Protein AF-A0A3N6PEM1-F1 (afdb_monomer_lite)

Structure (mmCIF, N/CA/C/O backbone):
data_AF-A0A3N6PEM1-F1
#
_entry.id   AF-A0A3N6PEM1-F1
#
loop_
_atom_site.group_PDB
_atom_site.id
_atom_site.type_symbol
_atom_site.label_atom_id
_atom_site.label_alt_id
_atom_site.label_comp_id
_atom_site.label_asym_id
_atom_site.label_entity_id
_atom_site.label_seq_id
_atom_site.pdbx_PDB_ins_code
_atom_site.Cartn_x
_atom_site.Cartn_y
_atom_site.Cartn_z
_atom_site.occupancy
_atom_site.B_iso_or_equiv
_atom_site.auth_seq_id
_atom_site.auth_comp_id
_atom_site.auth_asym_id
_atom_site.auth_atom_id
_atom_site.pdbx_PDB_model_num
ATOM 1 N N . MET A 1 1 ? 11.502 -29.850 29.063 1.00 37.94 1 MET A N 1
ATOM 2 C CA . MET A 1 1 ? 11.172 -29.077 27.852 1.00 37.94 1 MET A CA 1
ATOM 3 C C . MET A 1 1 ? 9.843 -29.590 27.342 1.00 37.94 1 MET A C 1
ATOM 5 O O . MET A 1 1 ? 9.794 -30.519 26.550 1.00 37.94 1 MET A O 1
ATOM 9 N N . THR A 1 2 ? 8.773 -29.084 27.940 1.00 29.28 2 THR A N 1
ATOM 10 C CA . THR A 1 2 ? 7.396 -29.296 27.503 1.00 29.28 2 THR A CA 1
ATOM 11 C C . THR A 1 2 ? 7.144 -28.291 26.393 1.00 29.28 2 THR A C 1
ATOM 13 O O . THR A 1 2 ? 7.108 -27.095 26.648 1.00 29.28 2 THR A O 1
ATOM 16 N N . THR A 1 3 ? 7.060 -28.768 25.157 1.00 30.38 3 THR A N 1
ATOM 17 C CA . THR A 1 3 ? 6.594 -27.973 24.023 1.00 30.38 3 THR A CA 1
ATOM 18 C C . THR A 1 3 ? 5.112 -27.689 24.241 1.00 30.38 3 THR A C 1
ATOM 20 O O . THR A 1 3 ? 4.281 -28.581 24.056 1.00 30.38 3 THR A O 1
ATOM 23 N N . HIS A 1 4 ? 4.779 -26.482 24.696 1.00 29.36 4 HIS A N 1
ATOM 24 C CA . HIS A 1 4 ? 3.420 -25.976 24.575 1.00 29.36 4 HIS A CA 1
ATOM 25 C C . HIS A 1 4 ? 3.181 -25.705 23.091 1.00 29.36 4 HIS A C 1
ATOM 27 O O . HIS A 1 4 ? 3.675 -24.731 22.539 1.00 29.36 4 HIS A O 1
ATOM 33 N N . SER A 1 5 ? 2.490 -26.635 22.432 1.00 29.00 5 SER A N 1
ATOM 34 C CA . SER A 1 5 ? 1.822 -26.339 21.170 1.00 29.00 5 SER A CA 1
ATOM 35 C C . SER A 1 5 ? 0.762 -25.300 21.501 1.00 29.00 5 SER A C 1
ATOM 37 O O . SER A 1 5 ? -0.180 -25.617 22.232 1.00 29.00 5 SER A O 1
ATOM 39 N N . LEU A 1 6 ? 0.943 -24.068 21.028 1.00 31.23 6 LEU A N 1
ATOM 40 C CA . LEU A 1 6 ? -0.162 -23.123 20.962 1.00 31.23 6 LEU A CA 1
ATOM 41 C C . LEU A 1 6 ? -1.269 -23.788 20.126 1.00 31.23 6 LEU A C 1
ATOM 43 O O . LEU A 1 6 ? -0.955 -24.488 19.156 1.00 31.23 6 LEU A O 1
ATOM 47 N N . PRO A 1 7 ? -2.541 -23.699 20.538 1.00 34.53 7 PRO A N 1
ATOM 48 C CA . PRO A 1 7 ? -3.627 -24.151 19.692 1.00 34.53 7 PRO A CA 1
ATOM 49 C C . PRO A 1 7 ? -3.647 -23.258 18.451 1.00 34.53 7 PRO A C 1
ATOM 51 O O . PRO A 1 7 ? -3.781 -22.044 18.580 1.00 34.53 7 PRO A O 1
ATOM 54 N N . ASP A 1 8 ? -3.522 -23.866 17.271 1.00 35.84 8 ASP A N 1
ATOM 55 C CA . ASP A 1 8 ? -3.880 -23.261 15.987 1.00 35.84 8 ASP A CA 1
ATOM 56 C C . ASP A 1 8 ? -5.377 -22.901 16.035 1.00 35.84 8 ASP A C 1
ATOM 58 O O . ASP A 1 8 ? -6.237 -23.661 15.594 1.00 35.84 8 ASP A O 1
ATOM 62 N N . ARG A 1 9 ? -5.722 -21.779 16.668 1.00 37.97 9 ARG A N 1
ATOM 63 C CA . ARG A 1 9 ? -7.019 -21.124 16.506 1.00 37.97 9 ARG A CA 1
ATOM 64 C C . ARG A 1 9 ? -6.878 -20.179 15.325 1.00 37.97 9 ARG A C 1
ATOM 66 O O . ARG A 1 9 ? -6.697 -18.982 15.502 1.00 37.97 9 ARG A O 1
ATOM 73 N N . PHE A 1 10 ? -6.920 -20.742 14.126 1.00 43.75 10 PHE A N 1
ATOM 74 C CA . PHE A 1 10 ? -7.339 -19.960 12.972 1.00 43.75 10 PHE A CA 1
ATOM 75 C C . PHE A 1 10 ? -8.871 -19.906 13.010 1.00 43.75 10 PHE A C 1
ATOM 77 O O . PHE A 1 10 ? -9.492 -20.950 13.238 1.00 43.75 10 PHE A O 1
ATOM 84 N N . PRO A 1 11 ? -9.484 -18.722 12.901 1.00 44.47 11 PRO A N 1
ATOM 85 C CA . PRO A 1 11 ? -10.932 -18.612 12.875 1.00 44.47 11 PRO A CA 1
ATOM 86 C C . PRO A 1 11 ? -11.454 -19.202 11.559 1.00 44.47 11 PRO A C 1
ATOM 88 O O . PRO A 1 11 ? -11.099 -18.740 10.481 1.00 44.47 11 PRO A O 1
ATOM 91 N N . ASP A 1 12 ? -12.273 -20.252 11.647 1.00 41.44 12 ASP A N 1
ATOM 92 C CA . ASP A 1 12 ? -13.134 -20.660 10.534 1.00 41.44 12 ASP A CA 1
ATOM 93 C C . ASP A 1 12 ? -14.195 -19.556 10.305 1.00 41.44 12 ASP A C 1
ATOM 95 O O . ASP A 1 12 ? -14.687 -18.968 11.278 1.00 41.44 12 ASP A O 1
ATOM 99 N N . ASP A 1 13 ? -14.592 -19.335 9.045 1.00 47.41 13 ASP A N 1
ATOM 100 C CA . ASP A 1 13 ? -15.541 -18.307 8.544 1.00 47.41 13 ASP A CA 1
ATOM 101 C C . ASP A 1 13 ? -16.947 -18.287 9.202 1.00 47.41 13 ASP A C 1
ATOM 103 O O . ASP A 1 13 ? -17.791 -17.469 8.848 1.00 47.41 13 ASP A O 1
ATOM 107 N N . ASP A 1 14 ? -17.237 -19.175 10.158 1.00 45.97 14 ASP A N 1
ATOM 108 C CA . ASP A 1 14 ? -18.564 -19.360 10.774 1.00 45.97 14 ASP A CA 1
ATOM 109 C C . ASP A 1 14 ? -18.496 -19.432 12.316 1.00 45.97 14 ASP A C 1
ATOM 111 O O . ASP A 1 14 ? -19.325 -20.052 12.984 1.00 45.97 14 ASP A O 1
ATOM 115 N N . THR A 1 15 ? -17.452 -18.853 12.920 1.00 47.97 15 THR A N 1
ATOM 116 C CA . THR A 1 15 ? -17.158 -19.029 14.356 1.00 47.97 15 THR A CA 1
ATOM 117 C C . THR A 1 15 ? -17.999 -18.179 15.313 1.00 47.97 15 THR A C 1
ATOM 119 O O . THR A 1 15 ? -17.861 -18.346 16.525 1.00 47.97 15 THR A O 1
ATOM 122 N N . GLY A 1 16 ? -18.912 -17.330 14.826 1.00 58.72 16 GLY A N 1
ATOM 123 C CA . GLY A 1 16 ? -19.731 -16.482 15.701 1.00 58.72 16 GLY A CA 1
ATOM 124 C C . GLY A 1 16 ? -18.884 -15.530 16.547 1.00 58.72 16 GLY A C 1
ATOM 125 O O . GLY A 1 16 ? -19.187 -15.322 17.718 1.00 58.72 16 GLY A O 1
ATOM 126 N N . ILE A 1 17 ? -17.790 -15.018 15.973 1.00 69.06 17 ILE A N 1
ATOM 127 C CA . ILE A 1 17 ? -16.963 -13.997 16.614 1.00 69.06 17 ILE A CA 1
ATOM 128 C C . ILE A 1 17 ? -17.811 -12.730 16.696 1.00 69.06 17 ILE A C 1
ATOM 130 O O . ILE A 1 17 ? -18.104 -12.094 15.683 1.00 69.06 17 ILE A O 1
ATOM 134 N N . GLU A 1 18 ? -18.265 -12.421 17.907 1.00 88.50 18 GLU A N 1
ATOM 135 C CA . GLU A 1 18 ? -18.965 -11.177 18.194 1.00 88.50 18 GLU A CA 1
ATOM 136 C C . GLU A 1 18 ? -17.979 -10.025 18.011 1.00 88.50 18 GLU A C 1
ATOM 138 O O . GLU A 1 18 ? -16.832 -10.072 18.458 1.00 88.50 18 GLU A O 1
ATOM 143 N N . SER A 1 19 ? -18.411 -9.014 17.269 1.00 94.56 19 SER A N 1
ATOM 144 C CA . SER A 1 19 ? -17.589 -7.834 17.041 1.00 94.56 19 SER A CA 1
ATOM 145 C C . SER A 1 19 ? -17.564 -6.996 18.320 1.00 94.56 19 SER A C 1
ATOM 147 O O . SER A 1 19 ? -18.618 -6.817 18.928 1.00 94.56 19 SER A O 1
ATOM 149 N N . PRO A 1 20 ? -16.403 -6.472 18.733 1.00 95.81 20 PRO A N 1
ATOM 150 C CA . PRO A 1 20 ? -16.251 -5.764 20.004 1.00 95.81 20 PRO A CA 1
ATOM 151 C C . PRO A 1 20 ? -16.931 -4.390 20.029 1.00 95.81 20 PRO A C 1
ATOM 153 O O . PRO A 1 20 ? -17.054 -3.806 21.103 1.00 95.81 20 PRO A O 1
ATOM 156 N N . VAL A 1 21 ? -17.333 -3.858 18.870 1.00 98.00 21 VAL A N 1
ATOM 157 C CA . VAL A 1 21 ? -18.051 -2.588 18.745 1.00 98.00 21 VAL A CA 1
ATOM 158 C C . VAL A 1 21 ? -19.396 -2.844 18.075 1.00 98.00 21 VAL A C 1
ATOM 160 O O . VAL A 1 21 ? -19.460 -3.219 16.900 1.00 98.00 21 VAL A O 1
ATOM 163 N N . GLU A 1 22 ? -20.480 -2.628 18.819 1.00 98.00 22 GLU A N 1
ATOM 164 C CA . GLU A 1 22 ? -21.844 -2.766 18.305 1.00 98.00 22 GLU A CA 1
ATOM 165 C C . GLU A 1 22 ? -22.400 -1.426 17.812 1.00 98.00 22 GLU A C 1
ATOM 167 O O . GLU A 1 22 ? -22.307 -0.405 18.492 1.00 98.00 22 GLU A O 1
ATOM 172 N N . VAL A 1 23 ? -23.050 -1.426 16.650 1.00 98.44 23 VAL A N 1
ATOM 173 C CA . VAL A 1 23 ? -23.887 -0.315 16.196 1.00 98.44 23 VAL A CA 1
ATOM 174 C C . VAL A 1 23 ? -25.235 -0.386 16.914 1.00 98.44 23 VAL A C 1
ATOM 176 O O . VAL A 1 23 ? -26.070 -1.246 16.640 1.00 98.44 23 VAL A O 1
ATOM 179 N N . LEU A 1 24 ? -25.456 0.539 17.847 1.00 98.31 24 LEU A N 1
ATOM 180 C CA . LEU A 1 24 ? -26.651 0.584 18.694 1.00 98.31 24 LEU A CA 1
ATOM 181 C C . LEU A 1 24 ? -27.822 1.309 18.022 1.00 98.31 24 LEU A C 1
ATOM 183 O O . LEU A 1 24 ? -28.985 0.936 18.200 1.00 98.31 24 LEU A O 1
ATOM 187 N N . GLU A 1 25 ? -27.527 2.375 17.278 1.00 98.25 25 GLU A N 1
ATOM 188 C CA . GLU A 1 25 ? -28.530 3.211 16.620 1.00 98.25 25 GLU A CA 1
ATOM 189 C C . GLU A 1 25 ? -27.950 3.862 15.364 1.00 98.25 25 GLU A C 1
ATOM 191 O O . GLU A 1 25 ? -26.834 4.374 15.375 1.00 98.25 25 GLU A O 1
ATOM 196 N N . ILE A 1 26 ? -28.741 3.896 14.291 1.00 98.31 26 ILE A N 1
ATOM 197 C CA . ILE A 1 26 ? -28.429 4.620 13.059 1.00 98.31 26 ILE A CA 1
ATOM 198 C C . ILE A 1 26 ? -29.529 5.659 12.845 1.00 98.31 26 ILE A C 1
ATOM 200 O O . ILE A 1 26 ? -30.701 5.309 12.691 1.00 98.31 26 ILE A O 1
ATOM 204 N N . THR A 1 27 ? -29.151 6.934 12.814 1.00 97.88 27 THR A N 1
ATOM 205 C CA . THR A 1 27 ? -30.056 8.055 12.524 1.00 97.88 27 THR A CA 1
ATOM 206 C C . THR A 1 27 ? -29.628 8.779 11.247 1.00 97.88 27 THR A C 1
ATOM 208 O O . THR A 1 27 ? -28.616 8.432 10.631 1.00 97.88 27 THR A O 1
ATOM 211 N N . ASP A 1 28 ? -30.394 9.797 10.851 1.00 96.50 28 ASP A N 1
ATOM 212 C CA . ASP A 1 28 ? -30.033 10.686 9.741 1.00 96.50 28 ASP A CA 1
ATOM 213 C C . ASP A 1 28 ? -28.874 11.641 10.105 1.00 96.50 28 ASP A C 1
ATOM 215 O O . ASP A 1 28 ? -28.263 12.222 9.216 1.00 96.50 28 ASP A O 1
ATOM 219 N N . GLU A 1 29 ? -28.571 11.827 11.397 1.00 96.56 29 GLU A N 1
ATOM 220 C CA . GLU A 1 29 ? -27.555 12.785 11.869 1.00 96.56 29 GLU A CA 1
ATOM 221 C C . GLU A 1 29 ? -26.253 12.102 12.314 1.00 96.56 29 GLU A C 1
ATOM 223 O O . GLU A 1 29 ? -25.168 12.658 12.153 1.00 96.56 29 GLU A O 1
ATOM 228 N N . HIS A 1 30 ? -26.348 10.905 12.894 1.00 97.94 30 HIS A N 1
ATOM 229 C CA . HIS A 1 30 ? -25.214 10.186 13.475 1.00 97.94 30 HIS A CA 1
ATOM 230 C C . HIS A 1 30 ? -25.503 8.690 13.651 1.00 97.94 30 HIS A C 1
ATOM 232 O O . HIS A 1 30 ? -26.658 8.248 13.597 1.00 97.94 30 HIS A O 1
ATOM 238 N N . VAL A 1 31 ? -24.442 7.937 13.930 1.00 98.62 31 VAL A N 1
ATOM 239 C CA . VAL A 1 31 ? -24.471 6.535 14.356 1.00 98.62 31 VAL A CA 1
ATOM 240 C C . VAL A 1 31 ? -23.964 6.432 15.791 1.00 98.62 31 VAL A C 1
ATOM 242 O O . VAL A 1 31 ? -22.973 7.065 16.152 1.00 98.62 31 VAL A O 1
ATOM 245 N N . VAL A 1 32 ? -24.659 5.667 16.629 1.00 98.69 32 VAL A N 1
ATOM 246 C CA . VAL A 1 32 ? -24.262 5.402 18.017 1.00 98.69 32 VAL A CA 1
ATOM 247 C C . VAL A 1 32 ? -23.568 4.047 18.082 1.00 98.69 32 VAL A C 1
ATOM 249 O O . VAL A 1 32 ? -24.149 3.039 17.683 1.00 98.69 32 VAL A O 1
ATOM 252 N N . LEU A 1 33 ? -22.347 4.038 18.607 1.00 98.69 33 LEU A N 1
ATOM 253 C CA . LEU A 1 33 ? -21.505 2.859 18.787 1.00 98.69 33 LEU A CA 1
ATOM 254 C C . LEU A 1 33 ? -21.384 2.512 20.273 1.00 98.69 33 LEU A C 1
ATOM 256 O O . LEU A 1 33 ? -21.243 3.420 21.096 1.00 98.69 33 LEU A O 1
ATOM 260 N N . ASP A 1 34 ? -21.393 1.223 20.604 1.00 98.25 34 ASP A N 1
ATOM 261 C CA . ASP A 1 34 ? -20.949 0.711 21.903 1.00 98.25 34 ASP A CA 1
ATOM 262 C C . ASP A 1 34 ? -19.423 0.598 21.895 1.00 98.25 34 ASP A C 1
ATOM 264 O O . ASP A 1 34 ? -18.850 -0.157 21.112 1.00 98.25 34 ASP A O 1
ATOM 268 N N . LEU A 1 35 ? -18.752 1.408 22.709 1.00 97.56 35 LEU A N 1
ATOM 269 C CA . LEU A 1 35 ? -17.300 1.515 22.743 1.00 97.56 35 LEU A CA 1
ATOM 270 C C . LEU A 1 35 ? -16.743 0.856 24.009 1.00 97.56 35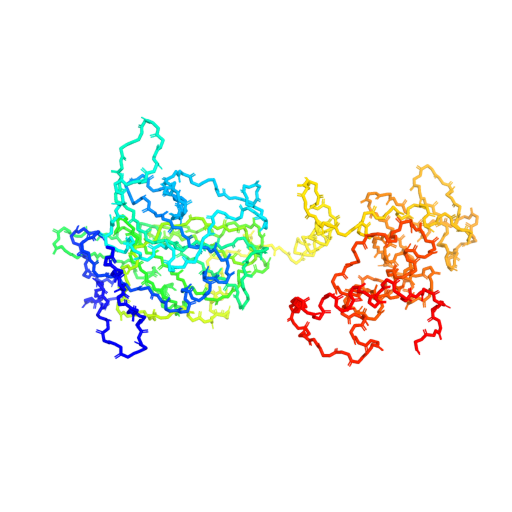 LEU A C 1
ATOM 272 O O . LEU A 1 35 ? -17.234 1.112 25.110 1.00 97.56 35 LEU A O 1
ATOM 276 N N . PRO A 1 36 ? -15.633 0.107 23.911 1.00 95.62 36 PRO A N 1
ATOM 277 C CA . PRO A 1 36 ? -14.991 -0.434 25.098 1.00 95.62 36 PRO A CA 1
ATOM 278 C C . PRO A 1 36 ? -14.403 0.681 25.979 1.00 95.62 36 PRO A C 1
ATOM 280 O O . PRO A 1 36 ? -13.941 1.726 25.495 1.00 95.62 36 PRO A O 1
ATOM 283 N N . ASP A 1 37 ? -14.361 0.438 27.293 1.00 93.31 37 ASP A N 1
ATOM 284 C CA . ASP A 1 37 ? -13.751 1.350 28.271 1.00 93.31 37 ASP A CA 1
ATOM 285 C C . ASP A 1 37 ? -12.266 1.601 27.950 1.00 93.31 37 ASP A C 1
ATOM 287 O O . ASP A 1 37 ? -11.829 2.757 27.886 1.00 93.31 37 ASP A O 1
ATOM 291 N N . ASP A 1 38 ? -11.524 0.532 27.649 1.00 93.25 38 ASP A N 1
ATOM 292 C CA . ASP A 1 38 ? -10.148 0.552 27.145 1.00 93.25 38 ASP A CA 1
ATOM 293 C C . ASP A 1 38 ? -10.048 -0.347 25.901 1.00 93.25 38 ASP A C 1
ATOM 295 O O . ASP A 1 38 ? -10.560 -1.464 25.878 1.00 93.25 38 ASP A O 1
ATOM 299 N N . VAL A 1 39 ? -9.369 0.140 24.861 1.00 92.94 39 VAL A N 1
ATOM 300 C CA . VAL A 1 39 ? -9.117 -0.604 23.616 1.00 92.94 39 VAL A CA 1
ATOM 301 C C . VAL A 1 39 ? -8.247 -1.848 23.842 1.00 92.94 39 VAL A C 1
ATOM 303 O O . VAL A 1 39 ? -8.259 -2.777 23.037 1.00 92.94 39 VAL A O 1
ATOM 306 N N . ARG A 1 40 ? -7.484 -1.891 24.940 1.00 92.19 40 ARG A N 1
ATOM 307 C CA . ARG A 1 40 ? -6.640 -3.031 25.328 1.00 92.19 40 ARG A CA 1
ATOM 308 C C . ARG A 1 40 ? -7.461 -4.220 25.830 1.00 92.19 40 ARG A C 1
ATOM 310 O O . ARG A 1 40 ? -7.117 -5.354 25.520 1.00 92.19 40 ARG A O 1
ATOM 317 N N . ASP A 1 41 ? -8.581 -3.962 26.500 1.00 89.38 41 ASP A N 1
ATOM 318 C CA . ASP A 1 41 ? -9.365 -4.974 27.225 1.00 89.38 41 ASP A CA 1
ATOM 319 C C . ASP A 1 41 ? -10.489 -5.627 26.394 1.00 89.38 41 ASP A C 1
ATOM 321 O O . ASP A 1 41 ? -11.289 -6.398 26.927 1.00 89.38 41 ASP A O 1
ATOM 325 N N . ALA A 1 42 ? -10.583 -5.313 25.102 1.00 91.75 42 ALA A N 1
ATOM 326 C CA . ALA A 1 42 ? -11.638 -5.802 24.216 1.00 91.75 42 ALA A CA 1
ATOM 327 C C . ALA A 1 42 ? -11.198 -6.994 23.347 1.00 91.75 42 ALA A C 1
ATOM 329 O O . ALA A 1 42 ? -10.015 -7.182 23.062 1.00 91.75 42 ALA A O 1
ATOM 330 N N . ASP A 1 43 ? -12.167 -7.790 22.893 1.00 92.38 43 ASP A N 1
ATOM 331 C CA . ASP A 1 43 ? -11.916 -8.844 21.909 1.00 92.38 43 ASP A CA 1
ATOM 332 C C . ASP A 1 43 ? -11.456 -8.244 20.570 1.00 92.38 43 ASP A C 1
ATOM 334 O O . ASP A 1 43 ? -11.721 -7.083 20.257 1.00 92.38 43 ASP A O 1
ATOM 338 N N . ARG A 1 44 ? -10.728 -9.036 19.778 1.00 93.31 44 ARG A N 1
ATOM 339 C CA . ARG A 1 44 ? -10.110 -8.596 18.519 1.00 93.31 44 ARG A CA 1
ATOM 340 C C . ARG A 1 44 ? -10.558 -9.473 17.371 1.00 93.31 44 ARG A C 1
ATOM 342 O O . ARG A 1 44 ? -10.492 -10.699 17.460 1.00 93.31 44 ARG A O 1
ATOM 349 N N . VAL A 1 45 ? -10.951 -8.838 16.274 1.00 95.81 45 VAL A N 1
ATOM 350 C CA . VAL A 1 45 ? -11.372 -9.522 15.051 1.00 95.81 45 VAL A CA 1
ATOM 351 C C . VAL A 1 45 ? -10.364 -9.191 13.965 1.00 95.81 45 VAL A C 1
ATOM 353 O O . VAL A 1 45 ? -10.369 -8.098 13.424 1.00 95.81 45 VAL A O 1
ATOM 356 N N . ILE A 1 46 ? -9.457 -10.118 13.666 1.00 96.06 46 ILE A N 1
ATOM 357 C CA . ILE A 1 46 ? -8.477 -9.925 12.593 1.00 96.06 46 ILE A CA 1
ATOM 358 C C . ILE A 1 46 ? -8.958 -10.688 11.357 1.00 96.06 46 ILE A C 1
ATOM 360 O O . ILE A 1 46 ? -9.084 -11.915 11.441 1.00 96.06 46 ILE A O 1
ATOM 364 N N . PRO A 1 47 ? -9.191 -10.012 10.218 1.00 96.19 47 PRO A N 1
ATOM 365 C CA . PRO A 1 47 ? -9.634 -10.676 8.999 1.00 96.19 47 PRO A CA 1
ATOM 366 C C . PRO A 1 47 ? -8.631 -11.723 8.508 1.00 96.19 47 PRO A C 1
ATOM 368 O O . PRO A 1 47 ? -7.424 -11.470 8.416 1.00 96.19 47 PRO A O 1
ATOM 371 N N . GLN A 1 48 ? -9.130 -12.910 8.163 1.00 95.00 48 GLN A N 1
ATOM 372 C CA . GLN A 1 48 ? -8.300 -14.020 7.688 1.00 95.00 48 GLN A CA 1
ATOM 373 C C . GLN A 1 48 ? -7.604 -13.690 6.356 1.00 95.00 48 GLN A C 1
ATOM 375 O O . GLN A 1 48 ? -6.434 -14.019 6.155 1.00 95.00 48 GLN A O 1
ATOM 380 N N . ASP A 1 49 ? -8.284 -12.982 5.463 1.00 94.25 49 ASP A N 1
ATOM 381 C CA . ASP A 1 49 ? -7.724 -12.514 4.195 1.00 94.25 49 ASP A CA 1
ATOM 382 C C . ASP A 1 49 ? -6.669 -11.411 4.377 1.00 94.25 49 ASP A C 1
ATOM 384 O O . ASP A 1 49 ? -5.687 -11.371 3.632 1.00 94.25 49 ASP A O 1
ATOM 388 N N . LEU A 1 50 ? -6.788 -10.568 5.409 1.00 95.75 50 LEU A N 1
ATOM 389 C CA . LEU A 1 50 ? -5.731 -9.626 5.784 1.00 95.75 50 LEU A CA 1
ATOM 390 C C . LEU A 1 50 ? -4.500 -10.345 6.352 1.00 95.75 50 LEU A C 1
ATOM 392 O O . LEU A 1 50 ? -3.367 -9.957 6.059 1.00 95.75 50 LEU A O 1
ATOM 396 N N . ILE A 1 51 ? -4.699 -11.422 7.122 1.00 96.69 51 ILE A N 1
ATOM 397 C CA . ILE A 1 51 ? -3.613 -12.309 7.572 1.00 96.69 51 ILE A CA 1
ATOM 398 C C . ILE A 1 51 ? -2.870 -12.885 6.369 1.00 96.69 51 ILE A C 1
ATOM 400 O O . ILE A 1 51 ? -1.638 -12.821 6.322 1.00 96.69 51 ILE A O 1
ATOM 404 N N . GLU A 1 52 ? -3.594 -13.415 5.387 1.00 96.00 52 GLU A N 1
ATOM 405 C CA . GLU A 1 52 ? -3.023 -13.973 4.160 1.00 96.00 52 GLU A CA 1
ATOM 406 C C . GLU A 1 52 ? -2.271 -12.918 3.348 1.00 96.00 52 GLU A C 1
ATOM 408 O O . GLU A 1 52 ? -1.091 -13.119 3.037 1.00 96.00 52 GLU A O 1
ATOM 413 N N . PHE A 1 53 ? -2.898 -11.765 3.107 1.00 95.19 53 PHE A N 1
ATOM 414 C CA . PHE A 1 53 ? -2.271 -10.632 2.434 1.00 95.19 53 PHE A CA 1
ATOM 415 C C . PHE A 1 53 ? -0.973 -10.211 3.128 1.00 95.19 53 PHE A C 1
ATOM 417 O O . PHE A 1 53 ? 0.087 -10.140 2.501 1.00 95.19 53 PHE A O 1
ATOM 424 N N . GLY A 1 54 ? -1.025 -9.978 4.441 1.00 94.12 54 GLY A N 1
ATOM 425 C CA . GLY A 1 54 ? 0.135 -9.513 5.187 1.00 94.12 54 GLY A CA 1
ATOM 426 C C . GLY A 1 54 ? 1.230 -10.571 5.324 1.00 94.12 54 GLY A C 1
ATOM 427 O O . GLY A 1 54 ? 2.410 -10.229 5.411 1.00 94.12 54 GLY A O 1
ATOM 428 N N . ASN A 1 55 ? 0.890 -11.863 5.280 1.00 94.06 55 ASN A N 1
ATOM 429 C CA . ASN A 1 55 ? 1.871 -12.951 5.237 1.00 94.06 55 ASN A CA 1
ATOM 430 C C . ASN A 1 55 ? 2.659 -12.975 3.924 1.00 94.06 55 ASN A C 1
ATOM 432 O O . ASN A 1 55 ? 3.863 -13.261 3.935 1.00 94.06 55 ASN A O 1
ATOM 436 N N . GLU A 1 56 ? 1.985 -12.701 2.807 1.00 91.81 56 GLU A N 1
ATOM 437 C CA . GLU A 1 56 ? 2.606 -12.607 1.488 1.00 91.81 56 GLU A CA 1
ATOM 438 C C . GLU A 1 56 ? 3.453 -11.331 1.371 1.00 91.81 56 GLU A C 1
ATOM 440 O O . GLU A 1 56 ? 4.629 -11.394 0.996 1.00 91.81 56 GLU A O 1
ATOM 445 N N . ALA A 1 57 ? 2.904 -10.192 1.805 1.00 90.12 57 ALA A N 1
ATOM 446 C CA . ALA A 1 57 ? 3.595 -8.903 1.812 1.00 90.12 57 ALA A CA 1
ATOM 447 C C . ALA A 1 57 ? 4.757 -8.836 2.822 1.00 90.12 57 ALA A C 1
ATOM 449 O O . ALA A 1 57 ? 5.704 -8.060 2.647 1.00 90.12 57 ALA A O 1
ATOM 450 N N . ARG A 1 58 ? 4.712 -9.670 3.870 1.00 89.75 58 ARG A N 1
ATOM 451 C CA . ARG A 1 58 ? 5.486 -9.518 5.113 1.00 89.75 58 ARG A CA 1
ATOM 452 C C . ARG A 1 58 ? 5.269 -8.148 5.756 1.00 89.75 58 ARG A C 1
ATOM 454 O O . ARG A 1 58 ? 6.229 -7.424 6.013 1.00 89.75 58 ARG A O 1
ATOM 461 N N . SER A 1 59 ? 4.009 -7.784 5.965 1.00 91.31 59 SER A N 1
ATOM 462 C CA . SER A 1 59 ? 3.596 -6.481 6.499 1.00 91.31 59 SER A CA 1
ATOM 463 C C . SER A 1 59 ? 3.080 -6.545 7.939 1.00 91.31 59 SER A C 1
ATOM 465 O O . SER A 1 59 ? 2.437 -5.599 8.387 1.00 91.31 59 SER A O 1
ATOM 467 N N . TRP A 1 60 ? 3.367 -7.628 8.671 1.00 93.12 60 TRP A N 1
ATOM 468 C CA . TRP A 1 60 ? 3.026 -7.745 10.090 1.00 93.12 60 TRP A CA 1
ATOM 469 C C . TRP A 1 60 ? 4.153 -7.249 10.995 1.00 93.12 60 TRP A C 1
ATOM 471 O O . TRP A 1 60 ? 5.319 -7.603 10.803 1.00 93.12 60 TRP A O 1
ATOM 481 N N . PHE A 1 61 ? 3.783 -6.456 11.993 1.00 92.25 61 PHE A N 1
ATOM 482 C CA . PHE A 1 61 ? 4.658 -5.825 12.977 1.00 92.25 61 PHE A CA 1
ATOM 483 C C . PHE A 1 61 ? 4.051 -5.936 14.373 1.00 92.25 61 PHE A C 1
ATOM 485 O O . PHE A 1 61 ? 2.888 -6.309 14.538 1.00 92.25 61 PHE A O 1
ATOM 492 N N . LEU A 1 62 ? 4.860 -5.599 15.371 1.00 91.75 62 LEU A N 1
ATOM 493 C CA . LEU A 1 62 ? 4.383 -5.332 16.717 1.00 91.75 62 LEU A CA 1
ATOM 494 C C . LEU A 1 62 ? 4.054 -3.839 16.836 1.00 91.75 62 LEU A C 1
ATOM 496 O O . LEU A 1 62 ? 4.702 -3.005 16.207 1.00 91.75 62 LEU A O 1
ATOM 500 N N . TRP A 1 63 ? 3.042 -3.496 17.618 1.00 93.06 63 TRP A N 1
ATOM 501 C CA . TRP A 1 63 ? 2.544 -2.136 17.781 1.00 93.06 63 TRP A CA 1
ATOM 502 C C . TRP A 1 63 ? 2.513 -1.753 19.244 1.00 93.06 63 TRP A C 1
ATOM 504 O O . TRP A 1 63 ? 1.810 -2.370 20.043 1.00 93.06 63 TRP A O 1
ATOM 514 N N . ASP A 1 64 ? 3.278 -0.721 19.572 1.00 92.25 64 ASP A N 1
ATOM 515 C CA . ASP A 1 64 ? 3.222 -0.063 20.864 1.00 92.25 64 ASP A CA 1
ATOM 516 C C . ASP A 1 64 ? 2.099 0.979 20.820 1.00 92.25 64 ASP A C 1
ATOM 518 O O . ASP A 1 64 ? 2.261 2.072 20.270 1.00 92.25 64 ASP A O 1
ATOM 522 N N . MET A 1 65 ? 0.938 0.623 21.377 1.00 91.12 65 MET A N 1
ATOM 523 C CA . MET A 1 65 ? -0.230 1.510 21.425 1.00 91.12 65 MET A CA 1
ATOM 524 C C . MET A 1 65 ? -0.002 2.752 22.298 1.00 91.12 65 MET A C 1
ATOM 526 O O . MET A 1 65 ? -0.693 3.751 22.107 1.00 91.12 65 MET A O 1
ATOM 530 N N . GLU A 1 66 ? 0.928 2.710 23.259 1.00 88.81 66 GLU A N 1
ATOM 531 C CA . GLU A 1 66 ? 1.201 3.838 24.154 1.00 88.81 66 GLU A CA 1
ATOM 532 C C . GLU A 1 66 ? 2.011 4.922 23.443 1.00 88.81 66 GLU A C 1
ATOM 534 O O . GLU A 1 66 ? 1.647 6.099 23.477 1.00 88.81 66 GLU A O 1
ATOM 539 N N . THR A 1 67 ? 3.086 4.527 22.759 1.00 88.94 67 THR A N 1
ATOM 540 C CA . THR A 1 67 ? 3.966 5.469 22.047 1.00 88.94 67 THR A CA 1
ATOM 541 C C . THR A 1 67 ? 3.570 5.684 20.588 1.00 88.94 67 THR A C 1
ATOM 543 O O . THR A 1 67 ? 4.129 6.559 19.918 1.00 88.94 67 THR A O 1
ATOM 546 N N . LYS A 1 68 ? 2.589 4.917 20.099 1.00 89.69 68 LYS A N 1
ATOM 547 C CA . LYS A 1 68 ? 2.181 4.856 18.695 1.00 89.69 68 LYS A CA 1
ATOM 548 C C . LYS A 1 68 ? 3.370 4.561 17.773 1.00 89.69 68 LYS A C 1
ATOM 550 O O . LYS A 1 68 ? 3.584 5.265 16.785 1.00 89.69 68 LYS A O 1
ATOM 555 N N . GLN A 1 69 ? 4.169 3.548 18.118 1.00 88.69 69 GLN A N 1
ATOM 556 C CA . GLN A 1 69 ? 5.364 3.171 17.357 1.00 88.69 69 GLN A CA 1
ATOM 557 C C . GLN A 1 69 ? 5.316 1.724 16.847 1.00 88.69 69 GLN A C 1
ATOM 559 O O . GLN A 1 69 ? 5.040 0.802 17.623 1.00 88.69 69 GLN A O 1
ATOM 564 N N . PRO A 1 70 ? 5.643 1.489 15.559 1.00 89.88 70 PRO A N 1
ATOM 565 C CA . PRO A 1 70 ? 5.863 0.146 15.047 1.00 89.88 70 PRO A CA 1
ATOM 566 C C . PRO A 1 70 ? 7.166 -0.432 15.612 1.00 89.88 70 PRO A C 1
ATOM 568 O O . PRO A 1 70 ? 8.218 0.217 15.635 1.00 89.88 70 PRO A O 1
ATOM 571 N N . ARG A 1 71 ? 7.104 -1.692 16.025 1.00 88.38 71 ARG A N 1
ATOM 572 C CA . ARG A 1 71 ? 8.185 -2.437 16.666 1.00 88.38 71 ARG A CA 1
ATOM 573 C C . ARG A 1 71 ? 8.516 -3.693 15.869 1.00 88.38 71 ARG A C 1
ATOM 575 O O . ARG A 1 71 ? 7.657 -4.285 15.204 1.00 88.38 71 ARG A O 1
ATOM 582 N N . ALA A 1 72 ? 9.785 -4.088 15.912 1.00 82.56 72 ALA A N 1
ATOM 583 C CA . ALA A 1 72 ? 10.276 -5.214 15.131 1.00 82.56 72 ALA A CA 1
ATOM 584 C C . ALA A 1 72 ? 9.663 -6.540 15.624 1.00 82.56 72 ALA A C 1
ATOM 586 O O . ALA A 1 72 ? 9.724 -6.836 16.811 1.00 82.56 72 ALA A O 1
ATOM 587 N N . PRO A 1 73 ? 9.142 -7.393 14.731 1.00 74.06 73 PRO A N 1
ATOM 588 C CA . PRO A 1 73 ? 8.551 -8.687 15.082 1.00 74.06 73 PRO A CA 1
ATOM 589 C C . PRO A 1 73 ? 9.602 -9.804 15.281 1.00 74.06 73 PRO A C 1
ATOM 591 O O . PRO A 1 73 ? 9.309 -10.987 15.090 1.00 74.06 73 PRO A O 1
ATOM 594 N N . MET A 1 74 ? 10.870 -9.472 15.568 1.00 70.12 74 MET A N 1
ATOM 595 C CA . MET A 1 74 ? 11.976 -10.438 15.514 1.00 70.12 74 MET A CA 1
ATOM 596 C C . MET A 1 74 ? 12.011 -11.362 16.739 1.00 70.12 74 MET A C 1
ATOM 598 O O . MET A 1 74 ? 12.796 -11.182 17.668 1.00 70.12 74 MET A O 1
ATOM 602 N N . THR A 1 75 ? 11.237 -12.445 16.670 1.00 57.44 75 THR A N 1
ATOM 603 C CA . THR A 1 75 ? 11.200 -13.521 17.678 1.00 57.44 75 THR A CA 1
ATOM 604 C C . THR A 1 75 ? 12.545 -14.236 17.853 1.00 57.44 75 THR A C 1
ATOM 606 O O . THR A 1 75 ? 12.882 -14.721 18.932 1.00 57.44 75 THR A O 1
ATOM 609 N N . LYS A 1 76 ? 13.375 -14.305 16.804 1.00 50.62 76 LYS A N 1
ATOM 610 C CA . LYS A 1 76 ? 14.673 -14.990 16.857 1.00 50.62 76 LYS A CA 1
ATOM 611 C C . LYS A 1 76 ? 15.742 -14.047 17.420 1.00 50.62 76 LYS A C 1
ATOM 613 O O . LYS A 1 76 ? 16.443 -13.392 16.653 1.00 50.62 76 LYS A O 1
ATOM 618 N N . ASN A 1 77 ? 15.867 -14.053 18.752 1.00 56.00 77 ASN A N 1
ATOM 619 C CA . ASN A 1 77 ? 16.716 -13.218 19.628 1.00 56.00 77 ASN A CA 1
ATOM 620 C C . ASN A 1 77 ? 16.012 -12.004 20.276 1.00 56.00 77 ASN A C 1
ATOM 622 O O . ASN A 1 77 ? 16.703 -11.191 20.885 1.00 56.00 77 ASN A O 1
ATOM 626 N N . GLY A 1 78 ? 14.681 -11.903 20.170 1.00 61.03 78 GLY A N 1
ATOM 627 C CA . GLY A 1 78 ? 13.853 -11.042 21.021 1.00 61.03 78 GLY A CA 1
ATOM 628 C C . GLY A 1 78 ? 14.016 -9.535 20.828 1.00 61.03 78 GLY A C 1
ATOM 629 O O . GLY A 1 78 ? 13.882 -8.808 21.792 1.00 61.03 78 GLY A O 1
ATOM 630 N N . TYR A 1 79 ? 14.344 -9.011 19.646 1.00 72.75 79 TYR A N 1
ATOM 631 C CA . TYR A 1 79 ? 14.489 -7.552 19.526 1.00 72.75 79 TYR A CA 1
ATOM 632 C C . TYR A 1 79 ? 13.130 -6.855 19.368 1.00 72.75 79 TYR A C 1
ATOM 634 O O . TYR A 1 79 ? 12.486 -7.039 18.338 1.00 72.75 79 TYR A O 1
ATOM 642 N N . ALA A 1 80 ? 12.751 -6.023 20.344 1.00 75.88 80 ALA A N 1
ATOM 643 C CA . ALA A 1 80 ? 11.529 -5.209 20.365 1.00 75.88 80 ALA A CA 1
ATOM 644 C C . ALA A 1 80 ? 11.805 -3.717 20.080 1.00 75.88 80 ALA A C 1
ATOM 646 O O . ALA A 1 80 ? 11.089 -2.826 20.538 1.00 75.88 80 ALA A O 1
ATOM 647 N N . GLY A 1 81 ? 12.875 -3.419 19.340 1.00 79.38 81 GLY A N 1
ATOM 648 C CA . GLY A 1 81 ? 13.217 -2.045 18.990 1.00 79.38 81 GLY A CA 1
ATOM 649 C C . GLY A 1 81 ? 12.266 -1.419 17.978 1.00 79.38 81 GLY A C 1
ATOM 650 O O . GLY A 1 81 ? 11.512 -2.101 17.271 1.00 79.38 81 GLY A O 1
ATOM 651 N N . THR A 1 82 ? 12.340 -0.095 17.898 1.00 82.94 82 THR A N 1
ATOM 652 C CA . THR A 1 82 ? 11.586 0.694 16.924 1.00 82.94 82 THR A CA 1
ATOM 653 C C . THR A 1 82 ? 11.984 0.327 15.495 1.00 82.94 82 THR A C 1
ATOM 655 O O . THR A 1 82 ? 13.148 0.065 15.180 1.00 82.94 82 THR A O 1
ATOM 658 N N . CYS A 1 83 ? 10.996 0.285 14.605 1.00 77.50 83 CYS A N 1
ATOM 659 C CA . CYS A 1 83 ? 11.230 0.075 13.183 1.00 77.50 83 CYS A CA 1
ATOM 660 C C . CYS A 1 83 ? 11.218 1.405 12.443 1.00 77.50 83 CYS A C 1
ATOM 662 O O . CYS A 1 83 ? 10.223 2.125 12.452 1.00 77.50 83 CYS A O 1
ATOM 664 N N . ALA A 1 84 ? 12.299 1.690 11.718 1.00 72.50 84 ALA A N 1
ATOM 665 C CA . ALA A 1 84 ? 12.225 2.670 10.648 1.00 72.50 84 ALA A CA 1
ATOM 666 C C . ALA A 1 84 ? 11.358 2.098 9.518 1.00 72.50 84 ALA A C 1
ATOM 668 O O . ALA A 1 84 ? 11.577 0.974 9.060 1.00 72.50 84 ALA A O 1
ATOM 669 N N . TRP A 1 85 ? 10.388 2.885 9.064 1.00 70.62 85 TRP A N 1
ATOM 670 C CA . TRP A 1 85 ? 9.551 2.565 7.917 1.00 70.62 85 TRP A CA 1
ATOM 671 C C . TRP A 1 85 ? 9.655 3.669 6.867 1.00 70.62 85 TRP A C 1
ATOM 673 O O . TRP A 1 85 ? 9.885 4.834 7.188 1.00 70.62 85 TRP A O 1
ATOM 683 N N . GLY A 1 86 ? 9.522 3.287 5.602 1.00 68.19 86 GLY A N 1
ATOM 684 C CA . GLY A 1 86 ? 9.717 4.156 4.451 1.00 68.19 86 GLY A CA 1
ATOM 685 C C . GLY A 1 86 ? 10.518 3.451 3.364 1.00 68.19 86 GLY A C 1
ATOM 686 O O . GLY A 1 86 ? 11.261 2.504 3.631 1.00 68.19 86 GLY A O 1
ATOM 687 N N . ARG A 1 87 ? 10.384 3.928 2.123 1.00 67.94 87 ARG A N 1
ATOM 688 C CA . ARG A 1 87 ? 10.965 3.260 0.950 1.00 67.94 87 ARG A CA 1
ATOM 689 C C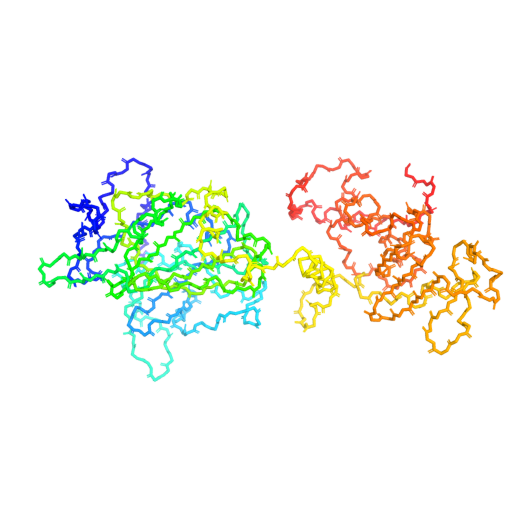 . ARG A 1 87 ? 12.483 3.093 1.063 1.00 67.94 87 ARG A C 1
ATOM 691 O O . ARG A 1 87 ? 13.012 2.057 0.683 1.00 67.94 87 ARG A O 1
ATOM 698 N N . ASP A 1 88 ? 13.154 4.080 1.651 1.00 69.19 88 ASP A N 1
ATOM 699 C CA . ASP A 1 88 ? 14.610 4.085 1.833 1.00 69.19 88 ASP A CA 1
ATOM 700 C C . ASP A 1 88 ? 15.077 3.224 3.022 1.00 69.19 88 ASP A C 1
ATOM 702 O O . ASP A 1 88 ? 16.265 2.931 3.151 1.00 69.19 88 ASP A O 1
ATOM 706 N N . ALA A 1 89 ? 14.152 2.820 3.899 1.00 63.94 89 ALA A N 1
ATOM 707 C CA . ALA A 1 89 ? 14.430 2.050 5.110 1.00 63.94 89 ALA A CA 1
ATOM 708 C C . ALA A 1 89 ? 14.173 0.541 4.944 1.00 63.94 89 ALA A C 1
ATOM 710 O O . ALA A 1 89 ? 14.583 -0.245 5.799 1.00 63.94 89 ALA A O 1
ATOM 711 N N . VAL A 1 90 ? 13.520 0.115 3.853 1.00 63.88 90 VAL A N 1
ATOM 712 C CA . VAL A 1 90 ? 13.111 -1.280 3.628 1.00 63.88 90 VAL A CA 1
ATOM 713 C C . VAL A 1 90 ? 13.696 -1.807 2.316 1.00 63.88 90 VAL A C 1
ATOM 715 O O . VAL A 1 90 ? 13.483 -1.237 1.252 1.00 63.88 90 VAL A O 1
ATOM 718 N N . SER A 1 91 ? 14.401 -2.943 2.370 1.00 62.50 91 SER A N 1
ATOM 719 C CA . SER A 1 91 ? 14.911 -3.644 1.180 1.00 62.50 91 SER A CA 1
ATOM 720 C C . SER A 1 91 ? 14.380 -5.075 1.093 1.00 62.50 91 SER A C 1
ATOM 722 O O . SER A 1 91 ? 13.949 -5.653 2.091 1.00 62.50 91 SER A O 1
ATOM 724 N N . MET A 1 92 ? 14.452 -5.678 -0.098 1.00 57.06 92 MET A N 1
ATOM 725 C CA . MET A 1 92 ? 14.050 -7.076 -0.324 1.00 57.06 92 MET A CA 1
ATOM 726 C C . MET A 1 92 ? 14.789 -8.071 0.581 1.00 57.06 92 MET A C 1
ATOM 728 O O . MET A 1 92 ? 14.188 -9.040 1.041 1.00 57.06 92 MET A O 1
ATOM 732 N N . ASP A 1 93 ? 16.071 -7.818 0.845 1.00 56.34 93 ASP A N 1
ATOM 733 C CA . ASP A 1 93 ? 16.951 -8.723 1.589 1.00 56.34 93 ASP A CA 1
ATOM 734 C C . ASP A 1 93 ? 16.893 -8.497 3.115 1.00 56.34 93 ASP A C 1
ATOM 736 O O . ASP A 1 93 ? 17.338 -9.351 3.884 1.00 56.34 93 ASP A O 1
ATOM 740 N N . ALA A 1 94 ? 16.322 -7.373 3.562 1.00 62.75 94 ALA A N 1
ATOM 741 C CA . ALA A 1 94 ? 16.251 -6.971 4.967 1.00 62.75 94 ALA A CA 1
ATOM 742 C C . ALA A 1 94 ? 14.888 -6.346 5.318 1.00 62.75 94 ALA A C 1
ATOM 744 O O . ALA A 1 94 ? 14.819 -5.259 5.891 1.00 62.75 94 ALA A O 1
ATOM 745 N N . ARG A 1 95 ? 13.788 -7.018 4.953 1.00 68.06 95 ARG A N 1
ATOM 746 C CA . ARG A 1 95 ? 12.441 -6.572 5.341 1.00 68.06 95 ARG A CA 1
ATOM 747 C C . ARG A 1 95 ? 12.283 -6.653 6.862 1.00 68.06 95 ARG A C 1
ATOM 749 O O . ARG A 1 95 ? 12.510 -7.715 7.438 1.00 68.06 95 ARG A O 1
ATOM 756 N N . ALA A 1 96 ? 11.873 -5.545 7.478 1.00 71.88 96 ALA A N 1
ATOM 757 C CA . ALA A 1 96 ? 11.594 -5.484 8.912 1.00 71.88 96 ALA A CA 1
ATOM 758 C C . ALA A 1 96 ? 10.309 -6.241 9.297 1.00 71.88 96 ALA A C 1
ATOM 760 O O . ALA A 1 96 ? 10.235 -6.789 10.391 1.00 71.88 96 ALA A O 1
ATOM 761 N N . GLY A 1 97 ? 9.322 -6.299 8.397 1.00 82.19 97 GLY A N 1
ATOM 762 C CA . GLY A 1 97 ? 8.044 -6.960 8.660 1.00 82.19 97 GLY A CA 1
ATOM 763 C C . GLY A 1 97 ? 8.105 -8.487 8.589 1.00 82.19 97 GLY A C 1
ATOM 764 O O . GLY A 1 97 ? 9.015 -9.083 7.998 1.00 82.19 97 GLY A O 1
ATOM 765 N N . ALA A 1 98 ? 7.112 -9.123 9.201 1.00 87.88 98 ALA A N 1
ATOM 766 C CA . ALA A 1 98 ? 7.022 -10.565 9.390 1.00 87.88 98 ALA A CA 1
ATOM 767 C C . ALA A 1 98 ? 5.669 -11.129 8.938 1.00 87.88 98 ALA A C 1
ATOM 769 O O . ALA A 1 98 ? 4.898 -10.471 8.237 1.00 87.88 98 ALA A O 1
ATOM 770 N N . ARG A 1 99 ? 5.418 -12.393 9.284 1.00 92.50 99 ARG A N 1
ATOM 771 C CA . ARG A 1 99 ? 4.122 -13.053 9.112 1.00 92.50 99 ARG A CA 1
ATOM 772 C C . ARG A 1 99 ? 3.290 -12.879 10.376 1.00 92.50 99 ARG A C 1
ATOM 774 O O . ARG A 1 99 ? 3.836 -12.701 11.460 1.00 92.50 99 ARG A O 1
ATOM 781 N N . TYR A 1 100 ? 1.976 -13.028 10.262 1.00 94.25 100 TYR A N 1
ATOM 782 C CA . TYR A 1 100 ? 1.062 -12.946 11.397 1.00 94.25 100 TYR A CA 1
ATOM 783 C C . TYR A 1 100 ? 1.446 -13.916 12.520 1.00 94.25 100 TYR A C 1
ATOM 785 O O . TYR A 1 100 ? 1.495 -13.532 13.681 1.00 94.25 100 TYR A O 1
ATOM 793 N N . GLY A 1 101 ? 1.819 -15.156 12.183 1.00 91.94 101 GLY A N 1
ATOM 794 C CA . GLY A 1 101 ? 2.252 -16.147 13.176 1.00 91.94 101 GLY A CA 1
ATOM 795 C C . GLY A 1 101 ? 3.479 -15.725 13.998 1.00 91.94 101 GLY A C 1
ATOM 796 O O . GLY A 1 101 ? 3.666 -16.234 15.100 1.00 91.94 101 GLY A O 1
ATOM 797 N N . ASP A 1 102 ? 4.285 -14.782 13.498 1.00 88.12 102 ASP A N 1
ATOM 798 C CA . ASP A 1 102 ? 5.432 -14.233 14.224 1.00 88.12 102 ASP A CA 1
ATOM 799 C C . ASP A 1 102 ? 5.016 -13.171 15.257 1.00 88.12 102 ASP A C 1
ATOM 801 O O . ASP A 1 102 ? 5.769 -12.931 16.191 1.00 88.12 102 ASP A O 1
ATOM 805 N N . VAL A 1 103 ? 3.824 -12.570 15.136 1.00 90.88 103 VAL A N 1
ATOM 806 C CA . VAL A 1 103 ? 3.314 -11.509 16.033 1.00 90.88 103 VAL A CA 1
ATOM 807 C C . VAL A 1 103 ? 2.069 -11.915 16.826 1.00 90.88 103 VAL A C 1
ATOM 809 O O . VAL A 1 103 ? 1.763 -11.300 17.839 1.00 90.88 103 VAL A O 1
ATOM 812 N N . ALA A 1 104 ? 1.369 -12.977 16.420 1.00 92.62 104 ALA A N 1
ATOM 813 C CA . ALA A 1 104 ? 0.078 -13.389 16.981 1.00 92.62 104 ALA A CA 1
ATOM 814 C C . ALA A 1 104 ? 0.112 -13.696 18.488 1.00 92.62 104 ALA A C 1
ATOM 816 O O . ALA A 1 104 ? -0.902 -13.597 19.168 1.00 92.62 104 ALA A O 1
ATOM 817 N N . HIS A 1 105 ? 1.277 -14.052 19.030 1.00 89.06 105 HIS A N 1
ATOM 818 C CA . HIS A 1 105 ? 1.458 -14.292 20.461 1.00 89.06 105 HIS A CA 1
ATOM 819 C C . HIS A 1 105 ? 1.296 -13.023 21.322 1.00 89.06 105 HIS A C 1
ATOM 821 O O . HIS A 1 105 ? 1.114 -13.143 22.529 1.00 89.06 105 HIS A O 1
ATOM 827 N N . CYS A 1 106 ? 1.305 -11.837 20.706 1.00 90.75 106 CYS A N 1
ATOM 828 C CA . CYS A 1 106 ? 1.071 -10.537 21.336 1.00 90.75 106 CYS A CA 1
ATOM 829 C C . CYS A 1 106 ? -0.381 -10.057 21.236 1.00 90.75 106 CYS A C 1
ATOM 831 O O . CYS A 1 106 ? -0.668 -8.919 21.587 1.00 90.75 106 CYS A O 1
ATOM 833 N N . ILE A 1 107 ? -1.309 -10.887 20.747 1.00 90.94 107 ILE A N 1
ATOM 834 C CA . ILE A 1 107 ? -2.711 -10.481 20.551 1.00 90.94 107 ILE A CA 1
ATOM 835 C C . ILE A 1 107 ? -3.400 -9.996 21.835 1.00 90.94 107 ILE A C 1
ATOM 837 O O . ILE A 1 107 ? -4.340 -9.222 21.731 1.00 90.94 107 ILE A O 1
ATOM 841 N N . ASP A 1 108 ? -2.886 -10.391 23.004 1.00 88.62 108 ASP A N 1
ATOM 842 C CA . ASP A 1 108 ? -3.371 -10.007 24.336 1.00 88.62 108 ASP A CA 1
ATOM 843 C C . ASP A 1 108 ? -2.415 -9.020 25.051 1.00 88.62 108 ASP A C 1
ATOM 845 O O . ASP A 1 108 ? -2.299 -9.042 26.276 1.00 88.62 108 ASP A O 1
ATOM 849 N N . GLY A 1 109 ? -1.639 -8.222 24.306 1.00 88.06 109 GLY A N 1
ATOM 850 C CA . GLY A 1 109 ? -0.700 -7.244 24.876 1.00 88.06 109 GLY A CA 1
ATOM 851 C C . GLY A 1 109 ? 0.586 -7.859 25.439 1.00 88.06 109 GLY A C 1
ATOM 852 O O . GLY A 1 109 ? 1.315 -7.220 26.196 1.00 88.06 109 GLY A O 1
ATOM 853 N N . HIS A 1 110 ? 0.869 -9.124 25.119 1.00 85.69 110 HIS A N 1
ATOM 854 C CA . HIS A 1 110 ? 1.990 -9.858 25.702 1.00 85.69 110 HIS A CA 1
ATOM 855 C C . HIS A 1 110 ? 3.360 -9.279 25.308 1.00 85.69 110 HIS A C 1
ATOM 857 O O . HIS A 1 110 ? 3.597 -8.905 24.160 1.00 85.69 110 HIS A O 1
ATOM 863 N N . VAL A 1 111 ? 4.283 -9.311 26.270 1.00 81.31 111 VAL A N 1
ATOM 864 C CA . VAL A 1 111 ? 5.700 -8.967 26.126 1.00 81.31 111 VAL A CA 1
ATOM 865 C C . VAL A 1 111 ? 6.518 -10.090 26.753 1.00 81.31 111 VAL A C 1
ATOM 867 O O . VAL A 1 111 ? 6.233 -10.482 27.888 1.00 81.31 111 VAL A O 1
ATOM 870 N N . ASP A 1 112 ? 7.516 -10.612 26.037 1.00 79.75 112 ASP A N 1
ATOM 871 C CA . ASP A 1 112 ? 8.435 -11.599 26.611 1.00 79.75 112 ASP A CA 1
ATOM 872 C C . ASP A 1 112 ? 9.510 -10.891 27.453 1.00 79.75 112 ASP A C 1
ATOM 874 O O . ASP A 1 112 ? 10.084 -9.879 27.044 1.00 79.75 112 ASP A O 1
ATOM 878 N N . ASP A 1 113 ? 9.806 -11.444 28.631 1.00 78.56 113 ASP A N 1
ATOM 879 C CA . ASP A 1 113 ? 10.841 -10.936 29.539 1.00 78.56 113 ASP A CA 1
ATOM 880 C C . ASP A 1 113 ? 12.246 -11.022 28.913 1.00 78.56 113 ASP A C 1
ATOM 882 O O . ASP A 1 113 ? 13.177 -10.354 29.371 1.00 78.56 113 ASP A O 1
ATOM 886 N N . ASP A 1 114 ? 12.432 -11.893 27.914 1.00 77.69 114 ASP A N 1
ATOM 887 C CA . ASP A 1 114 ? 13.710 -12.085 27.229 1.00 77.69 114 ASP A CA 1
ATOM 888 C C . ASP A 1 114 ? 13.940 -11.133 26.049 1.00 77.69 114 ASP A C 1
ATOM 890 O O . ASP A 1 114 ? 15.016 -11.163 25.435 1.00 77.69 114 ASP A O 1
ATOM 894 N N . TRP A 1 115 ? 12.971 -10.261 25.760 1.00 83.00 115 TRP A N 1
ATOM 895 C CA . TRP A 1 115 ? 13.112 -9.283 24.700 1.00 83.00 115 TRP A CA 1
ATOM 896 C C . TRP A 1 115 ? 14.140 -8.206 25.042 1.00 83.00 115 TRP A C 1
ATOM 898 O O . TRP A 1 115 ? 14.195 -7.657 26.141 1.00 83.00 115 TRP A O 1
ATOM 908 N N . TRP A 1 116 ? 14.974 -7.893 24.058 1.00 80.19 116 TRP A N 1
ATOM 909 C CA . TRP A 1 116 ? 15.892 -6.778 24.071 1.00 80.19 116 TRP A CA 1
ATOM 910 C C . TRP A 1 116 ? 15.160 -5.502 23.641 1.00 80.19 116 TRP A C 1
ATOM 912 O O . TRP A 1 116 ? 14.646 -5.406 22.524 1.00 80.19 116 TRP A O 1
ATOM 922 N N . TRP A 1 117 ? 15.154 -4.534 24.550 1.00 83.81 117 TRP A N 1
ATOM 923 C CA . TRP A 1 117 ? 14.711 -3.157 24.355 1.00 83.81 117 TRP A CA 1
ATOM 924 C C . TRP A 1 117 ? 15.943 -2.249 24.376 1.00 83.81 117 TRP A C 1
ATOM 926 O O . TRP A 1 117 ? 17.000 -2.651 24.876 1.00 83.81 117 TRP A O 1
ATOM 936 N N . ASP A 1 118 ? 15.829 -1.043 23.828 1.00 79.81 1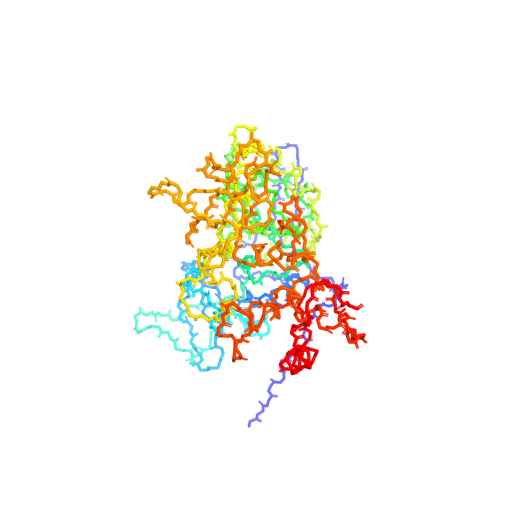18 ASP A N 1
ATOM 937 C CA . ASP A 1 118 ? 16.915 -0.069 23.932 1.00 79.81 118 ASP A CA 1
ATOM 938 C C . ASP A 1 118 ? 17.154 0.292 25.412 1.00 79.81 118 ASP A C 1
ATOM 940 O O . ASP A 1 118 ? 16.219 0.323 26.209 1.00 79.81 118 ASP A O 1
ATOM 944 N N . ASP A 1 119 ? 18.413 0.551 25.791 1.00 76.94 119 ASP A N 1
ATOM 945 C CA . ASP A 1 119 ? 18.848 0.678 27.200 1.00 76.94 119 ASP A CA 1
ATOM 946 C C . ASP A 1 119 ? 18.090 1.758 28.013 1.00 76.94 119 ASP A C 1
ATOM 948 O O . ASP A 1 119 ? 18.148 1.754 29.245 1.00 76.94 119 ASP A O 1
ATOM 952 N N . ASP A 1 120 ? 17.405 2.681 27.331 1.00 83.62 120 ASP A N 1
ATOM 953 C CA . ASP A 1 120 ? 16.657 3.802 27.906 1.00 83.62 120 ASP A CA 1
ATOM 954 C C . ASP A 1 120 ? 15.122 3.602 27.874 1.00 83.62 120 ASP A C 1
ATOM 956 O O . ASP A 1 120 ? 14.385 4.534 28.207 1.00 83.62 120 ASP A O 1
ATOM 960 N N . GLU A 1 121 ? 14.626 2.421 27.483 1.00 83.56 121 GLU A N 1
ATOM 961 C CA . GLU A 1 121 ? 13.192 2.121 27.372 1.00 83.56 121 GLU A CA 1
ATOM 962 C C . GLU A 1 121 ? 12.720 1.056 28.371 1.00 83.56 121 GLU A C 1
ATOM 964 O O . GLU A 1 121 ? 13.372 0.034 28.593 1.00 83.56 121 GLU A O 1
ATOM 969 N N . ASP A 1 122 ? 11.541 1.289 28.951 1.00 87.44 122 ASP A N 1
ATOM 970 C CA . ASP A 1 122 ? 10.821 0.284 29.729 1.00 87.44 122 ASP A CA 1
ATOM 971 C C . ASP A 1 122 ? 9.940 -0.561 28.783 1.00 87.44 122 ASP A C 1
ATOM 973 O O . ASP A 1 122 ? 9.297 0.009 27.897 1.00 87.44 122 ASP A O 1
ATOM 977 N N . PRO A 1 123 ? 9.864 -1.895 28.959 1.00 88.50 123 PRO A N 1
ATOM 978 C CA . PRO A 1 123 ? 8.982 -2.737 28.155 1.00 88.50 123 PRO A CA 1
ATOM 979 C C . PRO A 1 123 ? 7.505 -2.338 28.283 1.00 88.50 123 PRO A C 1
ATOM 981 O O . PRO A 1 123 ? 6.985 -2.213 29.395 1.00 88.50 123 PRO A O 1
ATOM 984 N N . THR A 1 124 ? 6.822 -2.197 27.146 1.00 90.88 124 THR A N 1
ATOM 985 C CA . THR A 1 124 ? 5.391 -1.861 27.041 1.00 90.88 124 THR A CA 1
ATOM 986 C C . THR A 1 124 ? 4.620 -2.945 26.296 1.00 90.88 124 THR A C 1
ATOM 988 O O . THR A 1 124 ? 5.189 -3.667 25.478 1.00 90.88 124 THR A O 1
ATOM 991 N N . GLU A 1 125 ? 3.320 -3.068 26.581 1.00 92.25 125 GLU A N 1
ATOM 992 C CA . GLU A 1 125 ? 2.433 -4.020 25.902 1.00 92.25 125 GLU A CA 1
ATOM 993 C C . GLU A 1 125 ? 2.446 -3.802 24.387 1.00 92.25 125 GLU A C 1
ATOM 995 O O . GLU A 1 125 ? 2.199 -2.692 23.903 1.00 92.25 125 GLU A O 1
ATOM 1000 N N . LEU A 1 126 ? 2.705 -4.876 23.641 1.00 92.25 126 LEU A N 1
ATOM 1001 C CA . LEU A 1 126 ? 2.734 -4.851 22.184 1.00 92.25 126 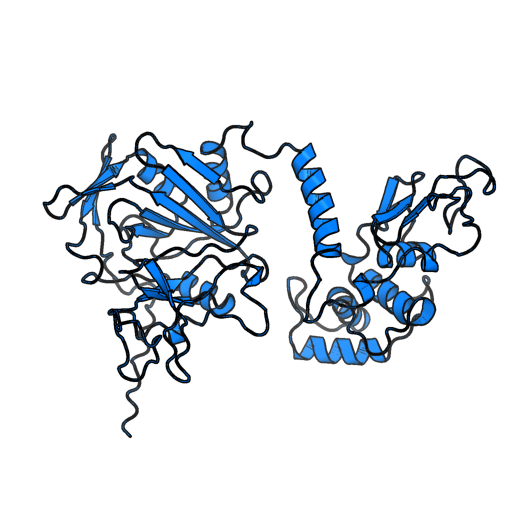LEU A CA 1
ATOM 1002 C C . LEU A 1 126 ? 1.561 -5.630 21.606 1.00 92.25 126 LEU A C 1
ATOM 1004 O O . LEU A 1 126 ? 1.105 -6.607 22.192 1.00 92.25 126 LEU A O 1
ATOM 1008 N N . TRP A 1 127 ? 1.111 -5.211 20.426 1.00 94.00 127 TRP A N 1
ATOM 1009 C CA . TRP A 1 127 ? -0.052 -5.778 19.744 1.00 94.00 127 TRP A CA 1
ATOM 1010 C C . TRP A 1 127 ? 0.273 -6.101 18.281 1.00 94.00 127 TRP A C 1
ATOM 1012 O O . TRP A 1 127 ? 1.129 -5.440 17.694 1.00 94.00 127 TRP A O 1
ATOM 1022 N N . PRO A 1 128 ? -0.378 -7.087 17.642 1.00 94.50 128 PRO A N 1
ATOM 1023 C CA . PRO A 1 128 ? -0.220 -7.317 16.212 1.00 94.50 128 PRO A CA 1
ATOM 1024 C C . PRO A 1 128 ? -0.700 -6.107 15.413 1.00 94.50 128 PRO A C 1
ATOM 1026 O O . PRO A 1 128 ? -1.775 -5.575 15.683 1.00 94.50 128 PRO A O 1
ATOM 1029 N N . MET A 1 129 ? 0.062 -5.718 14.396 1.00 94.44 129 MET A N 1
ATOM 1030 C CA . MET A 1 129 ? -0.309 -4.652 13.473 1.00 94.44 129 MET A CA 1
ATOM 1031 C C . MET A 1 129 ? 0.031 -5.026 12.042 1.00 94.44 129 MET A C 1
ATOM 1033 O O . MET A 1 129 ? 1.121 -5.535 11.774 1.00 94.44 129 MET A O 1
ATOM 1037 N N . CYS A 1 130 ? -0.897 -4.757 11.127 1.00 93.94 130 CYS A N 1
ATOM 1038 C CA . CYS A 1 130 ? -0.662 -4.860 9.694 1.00 93.94 130 CYS A CA 1
ATOM 1039 C C . CYS A 1 130 ? -0.611 -3.459 9.096 1.00 93.94 130 CYS A C 1
ATOM 1041 O O . CYS A 1 130 ? -1.474 -2.633 9.369 1.00 93.94 130 CYS A O 1
ATOM 1043 N N . ILE A 1 131 ? 0.382 -3.215 8.251 1.00 91.81 131 ILE A N 1
ATOM 1044 C CA . ILE A 1 131 ? 0.570 -1.923 7.586 1.00 91.81 131 ILE A CA 1
ATOM 1045 C C . ILE A 1 131 ? 0.286 -2.020 6.086 1.00 91.81 131 ILE A C 1
ATOM 1047 O O . ILE A 1 131 ? 0.305 -3.122 5.527 1.00 91.81 131 ILE A O 1
ATOM 1051 N N . VAL A 1 132 ? 0.076 -0.882 5.414 1.00 91.44 132 VAL A N 1
ATOM 1052 C CA . VAL A 1 132 ? 0.008 -0.854 3.947 1.00 91.44 132 VAL A CA 1
ATOM 1053 C C . VAL A 1 132 ? 1.437 -1.025 3.424 1.00 91.44 132 VAL A C 1
ATOM 1055 O O . VAL A 1 132 ? 2.285 -0.165 3.679 1.00 91.44 132 VAL A O 1
ATOM 1058 N N . PRO A 1 133 ? 1.759 -2.112 2.701 1.00 88.62 133 PRO A N 1
ATOM 1059 C CA . PRO A 1 133 ? 3.097 -2.296 2.157 1.00 88.62 133 PRO A CA 1
ATOM 1060 C C . PRO A 1 133 ? 3.374 -1.290 1.033 1.00 88.62 133 PRO A C 1
ATOM 1062 O O . PRO A 1 133 ? 2.468 -0.859 0.323 1.00 88.62 133 PRO A O 1
ATOM 1065 N N . HIS A 1 134 ? 4.649 -0.957 0.812 1.00 84.50 134 HIS A N 1
ATOM 1066 C CA . HIS A 1 134 ? 5.042 -0.283 -0.430 1.00 84.50 134 HIS A CA 1
ATOM 1067 C C . HIS A 1 134 ? 4.642 -1.138 -1.639 1.00 84.50 134 HIS A C 1
ATOM 1069 O O . HIS A 1 134 ? 4.699 -2.365 -1.560 1.00 84.50 134 HIS A O 1
ATOM 1075 N N . ALA A 1 135 ? 4.308 -0.502 -2.767 1.00 84.00 135 ALA A N 1
ATOM 1076 C CA . ALA A 1 135 ? 3.889 -1.198 -3.988 1.00 84.00 135 ALA A CA 1
ATOM 1077 C C . ALA A 1 135 ? 4.856 -2.314 -4.429 1.00 84.00 135 ALA A C 1
ATOM 1079 O O . ALA A 1 135 ? 4.408 -3.385 -4.821 1.00 84.00 135 ALA A O 1
ATOM 1080 N N . ASP A 1 136 ? 6.170 -2.114 -4.257 1.00 80.69 136 ASP A N 1
ATOM 1081 C CA . ASP A 1 136 ? 7.217 -3.109 -4.559 1.00 80.69 136 ASP A CA 1
ATOM 1082 C C . ASP A 1 136 ? 7.090 -4.414 -3.728 1.00 80.69 136 ASP A C 1
ATOM 1084 O O . ASP A 1 136 ? 7.708 -5.434 -4.045 1.00 80.69 136 ASP A O 1
ATOM 1088 N N . PHE A 1 137 ? 6.300 -4.391 -2.649 1.00 82.00 137 PHE A N 1
ATOM 1089 C CA . PHE A 1 137 ? 6.080 -5.496 -1.715 1.00 82.00 137 PHE A CA 1
ATOM 1090 C C . PHE A 1 137 ? 4.605 -5.901 -1.570 1.00 82.00 137 PHE A C 1
ATOM 1092 O O . PHE A 1 137 ? 4.332 -6.847 -0.833 1.00 82.00 137 PHE A O 1
ATOM 1099 N N . SER A 1 138 ? 3.677 -5.205 -2.232 1.00 87.19 138 SER A N 1
ATOM 1100 C CA . SER A 1 138 ? 2.238 -5.455 -2.126 1.00 87.19 138 SER A CA 1
ATOM 1101 C C . SER A 1 138 ? 1.792 -6.581 -3.067 1.00 87.19 138 SER A C 1
ATOM 1103 O O . SER A 1 138 ? 2.016 -6.471 -4.272 1.00 87.19 138 SER A O 1
ATOM 1105 N N . PRO A 1 139 ? 1.107 -7.624 -2.567 1.00 89.88 139 PRO A N 1
ATOM 1106 C CA . PRO A 1 139 ? 0.295 -8.515 -3.395 1.00 89.88 139 PRO A CA 1
ATOM 1107 C C . PRO A 1 139 ? -0.781 -7.752 -4.178 1.00 89.88 139 PRO A C 1
ATOM 1109 O O . PRO A 1 139 ? -1.201 -6.669 -3.756 1.00 89.88 139 PRO A O 1
ATOM 1112 N N . GLU A 1 140 ? -1.261 -8.351 -5.272 1.00 86.50 140 GLU A N 1
ATOM 1113 C CA . GLU A 1 140 ? -2.407 -7.862 -6.048 1.00 86.50 140 GLU A CA 1
ATOM 1114 C C . GLU A 1 140 ? -3.668 -8.721 -5.792 1.00 86.50 140 GLU A C 1
ATOM 1116 O O . GLU A 1 140 ? -3.539 -9.938 -5.644 1.00 86.50 140 GLU A O 1
ATOM 1121 N N . PRO A 1 141 ? -4.888 -8.138 -5.740 1.00 89.56 141 PRO A N 1
ATOM 1122 C CA . PRO A 1 141 ? -5.187 -6.697 -5.754 1.00 89.56 141 PRO A CA 1
ATOM 1123 C C . PRO A 1 141 ? -4.502 -5.969 -4.588 1.00 89.56 141 PRO A C 1
ATOM 1125 O O . PRO A 1 141 ? -4.067 -6.610 -3.643 1.00 89.56 141 PRO A O 1
ATOM 1128 N N . GLY A 1 142 ? -4.289 -4.660 -4.668 1.00 92.69 142 GLY A N 1
ATOM 1129 C CA . GLY A 1 142 ? -3.578 -3.925 -3.616 1.00 92.69 142 GLY A CA 1
ATOM 1130 C C . GLY A 1 142 ? -4.379 -3.827 -2.314 1.00 92.69 142 GLY A C 1
ATOM 1131 O O . GLY A 1 142 ? -5.517 -4.291 -2.236 1.00 92.69 142 GLY A O 1
ATOM 1132 N N . LEU A 1 143 ? -3.789 -3.251 -1.267 1.00 94.62 143 LEU A N 1
ATOM 1133 C CA . LEU A 1 143 ? -4.517 -2.861 -0.054 1.00 94.62 143 LEU A CA 1
ATOM 1134 C C . LEU A 1 143 ? -4.723 -1.345 -0.061 1.00 94.62 143 LEU A C 1
ATOM 1136 O O . LEU A 1 143 ? -3.784 -0.599 -0.350 1.00 94.62 143 LEU A O 1
ATOM 1140 N N . VAL A 1 144 ? -5.940 -0.923 0.263 1.00 94.62 144 VAL A N 1
ATOM 1141 C CA . VAL A 1 144 ? -6.320 0.463 0.517 1.00 94.62 144 VAL A CA 1
ATOM 1142 C C . VAL A 1 144 ? -6.775 0.560 1.969 1.00 94.62 144 VAL A C 1
ATOM 1144 O O . VAL A 1 144 ? -7.488 -0.305 2.480 1.00 94.62 144 VAL A O 1
ATOM 1147 N N . PHE A 1 145 ? -6.300 1.604 2.627 1.00 95.31 145 PHE A N 1
ATOM 1148 C CA . PHE A 1 145 ? -6.568 1.966 4.002 1.00 95.31 145 PHE A CA 1
ATOM 1149 C C . PHE A 1 145 ? -7.142 3.380 4.017 1.00 95.31 145 PHE A C 1
ATOM 1151 O O . PHE A 1 145 ? -6.552 4.296 3.439 1.00 95.31 145 PHE A O 1
ATOM 1158 N N . VAL A 1 146 ? -8.290 3.539 4.660 1.00 96.44 146 VAL A N 1
ATOM 1159 C CA . VAL A 1 146 ? -8.950 4.830 4.851 1.00 96.44 146 VAL A CA 1
ATOM 1160 C C . VAL A 1 146 ? -8.948 5.143 6.337 1.00 96.44 146 VAL A C 1
ATOM 1162 O O . VAL A 1 146 ? -9.489 4.367 7.123 1.00 96.44 146 VAL A O 1
ATOM 1165 N N . ASP A 1 147 ? -8.329 6.258 6.702 1.00 97.12 147 ASP A N 1
ATOM 1166 C CA . ASP A 1 147 ? -8.309 6.795 8.057 1.00 97.12 147 ASP A CA 1
ATOM 1167 C C . ASP A 1 147 ? -9.380 7.879 8.185 1.00 97.12 147 ASP A C 1
ATOM 1169 O O . ASP A 1 147 ? -9.439 8.793 7.362 1.00 97.12 147 ASP A O 1
ATOM 1173 N N . LEU A 1 148 ? -10.256 7.757 9.176 1.00 97.94 148 LEU A N 1
ATOM 1174 C CA . LEU A 1 148 ? -11.312 8.715 9.486 1.00 97.94 148 LEU A CA 1
ATOM 1175 C C . LEU A 1 148 ? -11.034 9.278 10.873 1.00 97.94 148 LEU A C 1
ATOM 1177 O O . LEU A 1 148 ? -11.429 8.689 11.883 1.00 97.94 148 LEU A O 1
ATOM 1181 N N . ASP A 1 149 ? -10.367 10.422 10.923 1.00 96.88 149 ASP A N 1
ATOM 1182 C CA . ASP A 1 149 ? -9.880 11.009 12.163 1.00 96.88 149 ASP A CA 1
ATOM 1183 C C . ASP A 1 149 ? -10.890 11.994 12.761 1.00 96.88 149 ASP A C 1
ATOM 1185 O O . ASP A 1 149 ? -11.470 12.831 12.067 1.00 96.88 149 ASP A O 1
ATOM 1189 N N . ASP A 1 150 ? -11.080 11.911 14.081 1.00 97.50 150 ASP A N 1
ATOM 1190 C CA . ASP A 1 150 ? -11.982 12.762 14.875 1.00 97.50 150 ASP A CA 1
ATOM 1191 C C . ASP A 1 150 ? -13.456 12.779 14.409 1.00 97.50 150 ASP A C 1
ATOM 1193 O O . ASP A 1 150 ? -14.183 13.754 14.610 1.00 97.50 150 ASP A O 1
ATOM 1197 N N . VAL A 1 151 ? -13.924 11.668 13.832 1.00 98.38 151 VAL A N 1
ATOM 1198 C CA . VAL A 1 151 ? -15.313 11.477 13.376 1.00 98.38 151 VAL A CA 1
ATOM 1199 C C . VAL A 1 151 ? -16.246 10.874 14.435 1.00 98.38 151 VAL A C 1
ATOM 1201 O O . VAL A 1 151 ? -17.453 10.779 14.204 1.00 98.38 151 VAL A O 1
ATOM 1204 N N . ILE A 1 152 ? -15.713 10.449 15.586 1.00 98.62 152 ILE A N 1
ATOM 1205 C CA . ILE A 1 152 ? -16.444 9.849 16.712 1.00 98.62 152 ILE A CA 1
ATOM 1206 C C . ILE A 1 152 ? -16.303 10.737 17.955 1.00 98.62 152 ILE A C 1
ATOM 1208 O O . ILE A 1 152 ? -15.196 11.031 18.400 1.00 98.62 152 ILE A O 1
ATOM 1212 N N . GLU A 1 153 ? -17.427 11.105 18.577 1.00 98.12 153 GLU A N 1
ATOM 1213 C CA . GLU A 1 153 ? -17.475 11.797 19.871 1.00 98.12 153 GLU A CA 1
ATOM 1214 C C . GLU A 1 153 ? -17.840 10.818 21.012 1.00 98.12 153 GLU A C 1
ATOM 1216 O O . GLU A 1 153 ? -19.015 10.447 21.148 1.00 98.12 153 GLU A O 1
ATOM 1221 N N . PRO A 1 154 ? -16.890 10.415 21.881 1.00 97.19 154 PRO A N 1
ATOM 1222 C CA . PRO A 1 154 ? -17.185 9.588 23.053 1.00 97.19 154 PRO A CA 1
ATOM 1223 C C . PRO A 1 154 ? -18.085 10.312 24.069 1.00 97.19 154 PRO A C 1
ATOM 1225 O O . PRO A 1 154 ? -17.796 11.438 24.473 1.00 97.19 154 PRO A O 1
ATOM 1228 N N . GLN A 1 155 ? -19.150 9.659 24.544 1.00 95.75 155 GLN A N 1
ATOM 1229 C CA . GLN A 1 155 ? -20.172 10.271 25.415 1.00 95.75 155 GLN A CA 1
ATOM 1230 C C . GLN A 1 155 ? -19.934 10.040 26.925 1.00 95.75 155 GLN A C 1
ATOM 1232 O O . GLN A 1 155 ? -20.627 10.612 27.769 1.00 95.75 155 GLN A O 1
ATOM 1237 N N . GLY A 1 156 ? -18.929 9.237 27.292 1.00 91.38 156 GLY A N 1
ATOM 1238 C CA . GLY A 1 156 ? -18.543 8.966 28.686 1.00 91.38 156 GLY A CA 1
ATOM 1239 C C . GLY A 1 156 ? -19.426 7.954 29.429 1.00 91.38 156 GLY A C 1
ATOM 1240 O O . GLY A 1 156 ? -19.203 7.715 30.615 1.00 91.38 156 GLY A O 1
ATOM 1241 N N . ASP A 1 157 ? -20.404 7.356 28.751 1.00 95.69 157 ASP A N 1
ATOM 1242 C CA . ASP A 1 157 ? -21.295 6.300 29.251 1.00 95.69 157 ASP A CA 1
ATOM 1243 C C . ASP A 1 157 ? -21.031 4.930 28.601 1.00 95.69 157 ASP A C 1
ATOM 1245 O O . ASP A 1 157 ? -21.875 4.042 28.681 1.00 95.69 157 ASP A O 1
ATOM 1249 N N . GLY A 1 158 ? -19.865 4.773 27.972 1.00 95.69 158 GLY A N 1
ATOM 1250 C CA . GLY A 1 158 ? -19.523 3.605 27.160 1.00 95.69 158 GLY A CA 1
ATOM 1251 C C . GLY A 1 158 ? -19.933 3.746 25.695 1.00 95.69 158 GLY A C 1
ATOM 1252 O O . GLY A 1 158 ? -19.547 2.915 24.896 1.00 95.69 158 GLY A O 1
ATOM 1253 N N . THR A 1 159 ? -20.640 4.809 25.291 1.00 98.19 159 THR A N 1
ATOM 1254 C CA . THR A 1 159 ? -21.021 5.001 23.882 1.00 98.19 159 THR A CA 1
ATOM 1255 C C . THR A 1 159 ? -20.183 6.060 23.164 1.00 98.19 159 THR A C 1
ATOM 1257 O O . THR A 1 159 ? -19.573 6.942 23.784 1.00 98.19 159 THR A O 1
ATOM 1260 N N . GLY A 1 160 ? -20.164 5.992 21.833 1.00 98.19 160 GLY A N 1
ATOM 1261 C CA . GLY A 1 160 ? -19.608 7.012 20.945 1.00 98.19 160 GLY A CA 1
ATOM 1262 C C . GLY A 1 160 ? -20.596 7.416 19.859 1.00 98.19 160 GLY A C 1
ATOM 1263 O O . GLY A 1 160 ? -21.378 6.595 19.388 1.00 98.19 160 GLY A O 1
ATOM 1264 N N . ARG A 1 161 ? -20.566 8.688 19.453 1.00 98.44 161 ARG A N 1
ATOM 1265 C CA . ARG A 1 161 ? -21.366 9.204 18.335 1.00 98.44 161 ARG A CA 1
ATOM 1266 C C . ARG A 1 161 ? -20.490 9.441 17.118 1.00 98.44 161 ARG A C 1
ATOM 1268 O O . ARG A 1 161 ? -19.746 10.414 17.095 1.00 98.44 161 ARG A O 1
ATOM 1275 N N . MET A 1 162 ? -20.601 8.569 16.125 1.00 98.69 162 MET A N 1
ATOM 1276 C CA . MET A 1 162 ? -19.964 8.726 14.823 1.00 98.69 162 MET A CA 1
ATOM 1277 C C . MET A 1 162 ? -20.813 9.619 13.916 1.00 98.69 162 MET A C 1
ATOM 1279 O O . MET A 1 162 ? -22.040 9.497 13.888 1.00 98.69 162 MET A O 1
ATOM 1283 N N . THR A 1 163 ? -20.177 10.506 13.157 1.00 98.31 163 THR A N 1
ATOM 1284 C CA . THR A 1 163 ? -20.874 11.360 12.187 1.00 98.31 163 THR A CA 1
ATOM 1285 C C . THR A 1 163 ? -21.533 10.520 11.093 1.00 98.31 163 THR A C 1
ATOM 1287 O O . THR A 1 163 ? -21.030 9.465 10.699 1.00 98.31 163 THR A O 1
ATOM 1290 N N . ARG A 1 164 ? -22.680 10.983 10.578 1.00 97.50 164 ARG A N 1
ATOM 1291 C CA . ARG A 1 164 ? -23.353 10.284 9.475 1.00 97.50 164 ARG A CA 1
ATOM 1292 C C . ARG A 1 164 ? -22.484 10.217 8.217 1.00 97.50 164 ARG A C 1
ATOM 1294 O O . ARG A 1 164 ? -22.458 9.183 7.565 1.00 97.50 164 ARG A O 1
ATOM 1301 N N . GLU A 1 165 ? -21.756 11.291 7.926 1.00 97.69 165 GLU A N 1
ATOM 1302 C CA . GLU A 1 165 ? -20.847 11.384 6.781 1.00 97.69 165 GLU A CA 1
ATOM 1303 C C . GLU A 1 165 ? -19.751 10.307 6.823 1.00 97.69 165 GLU A C 1
ATOM 1305 O O . GLU A 1 165 ? -19.569 9.583 5.848 1.00 97.69 165 GLU A O 1
ATOM 1310 N N . ALA A 1 166 ? -19.082 10.122 7.968 1.00 98.12 166 ALA A N 1
ATOM 1311 C CA . ALA A 1 166 ? -18.073 9.074 8.119 1.00 98.12 166 ALA A CA 1
ATOM 1312 C C . ALA A 1 166 ? -18.674 7.669 7.981 1.00 98.12 166 ALA A C 1
ATOM 1314 O O . ALA A 1 166 ? -18.092 6.806 7.327 1.00 98.12 166 ALA A O 1
ATOM 1315 N N . TRP A 1 167 ? -19.866 7.447 8.545 1.00 98.38 167 TRP A N 1
ATOM 1316 C CA . TRP A 1 167 ? -20.575 6.178 8.386 1.00 98.38 167 TRP A CA 1
ATOM 1317 C C . TRP A 1 167 ? -20.926 5.880 6.926 1.00 98.38 167 TRP A C 1
ATOM 1319 O O . TRP A 1 167 ? -20.751 4.753 6.470 1.00 98.38 167 TRP A O 1
ATOM 1329 N N . ASP A 1 168 ? -21.391 6.879 6.175 1.00 98.12 168 ASP A N 1
ATOM 1330 C CA . ASP A 1 168 ? -21.724 6.710 4.761 1.00 98.12 168 ASP A CA 1
ATOM 1331 C C . ASP A 1 168 ? -20.471 6.399 3.919 1.00 98.12 168 ASP A C 1
ATOM 1333 O O . ASP A 1 168 ? -20.555 5.571 3.013 1.00 98.12 168 ASP A O 1
ATOM 1337 N N . ILE A 1 169 ? -19.299 6.959 4.257 1.00 98.06 169 ILE A N 1
ATOM 1338 C CA . ILE A 1 169 ? -18.010 6.576 3.644 1.00 98.06 169 ILE A CA 1
ATOM 1339 C C . ILE A 1 169 ? -17.684 5.104 3.941 1.00 98.06 169 ILE A C 1
ATOM 1341 O O . ILE A 1 169 ? -17.402 4.345 3.013 1.00 98.06 169 ILE A O 1
ATOM 1345 N N . ILE A 1 170 ? -17.765 4.685 5.212 1.00 98.31 170 ILE A N 1
ATOM 1346 C CA . ILE A 1 170 ? -17.511 3.294 5.633 1.00 98.31 170 ILE A CA 1
ATOM 1347 C C . ILE A 1 170 ? -18.410 2.323 4.858 1.00 98.31 170 ILE A C 1
ATOM 1349 O O . ILE A 1 170 ? -17.933 1.332 4.306 1.00 98.31 170 ILE A O 1
ATOM 1353 N N . GLN A 1 171 ? -19.708 2.622 4.790 1.00 98.00 171 GLN A N 1
ATOM 1354 C CA . GLN A 1 171 ? -20.693 1.777 4.115 1.00 98.00 171 GLN A CA 1
ATOM 1355 C C . GLN A 1 171 ? -20.522 1.770 2.594 1.00 98.00 171 GLN A C 1
ATOM 1357 O O . GLN A 1 171 ? -20.752 0.739 1.971 1.00 98.00 171 GLN A O 1
ATOM 1362 N N . SER A 1 172 ? -20.106 2.889 1.995 1.00 97.81 172 SER A N 1
ATOM 1363 C CA . SER A 1 172 ? -19.870 2.966 0.548 1.00 97.81 172 SER A CA 1
ATOM 1364 C C . SER A 1 172 ? -18.670 2.123 0.125 1.00 97.81 172 SER A C 1
ATOM 1366 O O . SER A 1 172 ? -18.735 1.448 -0.893 1.00 97.81 172 SER A O 1
ATOM 1368 N N . LEU A 1 173 ? -17.596 2.104 0.923 1.00 97.62 173 LEU A N 1
ATOM 1369 C CA . LEU A 1 173 ? -16.429 1.251 0.665 1.00 97.62 173 LEU A CA 1
ATOM 1370 C C . LEU A 1 173 ? -16.746 -0.246 0.798 1.00 97.62 173 LEU A C 1
ATOM 1372 O O . LEU A 1 173 ? -16.044 -1.068 0.199 1.00 97.62 173 LEU A O 1
ATOM 1376 N N . ASP A 1 174 ? -17.761 -0.585 1.603 1.00 97.31 174 ASP A N 1
ATOM 1377 C CA . ASP A 1 174 ? -18.108 -1.957 1.988 1.00 97.31 174 ASP A CA 1
ATOM 1378 C C . ASP A 1 174 ? -16.853 -2.721 2.442 1.00 97.31 174 ASP A C 1
ATOM 1380 O O . ASP A 1 174 ? -16.551 -3.803 1.958 1.00 97.31 174 ASP A O 1
ATOM 1384 N N . GLY A 1 175 ? -16.042 -2.093 3.300 1.00 97.19 175 GLY A N 1
ATOM 1385 C CA . GLY A 1 175 ? -14.760 -2.619 3.777 1.00 97.19 175 GLY A CA 1
ATOM 1386 C C . GLY A 1 175 ? -14.791 -2.975 5.260 1.00 97.19 175 GLY A C 1
ATOM 1387 O O . GLY A 1 175 ? -15.648 -2.496 6.001 1.00 97.19 175 GLY A O 1
ATOM 1388 N N . TYR A 1 176 ? -13.826 -3.780 5.709 1.00 98.25 176 TYR A N 1
ATOM 1389 C CA . TYR A 1 176 ? -13.650 -4.072 7.134 1.00 98.25 176 TYR A CA 1
ATOM 1390 C C . TYR A 1 176 ? -13.359 -2.777 7.887 1.00 98.25 176 TYR A C 1
ATOM 1392 O O . TYR A 1 176 ? -12.381 -2.100 7.556 1.00 98.25 176 TYR A O 1
ATOM 1400 N N . ALA A 1 177 ? -14.166 -2.448 8.898 1.00 98.56 177 ALA A N 1
ATOM 1401 C CA . ALA A 1 177 ? -13.978 -1.235 9.681 1.00 98.56 177 ALA A CA 1
ATOM 1402 C C . ALA A 1 177 ? -13.686 -1.517 11.154 1.00 98.56 177 ALA A C 1
ATOM 1404 O O . ALA A 1 177 ? -14.275 -2.405 11.772 1.00 98.56 177 ALA A O 1
ATOM 1405 N N . GLU A 1 178 ? -12.807 -0.706 11.733 1.00 98.38 178 GLU A N 1
ATOM 1406 C CA . GLU A 1 178 ? -12.472 -0.743 13.155 1.00 98.38 178 GLU A CA 1
ATOM 1407 C C . GLU A 1 178 ? -12.469 0.652 13.783 1.00 98.38 178 GLU A C 1
ATOM 1409 O O . GLU A 1 178 ? -12.284 1.657 13.102 1.00 98.38 178 GLU A O 1
ATOM 1414 N N . VAL A 1 179 ? -12.633 0.717 15.104 1.00 98.38 179 VAL A N 1
ATOM 1415 C CA . VAL A 1 179 ? -12.449 1.959 15.873 1.00 98.38 179 VAL A CA 1
ATOM 1416 C C . VAL A 1 179 ? -10.964 2.192 16.156 1.00 98.38 179 VAL A C 1
ATOM 1418 O O . VAL A 1 179 ? -10.268 1.285 16.609 1.00 98.38 179 VAL A O 1
ATOM 1421 N N . SER A 1 180 ? -10.468 3.412 15.948 1.00 96.38 180 SER A N 1
ATOM 1422 C CA . SER A 1 180 ? -9.055 3.747 16.153 1.00 96.38 180 SER A CA 1
ATOM 1423 C C . SER A 1 180 ? -8.647 3.726 17.637 1.00 96.38 180 SER A C 1
ATOM 1425 O O . SER A 1 180 ? -9.473 3.724 18.553 1.00 96.38 180 SER A O 1
ATOM 1427 N N . SER A 1 181 ? -7.338 3.745 17.911 1.00 94.50 181 SER A N 1
ATOM 1428 C CA . SER A 1 181 ? -6.809 3.657 19.288 1.00 94.50 181 SER A CA 1
ATOM 1429 C C . SER A 1 181 ? -7.223 4.821 20.202 1.00 94.50 181 SER A C 1
ATOM 1431 O O . SER A 1 181 ? -7.255 4.654 21.421 1.00 94.50 181 SER A O 1
ATOM 1433 N N . SER A 1 182 ? -7.564 5.990 19.645 1.00 93.94 182 SER A N 1
ATOM 1434 C CA . SER A 1 182 ? -8.082 7.133 20.415 1.00 93.94 182 SER A CA 1
ATOM 1435 C C . SER A 1 182 ? -9.566 7.006 20.759 1.00 93.94 182 SER A C 1
ATOM 1437 O O . SER A 1 182 ? -10.051 7.764 21.600 1.00 93.94 182 SER A O 1
ATOM 1439 N N . LYS A 1 183 ? -10.291 6.088 20.105 1.00 96.50 183 LYS A N 1
ATOM 1440 C CA . LYS A 1 183 ? -11.761 6.007 20.084 1.00 96.50 183 LYS A CA 1
ATOM 1441 C C . LYS A 1 183 ? -12.465 7.239 19.501 1.00 96.50 183 LYS A C 1
ATOM 1443 O O . LYS A 1 183 ? -13.682 7.348 19.623 1.00 96.50 183 LYS A O 1
ATOM 1448 N N . THR A 1 184 ? -11.717 8.160 18.889 1.00 97.62 184 THR A N 1
ATOM 1449 C CA . THR A 1 184 ? -12.263 9.338 18.194 1.00 97.62 184 THR A CA 1
ATOM 1450 C C . THR A 1 184 ? -12.295 9.163 16.682 1.00 97.62 184 THR A C 1
ATOM 1452 O O . THR A 1 184 ? -12.986 9.919 16.012 1.00 97.62 184 THR A O 1
ATOM 1455 N N . GLY A 1 185 ? -11.591 8.167 16.145 1.00 97.94 185 GLY A N 1
ATOM 1456 C CA . GLY A 1 185 ? -11.559 7.873 14.717 1.00 97.94 185 GLY A CA 1
ATOM 1457 C C . GLY A 1 185 ? -11.971 6.442 14.390 1.00 97.94 185 GLY A C 1
ATOM 1458 O O . GLY A 1 185 ? -12.215 5.622 15.283 1.00 97.94 185 GLY A O 1
ATOM 1459 N N . ALA A 1 186 ? -12.023 6.144 13.100 1.00 98.44 186 ALA A N 1
ATOM 1460 C CA . ALA A 1 186 ? -12.257 4.812 12.563 1.00 98.44 186 ALA A CA 1
ATOM 1461 C C . ALA A 1 186 ? -11.314 4.541 11.391 1.00 98.44 186 ALA A C 1
ATOM 1463 O O . ALA A 1 186 ? -10.906 5.457 10.688 1.00 98.44 186 ALA A O 1
ATOM 1464 N N . HIS A 1 187 ? -11.003 3.274 11.160 1.00 98.38 187 HIS A N 1
ATOM 1465 C CA . HIS A 1 187 ? -10.230 2.843 10.006 1.00 98.38 187 HIS A CA 1
ATOM 1466 C C . HIS A 1 187 ? -11.071 1.933 9.123 1.00 98.38 187 HIS A C 1
ATOM 1468 O O . HIS A 1 187 ? -11.875 1.162 9.644 1.00 98.38 187 HIS A O 1
ATOM 1474 N N . VAL A 1 188 ? -10.830 1.959 7.813 1.00 98.31 188 VAL A N 1
ATOM 1475 C CA . VAL A 1 188 ? -11.428 1.020 6.857 1.00 98.31 188 VAL A CA 1
ATOM 1476 C C . VAL A 1 188 ? -10.346 0.363 6.015 1.00 98.31 188 VAL A C 1
ATOM 1478 O O . VAL A 1 188 ? -9.484 1.035 5.447 1.00 98.31 188 VAL A O 1
ATOM 1481 N N . PHE A 1 189 ? -10.416 -0.958 5.900 1.00 97.81 189 PHE A N 1
ATOM 1482 C CA . PHE A 1 189 ? -9.559 -1.771 5.051 1.00 97.81 189 PHE A CA 1
ATOM 1483 C C . PHE A 1 189 ? -10.373 -2.336 3.891 1.00 97.81 189 PHE A C 1
ATOM 1485 O O . PHE A 1 189 ? -11.418 -2.959 4.086 1.00 97.81 189 PHE A O 1
ATOM 1492 N N . VAL A 1 190 ? -9.853 -2.181 2.676 1.00 97.50 190 VAL A N 1
ATOM 1493 C CA . VAL A 1 190 ? -10.455 -2.733 1.458 1.00 97.50 190 VAL A CA 1
ATOM 1494 C C . VAL A 1 190 ? -9.358 -3.113 0.465 1.00 97.50 190 VAL A C 1
ATOM 1496 O O . VAL A 1 190 ? -8.314 -2.463 0.373 1.00 97.50 190 VAL A O 1
ATOM 1499 N N . ARG A 1 191 ? -9.541 -4.203 -0.282 1.00 96.69 191 ARG A N 1
ATOM 1500 C CA . ARG A 1 191 ? -8.622 -4.578 -1.363 1.00 96.69 191 ARG A CA 1
ATOM 1501 C C . ARG A 1 191 ? -8.980 -3.762 -2.601 1.00 96.69 191 ARG A C 1
ATOM 1503 O O . ARG A 1 191 ? -10.146 -3.662 -2.978 1.00 96.69 191 ARG A O 1
ATOM 1510 N N . GLY A 1 192 ? -7.972 -3.224 -3.271 1.00 94.44 192 GLY A N 1
ATOM 1511 C CA . GLY A 1 192 ? -8.142 -2.372 -4.441 1.00 94.44 192 GLY A CA 1
ATOM 1512 C C . GLY A 1 192 ? -6.894 -1.548 -4.720 1.00 94.44 192 GLY A C 1
ATOM 1513 O O . GLY A 1 192 ? -5.804 -1.838 -4.222 1.00 94.44 192 GLY A O 1
ATOM 1514 N N . GLN A 1 193 ? -7.057 -0.525 -5.543 1.00 91.81 193 GLN A N 1
ATOM 1515 C CA . GLN A 1 193 ? -6.011 0.402 -5.934 1.00 91.81 193 GLN A CA 1
ATOM 1516 C C . GLN A 1 193 ? -6.547 1.827 -5.844 1.00 91.81 193 GLN A C 1
ATOM 1518 O O . GLN A 1 193 ? -7.643 2.128 -6.322 1.00 91.81 193 GLN A O 1
ATOM 1523 N N . VAL A 1 194 ? 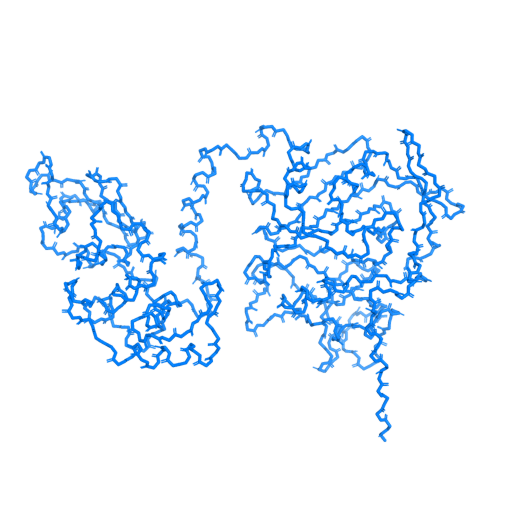-5.740 2.705 -5.266 1.00 90.44 194 VAL A N 1
ATOM 1524 C CA . VAL A 1 194 ? -5.908 4.147 -5.345 1.00 90.44 194 VAL A CA 1
ATOM 1525 C C . VAL A 1 194 ? -5.825 4.556 -6.829 1.00 90.44 194 VAL A C 1
ATOM 1527 O O . VAL A 1 194 ? -4.849 4.202 -7.502 1.00 90.44 194 VAL A O 1
ATOM 1530 N N . PRO A 1 195 ? -6.827 5.272 -7.373 1.00 87.31 195 PRO A N 1
ATOM 1531 C CA . PRO A 1 195 ? -6.866 5.671 -8.775 1.00 87.31 195 PRO A CA 1
ATOM 1532 C C . PRO A 1 195 ? -5.621 6.447 -9.219 1.00 87.31 195 PRO A C 1
ATOM 1534 O O . PRO A 1 195 ? -5.114 7.313 -8.510 1.00 87.31 195 PRO A O 1
ATOM 1537 N N . SER A 1 196 ? -5.163 6.215 -10.453 1.00 80.69 196 SER A N 1
ATOM 1538 C CA . SER A 1 196 ? -3.971 6.881 -11.009 1.00 80.69 196 SER A CA 1
ATOM 1539 C C . SER A 1 196 ? -4.072 8.406 -11.044 1.00 80.69 196 SER A C 1
ATOM 1541 O O . SER A 1 196 ? -3.052 9.088 -11.009 1.00 80.69 196 SER A O 1
ATOM 1543 N N . LYS A 1 197 ? -5.292 8.948 -11.083 1.00 78.69 197 LYS A N 1
ATOM 1544 C CA . LYS A 1 197 ? -5.564 10.389 -11.051 1.00 78.69 197 LYS A CA 1
ATOM 1545 C C . LYS A 1 197 ? -5.224 11.067 -9.721 1.00 78.69 197 LYS A C 1
ATOM 1547 O O . LYS A 1 197 ? -5.244 12.290 -9.655 1.00 78.69 197 LYS A O 1
ATOM 1552 N N . VAL A 1 198 ? -4.878 10.307 -8.686 1.00 76.81 198 VAL A N 1
ATOM 1553 C CA . VAL A 1 198 ? -4.368 10.833 -7.410 1.00 76.81 198 VAL A CA 1
ATOM 1554 C C . VAL A 1 198 ? -2.994 10.253 -7.063 1.00 76.81 198 VAL A C 1
ATOM 1556 O O . VAL A 1 198 ? -2.548 10.329 -5.922 1.00 76.81 198 VAL A O 1
ATOM 1559 N N . ASP A 1 199 ? -2.295 9.663 -8.037 1.00 70.44 199 ASP A N 1
ATOM 1560 C CA . ASP A 1 199 ? -1.008 9.018 -7.788 1.00 70.44 199 ASP A CA 1
ATOM 1561 C C . ASP A 1 199 ? 0.032 9.978 -7.191 1.00 70.44 199 ASP A C 1
ATOM 1563 O O . ASP A 1 199 ? 0.217 11.112 -7.640 1.00 70.44 199 ASP A O 1
ATOM 1567 N N . GLY A 1 200 ? 0.714 9.502 -6.146 1.00 61.25 200 GLY A N 1
ATOM 1568 C CA . GLY A 1 200 ? 1.726 10.270 -5.423 1.00 61.25 200 GLY A CA 1
ATOM 1569 C C . GLY A 1 200 ? 1.175 11.420 -4.571 1.00 61.25 200 GLY A C 1
ATOM 1570 O O . GLY A 1 200 ? 1.969 12.102 -3.921 1.00 61.25 200 GLY A O 1
ATOM 1571 N N . LYS A 1 201 ? -0.148 11.628 -4.540 1.00 66.44 201 LYS A N 1
ATOM 1572 C CA . LYS A 1 201 ? -0.822 12.583 -3.656 1.00 66.44 201 LYS A CA 1
ATOM 1573 C C . LYS A 1 201 ? -1.439 11.837 -2.471 1.00 66.44 201 LYS A C 1
ATOM 1575 O O . LYS A 1 201 ? -2.027 10.773 -2.637 1.00 66.44 201 LYS A O 1
ATOM 1580 N N . THR A 1 202 ? -1.317 12.411 -1.277 1.00 69.19 202 THR A N 1
ATOM 1581 C CA . THR A 1 202 ? -2.166 12.019 -0.146 1.00 69.19 202 THR A CA 1
ATOM 1582 C C . THR A 1 202 ? -3.570 12.541 -0.430 1.00 69.19 202 THR A C 1
ATOM 1584 O O . THR A 1 202 ? -3.733 13.739 -0.662 1.00 69.19 202 THR A O 1
ATOM 1587 N N . VAL A 1 203 ? -4.567 11.658 -0.440 1.00 82.31 203 VAL A N 1
ATOM 1588 C CA . VAL A 1 203 ? -5.975 12.068 -0.469 1.00 82.31 203 VAL A CA 1
ATOM 1589 C C . VAL A 1 203 ? -6.321 12.479 0.954 1.00 82.31 203 VAL A C 1
ATOM 1591 O O . VAL A 1 203 ? -6.397 11.612 1.814 1.00 82.31 203 VAL A O 1
ATOM 1594 N N . LEU A 1 204 ? -6.458 13.780 1.203 1.00 87.50 204 LEU A N 1
ATOM 1595 C CA . LEU A 1 204 ? -6.822 14.351 2.499 1.00 87.50 204 LEU A CA 1
ATOM 1596 C C . LEU A 1 204 ? -7.976 15.329 2.279 1.00 87.50 204 LEU A C 1
ATOM 1598 O O . LEU A 1 204 ? -7.826 16.272 1.501 1.00 87.50 204 LEU A O 1
ATOM 1602 N N . LYS A 1 205 ? -9.096 15.128 2.975 1.00 91.12 205 LYS A N 1
ATOM 1603 C CA . LYS A 1 205 ? -10.264 16.017 2.918 1.00 91.12 205 LYS A CA 1
ATOM 1604 C C . LYS A 1 205 ? -10.784 16.316 4.321 1.00 91.12 205 LYS A C 1
ATOM 1606 O O . LYS A 1 205 ? -10.967 15.406 5.123 1.00 91.12 205 LYS A O 1
ATOM 1611 N N . GLU A 1 206 ? -11.071 17.587 4.587 1.00 92.75 206 GLU A N 1
ATOM 1612 C CA . GLU A 1 206 ? -11.814 18.016 5.777 1.00 92.75 206 GLU A CA 1
ATOM 1613 C C . GLU A 1 206 ? -13.293 17.636 5.628 1.00 92.75 206 GLU A C 1
ATOM 1615 O O . GLU A 1 206 ? -13.923 17.958 4.616 1.00 92.75 206 GLU A O 1
ATOM 1620 N N . LEU A 1 207 ? -13.840 16.970 6.639 1.00 91.44 207 LEU A N 1
ATOM 1621 C CA . LEU A 1 207 ? -15.258 16.631 6.726 1.00 91.44 207 LEU A CA 1
ATOM 1622 C C . LEU A 1 207 ? -16.007 17.717 7.514 1.00 91.44 207 LEU A C 1
ATOM 1624 O O . LEU A 1 207 ? -15.397 18.617 8.099 1.00 91.44 207 LEU A O 1
ATOM 1628 N N . ASP A 1 208 ? -17.338 17.622 7.600 1.00 88.44 208 ASP A N 1
ATOM 1629 C CA . ASP A 1 208 ? -18.109 18.514 8.485 1.00 88.44 208 ASP A CA 1
ATOM 1630 C C . ASP A 1 208 ? -17.658 18.374 9.954 1.00 88.44 208 ASP A C 1
ATOM 1632 O O . ASP A 1 208 ? -17.788 19.294 10.770 1.00 88.44 208 ASP A O 1
ATOM 1636 N N . THR A 1 209 ? -17.129 17.205 10.315 1.00 91.50 209 THR A N 1
ATOM 1637 C CA . THR A 1 209 ? -16.476 16.924 11.593 1.00 91.50 209 THR A CA 1
ATOM 1638 C C . THR A 1 209 ? -15.387 15.883 11.372 1.00 91.50 209 THR A C 1
ATOM 1640 O O . THR A 1 209 ? -15.687 14.769 10.947 1.00 91.50 209 THR A O 1
ATOM 1643 N N . GLY A 1 210 ? -14.145 16.256 11.679 1.00 94.88 210 GLY A N 1
ATOM 1644 C CA . GLY A 1 210 ? -12.978 15.411 11.447 1.00 94.88 210 GLY A CA 1
ATOM 1645 C C . GLY A 1 210 ? -12.424 15.546 10.030 1.00 94.88 210 GLY A C 1
ATOM 1646 O O . GLY A 1 210 ? -12.729 16.501 9.315 1.00 94.88 210 GLY A O 1
ATOM 1647 N N . HIS A 1 211 ? -11.599 14.589 9.627 1.00 94.25 211 HIS A N 1
ATOM 1648 C CA . HIS A 1 211 ? -11.033 14.525 8.282 1.00 94.25 211 HIS A CA 1
ATOM 1649 C C . HIS A 1 211 ? -10.866 13.074 7.832 1.00 94.25 211 HIS A C 1
ATOM 1651 O O . HIS A 1 211 ? -10.933 12.146 8.637 1.00 94.25 211 HIS A O 1
ATOM 1657 N N . VAL A 1 212 ? -10.679 12.888 6.528 1.00 95.69 212 VAL A N 1
ATOM 1658 C CA . VAL A 1 212 ? -10.438 11.582 5.916 1.00 95.69 212 VAL A CA 1
ATOM 1659 C C . VAL A 1 212 ? -9.113 11.577 5.174 1.00 95.69 212 VAL A C 1
ATOM 1661 O O . VAL A 1 212 ? -8.832 12.496 4.401 1.00 95.69 212 VAL A O 1
ATOM 1664 N N . GLU A 1 213 ? -8.328 10.522 5.382 1.00 93.81 213 GLU A N 1
ATOM 1665 C CA . GLU A 1 213 ? -7.094 10.246 4.656 1.00 93.81 213 GLU A CA 1
ATOM 1666 C C . GLU A 1 213 ? -7.172 8.894 3.942 1.00 93.81 213 GLU A C 1
ATOM 1668 O O . GLU A 1 213 ? -7.549 7.888 4.539 1.00 93.81 213 GLU A O 1
ATOM 1673 N N . VAL A 1 214 ? -6.792 8.837 2.661 1.00 92.75 214 VAL A N 1
ATOM 1674 C CA . VAL A 1 214 ? -6.729 7.569 1.912 1.00 92.75 214 VAL A CA 1
ATOM 1675 C C . VAL A 1 214 ? -5.293 7.235 1.538 1.00 92.75 214 VAL A C 1
ATOM 1677 O O . VAL A 1 214 ? -4.599 7.999 0.863 1.00 92.75 214 VAL A O 1
ATOM 1680 N N . TYR A 1 215 ? -4.879 6.033 1.929 1.00 90.38 215 TYR A N 1
ATOM 1681 C CA . TYR A 1 215 ? -3.580 5.440 1.650 1.00 90.38 215 TYR A CA 1
ATOM 1682 C C . TYR A 1 215 ? -3.768 4.108 0.939 1.00 90.38 215 TYR A C 1
ATOM 1684 O O . TYR A 1 215 ? -4.645 3.328 1.287 1.00 90.38 215 TYR A O 1
ATOM 1692 N N . GLY A 1 216 ? -2.929 3.773 -0.032 1.00 86.56 216 GLY A N 1
ATOM 1693 C CA . GLY A 1 216 ? -3.054 2.461 -0.653 1.00 86.56 216 GLY A CA 1
ATOM 1694 C C . GLY A 1 216 ? -2.203 2.265 -1.883 1.00 86.56 216 GLY A C 1
ATOM 1695 O O . GLY A 1 216 ? -1.565 3.185 -2.385 1.00 86.56 216 GLY A O 1
ATOM 1696 N N . TYR A 1 217 ? -2.205 1.038 -2.383 1.00 80.31 217 TYR A N 1
ATOM 1697 C CA . TYR A 1 217 ? -1.527 0.677 -3.624 1.00 80.31 217 TYR A CA 1
ATOM 1698 C C . TYR A 1 217 ? -1.995 1.547 -4.807 1.00 80.31 217 TYR A C 1
ATOM 1700 O O . TYR A 1 217 ? -3.196 1.762 -4.921 1.00 80.31 217 TYR A O 1
ATOM 1708 N N . PRO A 1 218 ? -1.118 1.995 -5.728 1.00 71.19 218 PRO A N 1
ATOM 1709 C CA . PRO A 1 218 ? 0.326 1.757 -5.793 1.00 71.19 218 PRO A CA 1
ATOM 1710 C C . PRO A 1 218 ? 1.172 2.829 -5.076 1.00 71.19 218 PRO A C 1
ATOM 1712 O O . PRO A 1 218 ? 2.367 2.948 -5.359 1.00 71.19 218 PRO A O 1
ATOM 1715 N N . ALA A 1 219 ? 0.591 3.629 -4.175 1.00 71.06 219 ALA A N 1
ATOM 1716 C CA . ALA A 1 219 ? 1.320 4.665 -3.449 1.00 71.06 219 ALA A CA 1
ATOM 1717 C C . ALA A 1 219 ? 2.370 4.077 -2.480 1.00 71.06 219 ALA A C 1
ATOM 1719 O O . ALA A 1 219 ? 2.550 2.861 -2.336 1.00 71.06 219 ALA A O 1
ATOM 1720 N N . ASN A 1 220 ? 3.118 4.964 -1.816 1.00 72.81 220 ASN A N 1
ATOM 1721 C CA . ASN A 1 220 ? 4.059 4.552 -0.779 1.00 72.81 220 ASN A CA 1
ATOM 1722 C C . ASN A 1 220 ? 3.311 3.872 0.378 1.00 72.81 220 ASN A C 1
ATOM 1724 O O . ASN A 1 220 ? 2.222 4.297 0.751 1.00 72.81 220 ASN A O 1
ATOM 1728 N N . GLY A 1 221 ? 3.919 2.828 0.948 1.00 78.50 221 GLY A N 1
ATOM 1729 C CA . GLY A 1 221 ? 3.368 2.141 2.106 1.00 78.50 221 GLY A CA 1
ATOM 1730 C C . GLY A 1 221 ? 3.188 3.094 3.284 1.00 78.50 221 GLY A C 1
ATOM 1731 O O . GLY A 1 221 ? 3.989 4.010 3.472 1.00 78.50 221 GLY A O 1
ATOM 1732 N N . CYS A 1 222 ? 2.160 2.846 4.083 1.00 86.75 222 CYS A N 1
ATOM 1733 C CA . CYS A 1 222 ? 1.771 3.661 5.227 1.00 86.75 222 CYS A CA 1
ATOM 1734 C C . CYS A 1 222 ? 1.835 2.809 6.495 1.00 86.75 222 CYS A C 1
ATOM 1736 O O . CYS A 1 222 ? 1.432 1.647 6.461 1.00 86.75 222 CYS A O 1
ATOM 1738 N N . VAL A 1 223 ? 2.357 3.373 7.588 1.00 87.44 223 VAL A N 1
ATOM 1739 C CA . VAL A 1 223 ? 2.246 2.779 8.926 1.00 87.44 223 VAL A CA 1
ATOM 1740 C C . VAL A 1 223 ? 1.026 3.379 9.590 1.00 87.44 223 VAL A C 1
ATOM 1742 O O . VAL A 1 223 ? 0.967 4.590 9.781 1.00 87.44 223 VAL A O 1
ATOM 1745 N N . MET A 1 224 ? 0.113 2.513 9.998 1.00 86.12 224 MET A N 1
ATOM 1746 C CA . MET A 1 224 ? -1.081 2.870 10.742 1.00 86.12 224 MET A CA 1
ATOM 1747 C C . MET A 1 224 ? -1.225 1.931 11.933 1.00 86.12 224 MET A C 1
ATOM 1749 O O . MET A 1 224 ? -0.975 0.731 11.820 1.00 86.12 224 MET A O 1
ATOM 1753 N N . GLY A 1 225 ? -1.601 2.485 13.083 1.00 88.25 225 GLY A N 1
ATOM 1754 C CA . GLY A 1 225 ? -1.864 1.688 14.274 1.00 88.25 225 GLY A CA 1
ATOM 1755 C C . GLY A 1 225 ? -3.206 0.984 14.151 1.00 88.25 225 GLY A C 1
ATOM 1756 O O . GLY A 1 225 ? -4.210 1.649 13.937 1.00 88.25 225 GLY A O 1
ATOM 1757 N N . THR A 1 226 ? -3.242 -0.331 14.335 1.00 93.56 226 THR A N 1
ATOM 1758 C CA . THR A 1 226 ? -4.478 -1.123 14.249 1.00 93.56 226 THR A CA 1
ATOM 1759 C C . THR A 1 226 ? -4.966 -1.540 15.627 1.00 93.56 226 THR A C 1
ATOM 1761 O O . THR A 1 226 ? -4.157 -1.860 16.505 1.00 93.56 226 THR A O 1
ATOM 1764 N N . THR A 1 227 ? -6.280 -1.566 15.826 1.00 95.81 227 THR A N 1
ATOM 1765 C CA . THR A 1 227 ? -6.889 -1.995 17.097 1.00 95.81 227 THR A CA 1
ATOM 1766 C C . THR A 1 227 ? -7.574 -3.349 17.001 1.00 95.81 227 THR A C 1
ATOM 1768 O O . THR A 1 227 ? -7.645 -4.056 18.007 1.00 95.81 227 THR A O 1
ATOM 1771 N N . TRP A 1 228 ? -8.050 -3.712 15.807 1.00 96.75 228 TRP A N 1
ATOM 1772 C CA . TRP A 1 228 ? -8.904 -4.869 15.546 1.00 96.75 228 TRP A CA 1
ATOM 1773 C C . TRP A 1 228 ? -10.257 -4.808 16.266 1.00 96.75 228 TRP A C 1
ATOM 1775 O O . TRP A 1 228 ? -10.915 -5.834 16.460 1.00 96.75 228 TRP A O 1
ATOM 1785 N N . LEU A 1 229 ? -10.676 -3.596 16.655 1.00 97.19 229 LEU A N 1
ATOM 1786 C CA . LEU A 1 229 ? -11.979 -3.317 17.251 1.00 97.19 229 LEU A CA 1
ATOM 1787 C C . LEU A 1 229 ? -13.054 -3.211 16.172 1.00 97.19 229 LEU A C 1
ATOM 1789 O O . LEU A 1 229 ? -13.540 -2.119 15.876 1.00 97.19 229 LEU A O 1
ATOM 1793 N N . HIS A 1 230 ? -13.375 -4.350 15.562 1.00 98.31 230 HIS A N 1
ATOM 1794 C CA . HIS A 1 230 ? -14.321 -4.432 14.454 1.00 98.31 230 HIS A CA 1
ATOM 1795 C C . HIS A 1 230 ? -15.710 -3.885 14.807 1.00 98.31 230 HIS A C 1
ATOM 1797 O O . HIS A 1 230 ? -16.239 -4.164 15.888 1.00 98.31 230 HIS A O 1
ATOM 1803 N N . ILE A 1 231 ? -16.306 -3.158 13.860 1.00 98.50 231 ILE A N 1
ATOM 1804 C CA . ILE A 1 231 ? -17.663 -2.610 13.946 1.00 98.50 231 ILE A CA 1
ATOM 1805 C C . ILE A 1 231 ? -18.655 -3.611 13.326 1.00 98.50 231 ILE A C 1
ATOM 1807 O O . ILE A 1 231 ? -18.553 -3.942 12.148 1.00 98.50 231 ILE A O 1
ATOM 1811 N N . ASN A 1 232 ? -19.638 -4.084 14.101 1.00 95.69 232 ASN A N 1
ATOM 1812 C CA . ASN A 1 232 ? -20.481 -5.254 13.780 1.00 95.69 232 ASN A CA 1
ATOM 1813 C C . ASN A 1 232 ? -21.381 -5.164 12.524 1.00 95.69 232 ASN A C 1
ATOM 1815 O O . ASN A 1 232 ? -21.878 -6.192 12.070 1.00 95.69 232 ASN A O 1
ATOM 1819 N N . GLU A 1 233 ? -21.583 -3.976 11.956 1.00 97.00 233 GLU A N 1
ATOM 1820 C CA . GLU A 1 233 ? -22.344 -3.738 10.713 1.00 97.00 233 GLU A CA 1
ATOM 1821 C C . GLU A 1 233 ? -21.413 -3.479 9.509 1.00 97.00 233 GLU A C 1
ATOM 1823 O O . GLU A 1 233 ? -21.790 -2.833 8.528 1.00 97.00 233 GLU A O 1
ATOM 1828 N N . THR A 1 234 ? -20.170 -3.959 9.592 1.00 97.94 234 THR A N 1
ATOM 1829 C CA . THR A 1 234 ? -19.195 -3.953 8.493 1.00 97.94 234 THR A CA 1
ATOM 1830 C C . THR A 1 234 ? -18.681 -5.370 8.208 1.00 97.94 234 THR A C 1
ATOM 1832 O O . THR A 1 234 ? -18.865 -6.269 9.036 1.00 97.94 234 THR A O 1
ATOM 1835 N N . PRO A 1 235 ? -18.120 -5.636 7.014 1.00 97.25 235 PRO A N 1
ATOM 1836 C CA . PRO A 1 235 ? -17.549 -6.940 6.698 1.00 97.25 235 PRO A CA 1
ATOM 1837 C C . PRO A 1 235 ? -16.455 -7.379 7.680 1.00 97.25 235 PRO A C 1
ATOM 1839 O O . PRO A 1 235 ? -15.496 -6.660 7.920 1.00 97.25 235 PRO A O 1
ATOM 1842 N N . VAL A 1 236 ? -16.528 -8.627 8.153 1.00 95.50 236 VAL A N 1
ATOM 1843 C CA . VAL A 1 236 ? -15.459 -9.263 8.959 1.00 95.50 236 VAL A CA 1
ATOM 1844 C C . VAL A 1 236 ? -14.234 -9.686 8.129 1.00 95.50 236 VAL A C 1
ATOM 1846 O O . VAL A 1 236 ? -13.213 -10.094 8.678 1.00 95.50 236 VAL A O 1
ATOM 1849 N N . ALA A 1 237 ? -14.355 -9.612 6.803 1.00 96.00 237 ALA A N 1
ATOM 1850 C CA . ALA A 1 237 ? -13.308 -9.848 5.813 1.00 96.00 237 ALA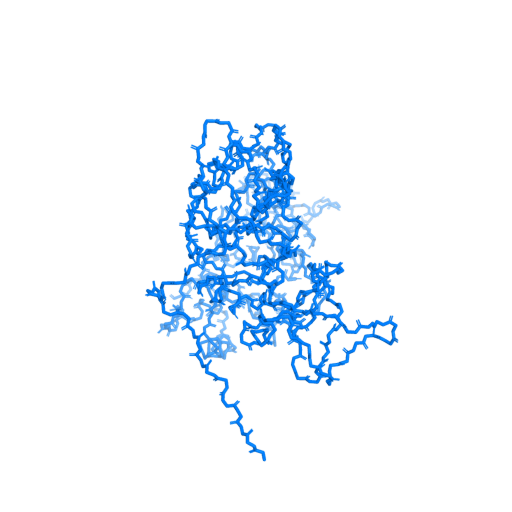 A CA 1
ATOM 1851 C C . ALA A 1 237 ? -12.897 -8.515 5.166 1.00 96.00 237 ALA A C 1
ATOM 1853 O O . ALA A 1 237 ? -13.637 -7.541 5.257 1.00 96.00 237 ALA A O 1
ATOM 1854 N N . VAL A 1 238 ? -11.763 -8.472 4.470 1.00 97.06 238 VAL A N 1
ATOM 1855 C CA . VAL A 1 238 ? -11.315 -7.331 3.660 1.00 97.06 238 VAL A CA 1
ATOM 1856 C C . VAL A 1 238 ? -11.657 -7.586 2.180 1.00 97.06 238 VAL A C 1
ATOM 1858 O O . VAL A 1 238 ? -10.833 -8.123 1.430 1.00 97.06 238 VAL A O 1
ATOM 1861 N N . PRO A 1 239 ? -12.857 -7.206 1.704 1.00 96.19 239 PRO A N 1
ATOM 1862 C CA . PRO A 1 239 ? -13.291 -7.509 0.344 1.00 96.19 239 PRO A CA 1
ATOM 1863 C C . PRO A 1 239 ? -12.536 -6.701 -0.715 1.00 96.19 239 PRO A C 1
ATOM 1865 O O . PRO A 1 239 ? -11.883 -5.697 -0.433 1.00 96.19 239 PRO A O 1
ATOM 1868 N N . HIS A 1 240 ? -12.639 -7.146 -1.969 1.00 96.88 240 HIS A N 1
ATOM 1869 C CA . HIS A 1 240 ? -12.100 -6.443 -3.131 1.00 96.88 240 HIS A CA 1
ATOM 1870 C C . HIS A 1 240 ? -13.176 -5.618 -3.836 1.00 96.88 240 HIS A C 1
ATOM 1872 O O . HIS A 1 240 ? -13.979 -6.181 -4.580 1.00 96.88 240 HIS A O 1
ATOM 1878 N N . ASN A 1 241 ? -13.118 -4.294 -3.659 1.00 96.50 241 ASN A N 1
ATOM 1879 C CA . ASN A 1 241 ? -14.133 -3.346 -4.129 1.00 96.50 241 ASN A CA 1
ATOM 1880 C C . ASN A 1 241 ? -13.498 -2.169 -4.895 1.00 96.50 241 ASN A C 1
ATOM 1882 O O . ASN A 1 241 ? -13.530 -1.022 -4.458 1.00 96.50 241 ASN A O 1
ATOM 1886 N N . GLN A 1 242 ? -12.893 -2.443 -6.056 1.00 95.75 242 GLN A N 1
ATOM 1887 C CA . GLN A 1 242 ? -12.195 -1.412 -6.840 1.00 95.75 242 GLN A CA 1
ATOM 1888 C C . GLN A 1 242 ? -13.104 -0.262 -7.306 1.00 95.75 242 GLN A C 1
ATOM 1890 O O . GLN A 1 242 ? -12.667 0.891 -7.314 1.00 95.75 242 GLN A O 1
ATOM 1895 N N . ASP A 1 243 ? -14.333 -0.573 -7.720 1.00 95.56 243 ASP A N 1
ATOM 1896 C CA . ASP A 1 243 ? -15.272 0.433 -8.225 1.00 95.56 243 ASP A CA 1
ATOM 1897 C C . ASP A 1 243 ? -15.681 1.403 -7.107 1.00 95.56 243 ASP A C 1
ATOM 1899 O O . ASP A 1 243 ? -15.676 2.614 -7.321 1.00 95.56 243 ASP A O 1
ATOM 1903 N N . GLU A 1 244 ? -15.921 0.888 -5.898 1.00 96.50 244 GLU A N 1
ATOM 1904 C CA . GLU A 1 244 ? -16.303 1.703 -4.740 1.00 96.50 244 GLU A CA 1
ATOM 1905 C C . GLU A 1 244 ? -15.140 2.534 -4.194 1.00 96.50 244 GLU A C 1
ATOM 1907 O O . GLU A 1 244 ? -15.321 3.698 -3.847 1.00 96.50 244 GLU A O 1
ATOM 1912 N N . VAL A 1 245 ? -13.913 1.994 -4.203 1.00 94.88 245 VAL A N 1
ATOM 1913 C CA . VAL A 1 245 ? -12.704 2.787 -3.912 1.00 94.88 245 VAL A CA 1
ATOM 1914 C C . VAL A 1 245 ? -12.598 3.976 -4.870 1.00 94.88 245 VAL A C 1
ATOM 1916 O O . VAL A 1 245 ? -12.296 5.090 -4.443 1.00 94.88 245 VAL A O 1
ATOM 1919 N N . GLY A 1 246 ? -12.853 3.749 -6.162 1.00 93.69 246 GLY A N 1
ATOM 1920 C CA . GLY A 1 246 ? -12.880 4.811 -7.163 1.00 93.69 246 GLY A CA 1
ATOM 1921 C C . GLY A 1 246 ? -13.972 5.839 -6.877 1.00 93.69 246 GLY A C 1
ATOM 1922 O O . GLY A 1 246 ? -13.677 7.025 -6.812 1.00 93.69 246 GLY A O 1
ATOM 1923 N N . ALA A 1 247 ? -15.207 5.387 -6.652 1.00 94.56 247 ALA A N 1
ATOM 1924 C CA . ALA A 1 247 ? -16.348 6.262 -6.394 1.00 94.56 247 ALA A CA 1
ATOM 1925 C C . ALA A 1 247 ? -16.152 7.140 -5.147 1.00 94.56 247 ALA A C 1
ATOM 1927 O O . ALA A 1 247 ? -16.381 8.344 -5.207 1.00 94.56 247 ALA A O 1
ATOM 1928 N N . VAL A 1 248 ? -15.657 6.569 -4.046 1.00 94.62 248 VAL A N 1
ATOM 1929 C CA . VAL A 1 248 ? -15.395 7.328 -2.815 1.00 94.62 248 VAL A CA 1
ATOM 1930 C C . VAL A 1 248 ? -14.309 8.376 -3.036 1.00 94.62 248 VAL A C 1
ATOM 1932 O O . VAL A 1 248 ? -14.485 9.523 -2.643 1.00 94.62 248 VAL A O 1
ATOM 1935 N N . ILE A 1 249 ? -13.200 8.034 -3.696 1.00 92.06 249 ILE A N 1
ATOM 1936 C CA . ILE A 1 249 ? -12.132 9.011 -3.972 1.00 92.06 249 ILE A CA 1
ATOM 1937 C C . ILE A 1 249 ? -12.629 10.138 -4.890 1.00 92.06 249 ILE A C 1
ATOM 1939 O O . ILE A 1 249 ? -12.231 11.290 -4.712 1.00 92.06 249 ILE A O 1
ATOM 1943 N N . ASP A 1 250 ? -13.521 9.823 -5.827 1.00 91.25 250 ASP A N 1
ATOM 1944 C CA . ASP A 1 250 ? -14.131 10.793 -6.739 1.00 91.25 250 ASP A CA 1
ATOM 1945 C C . ASP A 1 250 ? -15.061 11.767 -6.016 1.00 91.25 250 ASP A C 1
ATOM 1947 O O . ASP A 1 250 ? -15.070 12.949 -6.343 1.00 91.25 250 ASP A O 1
ATOM 1951 N N . ASP A 1 251 ? -15.802 11.289 -5.017 1.00 91.38 251 ASP A N 1
ATOM 1952 C CA . ASP A 1 251 ? -16.660 12.125 -4.175 1.00 91.38 251 ASP A CA 1
ATOM 1953 C C . ASP A 1 251 ? -15.851 12.936 -3.143 1.00 91.38 251 ASP A C 1
ATOM 1955 O O . ASP A 1 251 ? -16.274 14.007 -2.683 1.00 91.38 251 ASP A O 1
ATOM 1959 N N . LEU A 1 252 ? -14.669 12.445 -2.754 1.00 88.38 252 LEU A N 1
ATOM 1960 C CA . LEU A 1 252 ? -13.795 13.139 -1.816 1.00 88.38 252 LEU A CA 1
ATOM 1961 C C . LEU A 1 252 ? -13.063 14.320 -2.462 1.00 88.38 252 LEU A C 1
ATOM 1963 O O . LEU A 1 252 ? -12.961 15.364 -1.821 1.00 88.38 252 LEU A O 1
ATOM 1967 N N . LEU A 1 253 ? -12.604 14.209 -3.704 1.00 85.56 253 LEU A N 1
ATOM 1968 C CA . LEU A 1 253 ? -11.743 15.226 -4.311 1.00 85.56 253 LEU A CA 1
ATOM 1969 C C . LEU A 1 253 ? -12.450 16.059 -5.377 1.00 85.56 253 LEU A C 1
ATOM 1971 O O . LEU A 1 253 ? -13.173 15.535 -6.221 1.00 85.56 253 LEU A O 1
ATOM 1975 N N . ASP A 1 254 ? -12.152 17.356 -5.403 1.00 81.69 254 ASP A N 1
ATOM 1976 C CA . ASP A 1 254 ? -12.566 18.217 -6.512 1.00 81.69 254 ASP A CA 1
ATOM 1977 C C . ASP A 1 254 ? -11.706 17.950 -7.768 1.00 81.69 254 ASP A C 1
ATOM 1979 O O . ASP A 1 254 ? -10.549 17.530 -7.682 1.00 81.69 254 ASP A O 1
ATOM 1983 N N . GLU A 1 255 ? -12.232 18.249 -8.967 1.00 73.69 255 GLU A N 1
ATOM 1984 C CA . GLU A 1 255 ? -11.497 18.073 -10.240 1.00 73.69 255 GLU A CA 1
ATOM 1985 C C . GLU A 1 255 ? -10.133 18.797 -10.249 1.00 73.69 255 GLU A C 1
ATOM 1987 O O . GLU A 1 255 ? -9.198 18.340 -10.904 1.00 73.69 255 GLU A O 1
ATOM 1992 N N . GLU A 1 256 ? -10.002 19.907 -9.510 1.00 72.25 256 GLU A N 1
ATOM 1993 C CA . GLU A 1 256 ? -8.759 20.685 -9.383 1.00 72.25 256 GLU A CA 1
ATOM 1994 C C . GLU A 1 256 ? -7.697 20.002 -8.497 1.00 72.25 256 GLU A C 1
ATOM 1996 O O . GLU A 1 256 ? -6.508 20.312 -8.598 1.00 72.25 256 GLU A O 1
ATOM 2001 N N . GLU A 1 257 ? -8.106 19.076 -7.627 1.00 73.88 257 GLU A N 1
ATOM 2002 C CA . GLU A 1 257 ? -7.221 18.336 -6.719 1.00 73.88 257 GLU A CA 1
ATOM 2003 C C . GLU A 1 257 ? -6.692 17.047 -7.366 1.00 73.88 257 GLU A C 1
ATOM 2005 O O . GLU A 1 257 ? -5.618 16.547 -7.001 1.00 73.88 257 GLU A O 1
ATOM 2010 N N . MET A 1 258 ? -7.391 16.551 -8.389 1.00 78.31 258 MET A N 1
ATOM 2011 C CA . MET A 1 258 ? -6.974 15.423 -9.219 1.00 78.31 258 MET A CA 1
ATOM 2012 C C . MET A 1 258 ? -5.884 15.833 -10.220 1.00 78.31 258 MET A C 1
ATOM 2014 O O . MET A 1 258 ? -5.693 16.999 -10.551 1.00 78.31 258 MET A O 1
ATOM 2018 N N . LEU A 1 259 ? -5.102 14.863 -10.684 1.00 70.75 259 LEU A N 1
ATOM 2019 C CA . LEU A 1 259 ? -4.162 15.055 -11.784 1.00 70.75 259 LEU A CA 1
ATOM 2020 C C . LEU A 1 259 ? -4.934 15.173 -13.097 1.00 70.75 259 LEU A C 1
ATOM 2022 O O . LEU A 1 259 ? -5.760 14.315 -13.420 1.00 70.75 259 LEU A O 1
ATOM 2026 N N . THR A 1 260 ? -4.613 16.194 -13.883 1.00 72.19 260 THR A N 1
ATOM 2027 C CA . THR A 1 260 ? -5.124 16.335 -15.251 1.00 72.19 260 THR A CA 1
ATOM 2028 C C . THR A 1 260 ? -4.611 15.207 -16.152 1.00 72.19 260 THR A C 1
ATOM 2030 O O . THR A 1 260 ? -3.584 14.593 -15.864 1.00 72.19 260 THR A O 1
ATOM 2033 N N . ASP A 1 261 ? -5.278 14.943 -17.279 1.00 70.19 261 ASP A N 1
ATOM 2034 C CA . ASP A 1 261 ? -4.821 13.934 -18.253 1.00 70.19 261 ASP A CA 1
ATOM 2035 C C . ASP A 1 261 ? -3.377 14.188 -18.732 1.00 70.19 261 ASP A C 1
ATOM 2037 O O . ASP A 1 261 ? -2.620 13.247 -18.976 1.00 70.19 261 ASP A O 1
ATOM 2041 N N . GLU A 1 262 ? -2.981 15.462 -18.847 1.00 63.66 262 GLU A N 1
ATOM 2042 C CA . GLU A 1 262 ? -1.627 15.878 -19.231 1.00 63.66 262 GLU A CA 1
ATOM 2043 C C . GLU A 1 262 ? -0.604 15.546 -18.134 1.00 63.66 262 GLU A C 1
ATOM 2045 O O . GLU A 1 262 ? 0.420 14.931 -18.425 1.00 63.66 262 GLU A O 1
ATOM 2050 N N . GLU A 1 263 ? -0.913 15.847 -16.868 1.00 67.25 263 GLU A N 1
ATOM 2051 C CA . GLU A 1 263 ? -0.064 15.491 -15.722 1.00 67.25 263 GLU A CA 1
ATOM 2052 C C . GLU A 1 263 ? 0.002 13.976 -15.500 1.00 67.25 263 GLU A C 1
ATOM 2054 O O . GLU A 1 263 ? 1.059 13.452 -15.160 1.00 67.25 263 GLU A O 1
ATOM 2059 N N . GLN A 1 264 ? -1.096 13.247 -15.715 1.00 59.03 264 GLN A N 1
ATOM 2060 C CA . GLN A 1 264 ? -1.102 11.784 -15.649 1.00 59.03 264 GLN A CA 1
ATOM 2061 C C . GLN A 1 264 ? -0.225 11.179 -16.748 1.00 59.03 264 GLN A C 1
ATOM 2063 O O . GLN A 1 264 ? 0.534 10.245 -16.485 1.00 59.03 264 GLN A O 1
ATOM 2068 N N . ALA A 1 265 ? -0.291 11.715 -17.971 1.00 53.09 265 ALA A N 1
ATOM 2069 C CA . ALA A 1 265 ? 0.585 11.296 -19.055 1.00 53.09 265 ALA A CA 1
ATOM 2070 C C . ALA A 1 265 ? 2.052 11.598 -18.719 1.00 53.09 265 ALA A C 1
ATOM 2072 O O . ALA A 1 265 ? 2.895 10.710 -18.852 1.00 53.09 265 ALA A O 1
ATOM 2073 N N . GLU A 1 266 ? 2.358 12.801 -18.225 1.00 58.78 266 GLU A N 1
ATOM 2074 C CA . GLU A 1 266 ? 3.707 13.192 -17.803 1.00 58.78 266 GLU A CA 1
ATOM 2075 C C . GLU A 1 266 ? 4.223 12.306 -16.660 1.00 58.78 266 GLU A C 1
ATOM 2077 O O . GLU A 1 266 ? 5.331 11.790 -16.756 1.00 58.78 266 GLU A O 1
ATOM 2082 N N . GLN A 1 267 ? 3.404 12.002 -15.648 1.00 60.00 267 GLN A N 1
ATOM 2083 C CA . GLN A 1 267 ? 3.759 11.069 -14.575 1.00 60.00 267 GLN A CA 1
ATOM 2084 C C . GLN A 1 267 ? 3.918 9.626 -15.056 1.00 60.00 267 GLN A C 1
ATOM 2086 O O . GLN A 1 267 ? 4.762 8.906 -14.532 1.00 60.00 267 GLN A O 1
ATOM 2091 N N . LEU A 1 268 ? 3.149 9.169 -16.045 1.00 54.25 268 LEU A N 1
ATOM 2092 C CA . LEU A 1 268 ? 3.357 7.860 -16.670 1.00 54.25 268 LEU A CA 1
ATOM 2093 C C . LEU A 1 268 ? 4.680 7.831 -17.444 1.00 54.25 268 LEU A C 1
ATOM 2095 O O . LEU A 1 268 ? 5.419 6.845 -17.358 1.00 54.25 268 LEU A O 1
ATOM 2099 N N . PHE A 1 269 ? 5.015 8.911 -18.155 1.00 46.28 269 PHE A N 1
ATOM 2100 C CA . PHE A 1 269 ? 6.317 9.083 -18.801 1.00 46.28 269 PHE A CA 1
ATOM 2101 C C . PHE A 1 269 ? 7.452 9.142 -17.772 1.00 46.28 269 PHE A C 1
ATOM 2103 O O . PHE A 1 269 ? 8.459 8.459 -17.957 1.00 46.28 269 PHE A O 1
ATOM 2110 N N . ASP A 1 270 ? 7.277 9.850 -16.659 1.00 48.56 270 ASP A N 1
ATOM 2111 C CA . ASP A 1 270 ? 8.249 9.959 -15.572 1.00 48.56 270 ASP A CA 1
ATOM 2112 C C . ASP A 1 270 ? 8.344 8.690 -14.727 1.00 48.56 270 ASP A C 1
ATOM 2114 O O . ASP A 1 270 ? 9.438 8.365 -14.286 1.00 48.56 270 ASP A O 1
ATOM 2118 N N . ARG A 1 271 ? 7.276 7.901 -14.558 1.00 49.75 271 ARG A N 1
ATOM 2119 C CA . ARG A 1 271 ? 7.325 6.541 -13.985 1.00 49.75 271 ARG A CA 1
ATOM 2120 C C . ARG A 1 271 ? 8.039 5.571 -14.903 1.00 49.75 271 ARG A C 1
ATOM 2122 O O . ARG A 1 271 ? 8.787 4.723 -14.425 1.00 49.75 271 ARG A O 1
ATOM 2129 N N . ARG A 1 272 ? 7.855 5.690 -16.220 1.00 45.19 272 ARG A N 1
ATOM 2130 C CA . ARG A 1 272 ? 8.677 4.959 -17.193 1.00 45.19 272 ARG A CA 1
ATOM 2131 C C . ARG A 1 272 ? 10.139 5.398 -17.067 1.00 45.19 272 ARG A C 1
ATOM 2133 O O . ARG A 1 272 ? 11.014 4.543 -16.982 1.00 45.19 272 ARG A O 1
ATOM 2140 N N . LYS A 1 273 ? 10.406 6.701 -16.920 1.00 40.75 273 LYS A N 1
ATOM 2141 C CA . LYS A 1 273 ? 11.748 7.266 -16.690 1.00 40.75 273 LYS A CA 1
ATOM 2142 C C . LYS A 1 273 ? 12.339 6.906 -15.319 1.00 40.75 273 LYS A C 1
ATOM 2144 O O . LYS A 1 273 ? 13.548 6.738 -15.219 1.00 40.75 273 LYS A O 1
ATOM 2149 N N . SER A 1 274 ? 11.527 6.746 -14.273 1.00 34.56 274 SER A N 1
ATOM 2150 C CA . SER A 1 274 ? 11.950 6.446 -12.900 1.00 34.56 274 SER A CA 1
ATOM 2151 C C . SER A 1 274 ? 12.060 4.946 -12.649 1.00 34.56 274 SER A C 1
ATOM 2153 O O . SER A 1 274 ? 13.032 4.548 -12.030 1.00 34.56 274 SER A O 1
ATOM 2155 N N . ARG A 1 275 ? 11.250 4.077 -13.272 1.00 37.59 275 ARG A N 1
ATOM 2156 C CA . ARG A 1 275 ? 11.606 2.646 -13.431 1.00 37.59 275 ARG A CA 1
ATOM 2157 C C . ARG A 1 275 ? 12.939 2.490 -14.172 1.00 37.59 275 ARG A C 1
ATOM 2159 O O . ARG A 1 275 ? 13.693 1.559 -13.897 1.00 37.59 275 ARG A O 1
ATOM 2166 N N . VAL A 1 276 ? 13.268 3.435 -15.055 1.00 37.47 276 VAL A N 1
ATOM 2167 C CA . VAL A 1 276 ? 14.569 3.515 -15.735 1.00 37.47 276 VAL A CA 1
ATOM 2168 C C . VAL A 1 276 ? 15.671 4.158 -14.861 1.00 37.47 276 VAL A C 1
ATOM 2170 O O . VAL A 1 276 ? 16.827 3.783 -15.049 1.00 37.47 276 VAL A O 1
ATOM 2173 N N . ARG A 1 277 ? 15.364 5.007 -13.858 1.00 33.91 277 ARG A N 1
ATOM 2174 C CA . ARG A 1 277 ? 16.347 5.777 -13.046 1.00 33.91 277 ARG A CA 1
ATOM 2175 C C . ARG A 1 277 ? 16.454 5.438 -11.537 1.00 33.91 277 ARG A C 1
ATOM 2177 O O . ARG A 1 277 ? 17.493 5.724 -10.956 1.00 33.91 277 ARG A O 1
ATOM 2184 N N . SER A 1 278 ? 15.472 4.826 -10.868 1.00 31.89 278 SER A N 1
ATOM 2185 C CA . SER A 1 278 ? 15.470 4.586 -9.406 1.00 31.89 278 SER A CA 1
ATOM 2186 C C . SER A 1 278 ? 16.150 3.264 -9.019 1.00 31.89 278 SER A C 1
ATOM 2188 O O . SER A 1 278 ? 15.531 2.355 -8.466 1.00 31.89 278 SER A O 1
ATOM 2190 N N . GLY A 1 279 ? 17.435 3.149 -9.349 1.00 35.88 279 GLY A N 1
ATOM 2191 C CA . GLY A 1 279 ? 18.268 1.980 -9.066 1.00 35.88 279 GLY A CA 1
ATOM 2192 C C . GLY A 1 279 ? 19.658 2.336 -8.538 1.00 35.88 279 GLY A C 1
ATOM 2193 O O . GLY A 1 279 ? 20.612 1.649 -8.875 1.00 35.88 279 GLY A O 1
ATOM 2194 N N . GLU A 1 280 ? 19.799 3.388 -7.729 1.00 39.88 280 GLU A N 1
ATOM 2195 C CA . GLU A 1 280 ? 21.070 3.758 -7.086 1.00 39.88 280 GLU A CA 1
ATOM 2196 C C . GLU A 1 280 ? 21.061 3.432 -5.585 1.00 39.88 280 GLU A C 1
ATOM 2198 O O . GLU A 1 280 ? 20.942 4.307 -4.735 1.00 39.88 280 GLU A O 1
ATOM 2203 N N . ASN A 1 281 ? 21.164 2.139 -5.261 1.00 33.66 281 ASN A N 1
ATOM 2204 C CA . ASN A 1 281 ? 22.222 1.562 -4.414 1.00 33.66 281 ASN A CA 1
ATOM 2205 C C . ASN A 1 281 ? 21.816 0.180 -3.875 1.00 33.66 281 ASN A C 1
ATOM 2207 O O . ASN A 1 281 ? 21.190 0.045 -2.830 1.00 33.66 281 ASN A O 1
ATOM 2211 N N . GLY A 1 282 ? 22.295 -0.856 -4.571 1.00 38.66 282 GLY A N 1
ATOM 2212 C CA . GLY A 1 282 ? 22.771 -2.071 -3.915 1.00 38.66 282 GLY A CA 1
ATOM 2213 C C . GLY A 1 282 ? 21.782 -3.212 -3.671 1.00 38.66 282 GLY A C 1
ATOM 2214 O O . GLY A 1 282 ? 21.752 -3.693 -2.550 1.00 38.66 282 GLY A O 1
ATOM 2215 N N . SER A 1 283 ? 21.056 -3.705 -4.688 1.00 40.72 283 SER A N 1
ATOM 2216 C CA . SER A 1 283 ? 20.754 -5.152 -4.864 1.00 40.72 283 SER A CA 1
ATOM 2217 C C . SER A 1 283 ? 19.942 -5.422 -6.155 1.00 40.72 283 SER A C 1
ATOM 2219 O O . SER A 1 283 ? 18.763 -5.102 -6.255 1.00 40.72 283 SER A O 1
ATOM 2221 N N . SER A 1 284 ? 20.570 -6.073 -7.144 1.00 49.91 284 SER A N 1
ATOM 2222 C CA . SER A 1 284 ? 19.953 -6.856 -8.243 1.00 49.91 284 SER A CA 1
ATOM 2223 C C . SER A 1 284 ? 19.238 -6.189 -9.441 1.00 49.91 284 SER A C 1
ATOM 2225 O O . SER A 1 284 ? 18.558 -6.896 -10.189 1.00 49.91 284 SER A O 1
ATOM 2227 N N . ARG A 1 285 ? 19.415 -4.893 -9.730 1.00 63.56 285 ARG A N 1
ATOM 2228 C CA . ARG A 1 285 ? 18.996 -4.363 -11.047 1.00 63.56 285 ARG A CA 1
ATOM 2229 C C . ARG A 1 285 ? 19.838 -5.012 -12.155 1.00 63.56 285 ARG A C 1
ATOM 2231 O O . ARG A 1 285 ? 21.053 -5.126 -12.030 1.00 63.56 285 ARG A O 1
ATOM 2238 N N . SER A 1 286 ? 19.174 -5.493 -13.206 1.00 79.75 286 SER A N 1
ATOM 2239 C CA . SER A 1 286 ? 19.836 -6.094 -14.366 1.00 79.75 286 SER A CA 1
ATOM 2240 C C . SER A 1 286 ? 20.676 -5.039 -15.086 1.00 79.75 286 SER A C 1
ATOM 2242 O O . SER A 1 286 ? 20.122 -4.024 -15.506 1.00 79.75 286 SER A O 1
ATOM 2244 N N . ALA A 1 287 ? 21.969 -5.309 -15.295 1.00 88.06 287 ALA A N 1
ATOM 2245 C CA . ALA A 1 287 ? 22.888 -4.420 -16.017 1.00 88.06 287 ALA A CA 1
ATOM 2246 C C . ALA A 1 287 ? 22.418 -4.065 -17.445 1.00 88.06 287 ALA A C 1
ATOM 2248 O O . ALA A 1 287 ? 22.873 -3.091 -18.036 1.00 88.06 287 ALA A O 1
ATOM 2249 N N . TYR A 1 288 ? 21.456 -4.818 -17.987 1.00 92.25 288 TYR A N 1
ATOM 2250 C CA . TYR A 1 288 ? 20.812 -4.556 -19.273 1.00 92.25 288 TYR A CA 1
ATOM 2251 C C . TYR A 1 288 ? 20.049 -3.222 -19.292 1.00 92.25 288 TYR A C 1
ATOM 2253 O O . TYR A 1 288 ? 19.953 -2.590 -20.341 1.00 92.25 288 TYR A O 1
ATOM 2261 N N . TYR A 1 289 ? 19.530 -2.769 -18.146 1.00 89.31 289 TYR A N 1
ATOM 2262 C CA . TYR A 1 289 ? 18.842 -1.478 -18.034 1.00 89.31 289 TYR A CA 1
ATOM 2263 C C . TYR A 1 289 ? 19.796 -0.287 -17.885 1.00 89.31 289 TYR A C 1
ATOM 2265 O O . TYR A 1 289 ? 19.362 0.854 -18.024 1.00 89.31 289 TYR A O 1
ATOM 2273 N N . ASP A 1 290 ? 21.078 -0.545 -17.615 1.00 87.81 290 ASP A N 1
ATOM 2274 C CA . ASP A 1 290 ? 22.124 0.469 -17.426 1.00 87.81 290 ASP A CA 1
ATOM 2275 C C . ASP A 1 290 ? 22.967 0.697 -18.690 1.00 87.81 290 ASP A C 1
ATOM 2277 O O . ASP A 1 290 ? 23.965 1.421 -18.663 1.00 87.81 290 ASP A O 1
ATOM 2281 N N . LEU A 1 291 ? 22.583 0.070 -19.804 1.00 88.81 291 LEU A N 1
ATOM 2282 C CA . LEU A 1 291 ? 23.275 0.222 -21.075 1.00 88.81 291 LEU A CA 1
ATOM 2283 C C . LEU A 1 291 ? 23.192 1.662 -21.583 1.00 88.81 291 LEU A C 1
ATOM 2285 O O . LEU A 1 291 ? 22.125 2.275 -21.612 1.00 88.81 291 LEU A O 1
ATOM 2289 N N . ASP A 1 292 ? 24.338 2.169 -22.027 1.00 88.44 292 ASP A N 1
ATOM 2290 C CA . ASP A 1 292 ? 24.461 3.490 -22.630 1.00 88.44 292 ASP A CA 1
ATOM 2291 C C . ASP A 1 292 ? 23.992 3.428 -24.098 1.00 88.44 292 ASP A C 1
ATOM 2293 O O . ASP A 1 292 ? 24.580 2.683 -24.892 1.00 88.44 292 ASP A O 1
ATOM 2297 N N . PRO A 1 293 ? 22.933 4.162 -24.488 1.00 91.06 293 PRO A N 1
ATOM 2298 C CA . PRO A 1 293 ? 22.457 4.181 -25.865 1.00 91.06 293 PRO A CA 1
ATOM 2299 C C . PRO A 1 293 ? 23.408 4.921 -26.816 1.00 91.06 293 PRO A C 1
ATOM 2301 O O . PRO A 1 293 ? 23.352 4.667 -28.020 1.00 91.06 293 PRO A O 1
ATOM 2304 N N . GLU A 1 294 ? 24.297 5.799 -26.331 1.00 88.69 294 GLU A N 1
ATOM 2305 C CA . GLU A 1 294 ? 25.181 6.584 -27.203 1.00 88.69 294 GLU A CA 1
ATOM 2306 C C . GLU A 1 294 ? 26.133 5.690 -28.021 1.00 88.69 294 GLU A C 1
ATOM 2308 O O . GLU A 1 294 ? 26.092 5.760 -29.255 1.00 88.69 294 GLU A O 1
ATOM 2313 N N . PRO A 1 295 ? 26.942 4.785 -27.422 1.00 86.31 295 PRO A N 1
ATOM 2314 C CA . PRO A 1 295 ? 27.796 3.875 -28.191 1.00 86.31 295 PRO A CA 1
ATOM 2315 C C . PRO A 1 295 ? 27.028 2.983 -29.173 1.00 86.31 295 PRO A C 1
ATOM 2317 O O . PRO A 1 295 ? 27.570 2.606 -30.211 1.00 86.31 295 PRO A O 1
ATOM 2320 N N . ILE A 1 296 ? 25.774 2.651 -28.854 1.00 89.88 296 ILE A N 1
ATOM 2321 C CA . ILE A 1 296 ? 24.898 1.815 -29.684 1.00 89.88 296 ILE A CA 1
ATOM 2322 C C . ILE A 1 296 ? 24.446 2.597 -30.922 1.00 89.88 296 ILE A C 1
ATOM 2324 O O . ILE A 1 296 ? 24.481 2.065 -32.033 1.00 89.88 296 ILE A O 1
ATOM 2328 N N . ALA A 1 297 ? 24.076 3.868 -30.738 1.00 89.25 297 ALA A N 1
ATOM 2329 C CA . ALA A 1 297 ? 23.656 4.772 -31.802 1.00 89.25 297 ALA A CA 1
ATOM 2330 C C . ALA A 1 297 ? 24.799 5.192 -32.735 1.00 89.25 297 ALA A C 1
ATOM 2332 O O . ALA A 1 297 ? 24.536 5.547 -33.881 1.00 89.25 297 ALA A O 1
ATOM 2333 N N . HIS A 1 298 ? 26.059 5.152 -32.283 1.00 85.00 298 HIS A N 1
ATOM 2334 C CA . HIS A 1 298 ? 27.253 5.525 -33.056 1.00 85.00 298 HIS A CA 1
ATOM 2335 C C . HIS A 1 298 ? 27.619 4.532 -34.180 1.00 85.00 298 HIS A C 1
ATOM 2337 O O . HIS A 1 298 ? 28.773 4.124 -34.334 1.00 85.00 298 HIS A O 1
ATOM 2343 N N . GLN A 1 299 ? 26.641 4.179 -35.014 1.00 79.69 299 GLN A N 1
ATOM 2344 C CA . GLN A 1 299 ? 26.806 3.404 -36.238 1.00 79.69 299 GLN A CA 1
ATOM 2345 C C . GLN A 1 299 ? 26.347 4.218 -37.457 1.00 79.69 299 GLN A C 1
ATOM 2347 O O . GLN A 1 299 ? 25.352 4.938 -37.374 1.00 79.69 299 GLN A O 1
ATOM 2352 N N . PRO A 1 300 ? 27.043 4.125 -38.608 1.00 71.19 300 PRO A N 1
ATOM 2353 C CA . PRO A 1 300 ? 26.598 4.788 -39.831 1.00 71.19 300 PRO A CA 1
ATOM 2354 C C . PRO A 1 300 ? 25.147 4.406 -40.190 1.00 71.19 300 PRO A C 1
ATOM 2356 O O . PRO A 1 300 ? 24.815 3.228 -40.081 1.00 71.19 300 PRO A O 1
ATOM 2359 N N . PRO A 1 301 ? 24.309 5.350 -40.664 1.00 72.00 301 PRO A N 1
ATOM 2360 C CA . PRO A 1 301 ? 24.665 6.700 -41.102 1.00 72.00 301 PRO A CA 1
ATOM 2361 C C . PRO A 1 301 ? 24.704 7.758 -39.990 1.00 72.00 301 PRO A C 1
ATOM 2363 O O . PRO A 1 301 ? 24.949 8.919 -40.306 1.00 72.00 301 PRO A O 1
ATOM 2366 N N . PHE A 1 302 ? 24.495 7.408 -38.715 1.00 80.62 302 PHE A N 1
ATOM 2367 C CA . PHE A 1 302 ? 24.491 8.403 -37.642 1.00 80.62 302 PHE A CA 1
ATOM 2368 C C . PHE A 1 302 ? 25.845 9.108 -37.526 1.00 80.62 302 PHE A C 1
ATOM 2370 O O . PHE A 1 302 ? 26.879 8.516 -37.202 1.00 80.62 302 PHE A O 1
ATOM 2377 N N . SER A 1 303 ? 25.817 10.413 -37.774 1.00 70.75 303 SER A N 1
ATOM 2378 C CA . SER A 1 303 ? 26.884 11.349 -37.457 1.00 70.75 303 SER A CA 1
ATOM 2379 C C . SER A 1 303 ? 26.289 12.516 -36.688 1.00 70.75 303 SER A C 1
ATOM 2381 O O . SER A 1 303 ? 25.293 13.098 -37.104 1.00 70.75 303 SER A O 1
ATOM 2383 N N . THR A 1 304 ? 26.885 12.864 -35.551 1.00 66.19 304 THR A N 1
ATOM 2384 C CA . THR A 1 304 ? 26.446 14.018 -34.765 1.00 66.19 304 THR A CA 1
ATOM 2385 C C . THR A 1 304 ? 26.769 15.296 -35.536 1.00 66.19 304 THR A C 1
ATOM 2387 O O . THR A 1 304 ? 27.945 15.619 -35.721 1.00 66.19 304 THR A O 1
ATOM 2390 N N . HIS A 1 305 ? 25.746 16.020 -35.986 1.00 55.75 305 HIS A N 1
ATOM 2391 C CA . HIS A 1 305 ? 25.918 17.242 -36.779 1.00 55.75 305 HIS A CA 1
ATOM 2392 C C . HIS A 1 305 ? 26.085 18.509 -35.911 1.00 55.75 305 HIS A C 1
ATOM 2394 O O . HIS A 1 305 ? 26.482 19.554 -36.422 1.00 55.75 305 HIS A O 1
ATOM 2400 N N . GLU A 1 306 ? 25.886 18.416 -34.587 1.00 51.81 306 GLU A N 1
ATOM 2401 C CA . GLU A 1 306 ? 26.030 19.510 -33.607 1.00 51.81 306 GLU A CA 1
ATOM 2402 C C . GLU A 1 306 ? 26.529 18.998 -32.235 1.00 51.81 306 GLU A C 1
ATOM 2404 O O . GLU A 1 306 ? 26.586 17.793 -31.997 1.00 51.81 306 GLU A O 1
ATOM 2409 N N . SER A 1 307 ? 26.832 19.903 -31.291 1.00 50.97 307 SER A N 1
ATOM 2410 C CA . SER A 1 307 ? 27.252 19.590 -29.906 1.00 50.97 307 SER A CA 1
ATOM 2411 C C . SER A 1 307 ? 26.186 18.905 -29.032 1.00 50.97 307 SER A C 1
ATOM 2413 O O . SER A 1 307 ? 26.415 18.735 -27.840 1.00 50.97 307 SER A O 1
ATOM 2415 N N . ASN A 1 308 ? 25.027 18.548 -29.595 1.00 57.38 308 ASN A N 1
ATOM 2416 C CA . ASN A 1 308 ? 23.822 18.160 -28.855 1.00 57.38 308 ASN A CA 1
ATOM 2417 C C . ASN A 1 308 ? 23.346 16.724 -29.171 1.00 57.38 308 ASN A C 1
ATOM 2419 O O . ASN A 1 308 ? 22.165 16.439 -29.009 1.00 57.38 308 ASN A O 1
ATOM 2423 N N . GLY A 1 309 ? 24.209 15.845 -29.702 1.00 68.50 309 GLY A N 1
ATOM 2424 C CA . GLY A 1 309 ? 23.862 14.426 -29.919 1.00 68.50 309 GLY A CA 1
ATOM 2425 C C . GLY A 1 309 ? 22.821 14.157 -31.019 1.00 68.50 309 GLY A C 1
ATOM 2426 O O . GLY A 1 309 ? 22.209 13.092 -31.040 1.00 68.50 309 GLY A O 1
ATOM 2427 N N . ARG A 1 310 ? 22.601 15.113 -31.938 1.00 84.62 310 ARG A N 1
ATOM 2428 C CA . ARG A 1 310 ? 21.592 15.029 -33.013 1.00 84.62 310 ARG A CA 1
ATOM 2429 C C . ARG A 1 310 ? 22.184 14.647 -34.366 1.00 84.62 310 ARG A C 1
ATOM 2431 O O . ARG A 1 310 ? 23.252 15.142 -34.729 1.00 84.62 310 ARG A O 1
ATOM 2438 N N . GLY A 1 311 ? 21.452 13.837 -35.127 1.00 88.00 311 GLY A N 1
ATOM 2439 C CA . GLY A 1 311 ? 21.840 13.413 -36.471 1.00 88.00 311 GLY A CA 1
ATOM 2440 C C . GLY A 1 311 ? 20.759 12.627 -37.227 1.00 88.00 311 GLY A C 1
ATOM 2441 O O . GLY A 1 311 ? 19.607 12.603 -36.784 1.00 88.00 311 GLY A O 1
ATOM 2442 N N . PRO A 1 312 ? 21.108 11.997 -38.366 1.00 91.50 312 PRO A N 1
ATOM 2443 C CA . PRO A 1 312 ? 20.245 11.046 -39.066 1.00 91.50 312 PRO A CA 1
ATOM 2444 C C . PRO A 1 312 ? 20.062 9.762 -38.252 1.00 91.50 312 PRO A C 1
ATOM 2446 O O . PRO A 1 312 ? 21.012 9.279 -37.641 1.00 91.50 312 PRO A O 1
ATOM 2449 N N . HIS A 1 313 ? 18.873 9.157 -38.277 1.00 92.31 313 HIS A N 1
ATOM 2450 C CA . HIS A 1 313 ? 18.647 7.897 -37.562 1.00 92.31 313 HIS A CA 1
ATOM 2451 C C . HIS A 1 313 ? 19.619 6.790 -38.024 1.00 92.31 313 HIS A C 1
ATOM 2453 O O . HIS A 1 313 ? 19.722 6.557 -39.231 1.00 92.31 313 HIS A O 1
ATOM 2459 N N . PRO A 1 314 ? 20.238 6.016 -37.111 1.00 89.62 314 PRO A N 1
ATOM 2460 C CA . PRO A 1 314 ? 21.184 4.939 -37.442 1.00 89.62 314 PRO A CA 1
ATOM 2461 C C . PRO A 1 314 ? 20.678 3.804 -38.359 1.00 89.62 314 PRO A C 1
ATOM 2463 O O . PRO A 1 314 ? 21.464 2.961 -38.771 1.00 89.62 314 PRO A O 1
ATOM 2466 N N . VAL A 1 315 ? 19.380 3.754 -38.679 1.00 91.88 315 VAL A N 1
ATOM 2467 C CA . VAL A 1 315 ? 18.758 2.644 -39.432 1.00 91.88 315 VAL A CA 1
ATOM 2468 C C . VAL A 1 315 ? 18.217 3.132 -40.766 1.00 91.88 315 VAL A C 1
ATOM 2470 O O . VAL A 1 315 ? 18.558 2.590 -41.813 1.00 91.88 315 VAL A O 1
ATOM 2473 N N . HIS A 1 316 ? 17.400 4.186 -40.745 1.00 91.06 316 HIS A N 1
ATOM 2474 C CA . HIS A 1 316 ? 16.746 4.705 -41.948 1.00 91.06 316 HIS A CA 1
ATOM 2475 C C . HIS A 1 316 ? 17.303 6.054 -42.424 1.00 91.06 316 HIS A C 1
ATOM 2477 O O . HIS A 1 316 ? 16.768 6.629 -43.370 1.00 91.06 316 HIS A O 1
ATOM 2483 N N . GLY A 1 317 ? 18.337 6.584 -41.766 1.00 91.81 317 GLY A N 1
ATOM 2484 C CA . GLY A 1 317 ? 18.931 7.871 -42.107 1.00 91.81 317 GLY A CA 1
ATOM 2485 C C . GLY A 1 317 ? 17.959 9.047 -41.972 1.00 91.81 317 GLY A C 1
ATOM 2486 O O . GLY A 1 317 ? 16.987 9.020 -41.201 1.00 91.81 317 GLY A O 1
ATOM 2487 N N . GLY A 1 318 ? 18.216 10.099 -42.739 1.00 88.75 318 GLY A N 1
ATOM 2488 C CA . GLY A 1 318 ? 17.330 11.241 -42.877 1.00 88.75 318 GLY A CA 1
ATOM 2489 C C . GLY A 1 318 ? 16.092 10.918 -43.713 1.00 88.75 318 GLY A C 1
ATOM 2490 O O . GLY A 1 318 ? 16.176 10.415 -44.830 1.00 88.75 318 GLY A O 1
ATOM 2491 N N . THR A 1 319 ? 14.909 11.228 -43.179 1.00 88.75 319 THR A N 1
ATOM 2492 C CA . THR A 1 319 ? 13.628 10.957 -43.862 1.00 88.75 319 THR A CA 1
ATOM 2493 C C . THR A 1 319 ? 13.139 12.131 -44.708 1.00 88.75 319 THR A C 1
ATOM 2495 O O . THR A 1 319 ? 12.509 11.932 -45.743 1.00 88.75 319 THR A O 1
ATOM 2498 N N . SER A 1 320 ? 13.422 13.362 -44.269 1.00 87.06 320 SER A N 1
ATOM 2499 C CA . SER A 1 320 ? 12.984 14.604 -44.933 1.00 87.06 320 SER A CA 1
ATOM 2500 C C . SER A 1 320 ? 14.133 15.427 -45.523 1.00 87.06 320 SER A C 1
ATOM 2502 O O . SER A 1 320 ? 13.905 16.284 -46.376 1.00 87.06 320 SER A O 1
ATOM 2504 N N . THR A 1 321 ? 15.363 15.174 -45.082 1.00 87.12 321 THR A N 1
ATOM 2505 C CA . THR A 1 321 ? 16.597 15.822 -45.544 1.00 87.12 321 THR A CA 1
ATOM 2506 C C . THR A 1 321 ? 17.677 14.761 -45.759 1.00 87.12 321 THR A C 1
ATOM 2508 O O . THR A 1 321 ? 17.580 13.695 -45.146 1.00 87.12 321 THR A O 1
ATOM 2511 N N . PRO A 1 322 ? 18.682 15.006 -46.624 1.00 87.12 322 PRO A N 1
ATOM 2512 C CA . PRO A 1 322 ? 19.846 14.128 -46.739 1.00 87.12 322 PRO A CA 1
ATOM 2513 C C . PRO A 1 322 ? 20.523 13.904 -45.382 1.00 87.12 322 PRO A C 1
ATOM 2515 O O . PRO A 1 322 ? 20.465 14.782 -44.523 1.00 87.12 322 PRO A O 1
ATOM 2518 N N . ASP A 1 323 ? 21.195 12.761 -45.212 1.00 85.88 323 ASP A N 1
ATOM 2519 C CA . ASP A 1 323 ? 21.841 12.378 -43.946 1.00 85.88 323 ASP A CA 1
ATOM 2520 C C . ASP A 1 323 ? 22.745 13.482 -43.385 1.00 85.88 323 ASP A C 1
ATOM 2522 O O . ASP A 1 323 ? 22.676 13.768 -42.196 1.00 85.88 323 ASP A O 1
ATOM 2526 N N . GLU A 1 324 ? 23.507 14.161 -44.252 1.00 84.38 324 GLU A N 1
ATOM 2527 C CA . GLU A 1 324 ? 24.437 15.242 -43.887 1.00 84.38 324 GLU A CA 1
ATOM 2528 C C . GLU A 1 324 ? 23.782 16.467 -43.226 1.00 84.38 324 GLU A C 1
ATOM 2530 O O . GLU A 1 324 ? 24.466 17.218 -42.530 1.00 84.38 324 GLU A O 1
ATOM 2535 N N . ASP A 1 325 ? 22.472 16.637 -43.416 1.00 84.81 325 ASP A N 1
ATOM 2536 C CA . ASP A 1 325 ? 21.666 17.746 -42.900 1.00 84.81 325 ASP A CA 1
ATOM 2537 C C . ASP A 1 325 ? 20.545 17.259 -41.959 1.00 84.81 325 ASP A C 1
ATOM 2539 O O . ASP A 1 325 ? 19.641 18.023 -41.599 1.00 84.81 325 ASP A O 1
ATOM 2543 N N . SER A 1 326 ? 20.515 15.970 -41.606 1.00 86.75 326 SER A N 1
ATOM 2544 C CA . SER A 1 326 ? 19.402 15.408 -40.844 1.00 86.75 326 SER A CA 1
ATOM 2545 C C . SER A 1 326 ? 19.577 15.557 -39.338 1.00 86.75 326 SER A C 1
ATOM 2547 O O . SER A 1 326 ? 20.653 15.357 -38.782 1.00 86.75 326 SER A O 1
ATOM 2549 N N . THR A 1 327 ? 18.477 15.886 -38.664 1.00 88.38 327 THR A N 1
ATOM 2550 C CA . THR A 1 327 ? 18.388 16.030 -37.200 1.00 88.38 327 THR A CA 1
ATOM 2551 C C . THR A 1 327 ? 17.207 15.240 -36.631 1.00 88.38 327 THR A C 1
ATOM 2553 O O . THR A 1 327 ? 16.711 15.531 -35.542 1.00 88.38 327 THR A O 1
ATOM 2556 N N . ASN A 1 328 ? 16.722 14.246 -37.382 1.00 89.25 328 ASN A N 1
ATOM 2557 C CA . ASN A 1 328 ? 15.538 13.464 -37.033 1.00 89.25 328 ASN A CA 1
ATOM 2558 C C . ASN A 1 328 ? 15.777 12.451 -35.906 1.00 89.25 328 ASN A C 1
ATOM 2560 O O . ASN A 1 328 ? 14.824 11.799 -35.489 1.00 89.25 328 ASN A O 1
ATOM 2564 N N . PHE A 1 329 ? 17.003 12.321 -35.407 1.00 92.19 329 PHE A N 1
ATOM 2565 C CA . PHE A 1 329 ? 17.354 11.447 -34.303 1.00 92.19 329 PHE A CA 1
ATOM 2566 C C . PHE A 1 329 ? 18.232 12.183 -33.291 1.00 92.19 329 PHE A C 1
ATOM 2568 O O . PHE A 1 329 ? 19.118 12.956 -33.661 1.00 92.19 329 PHE A O 1
ATOM 2575 N N . THR A 1 330 ? 17.984 11.942 -32.009 1.00 91.12 330 THR A N 1
ATOM 2576 C CA . THR A 1 330 ? 18.842 12.381 -30.907 1.00 91.12 330 THR A CA 1
ATOM 2577 C C . THR A 1 330 ? 19.105 11.197 -29.994 1.00 91.12 330 THR A C 1
ATOM 2579 O O . THR A 1 330 ? 18.223 10.357 -29.809 1.00 91.12 330 THR A O 1
ATOM 2582 N N . VAL A 1 331 ? 20.293 11.156 -29.409 1.00 88.88 331 VAL A N 1
ATOM 2583 C CA . VAL A 1 331 ? 20.661 10.189 -28.376 1.00 88.88 331 VAL A CA 1
ATOM 2584 C C . VAL A 1 331 ? 21.441 10.902 -27.282 1.00 88.88 331 VAL A C 1
ATOM 2586 O O . VAL A 1 331 ? 22.237 11.794 -27.572 1.00 88.88 331 VAL A O 1
ATOM 2589 N N . ASP A 1 332 ? 21.165 10.527 -26.043 1.00 86.56 332 ASP A N 1
ATOM 2590 C CA . ASP A 1 332 ? 21.822 11.016 -24.841 1.00 86.56 332 ASP A CA 1
ATOM 2591 C C . ASP A 1 332 ? 21.912 9.871 -23.829 1.00 86.56 332 ASP A C 1
ATOM 2593 O O . ASP A 1 332 ? 20.959 9.107 -23.635 1.00 86.56 332 ASP A O 1
ATOM 2597 N N . ARG A 1 333 ? 23.059 9.757 -23.162 1.00 79.88 333 ARG A N 1
ATOM 2598 C CA . ARG A 1 333 ? 23.315 8.719 -22.161 1.00 79.88 333 ARG A CA 1
ATOM 2599 C C . ARG A 1 333 ? 22.255 8.653 -21.057 1.00 79.88 333 ARG A C 1
ATOM 2601 O O . ARG A 1 333 ? 21.966 7.573 -20.547 1.00 79.88 333 ARG A O 1
ATOM 2608 N N . HIS A 1 334 ? 21.717 9.794 -20.635 1.00 76.69 334 HIS A N 1
ATOM 2609 C CA . HIS A 1 334 ? 20.789 9.900 -19.513 1.00 76.69 334 HIS A CA 1
ATOM 2610 C C . HIS A 1 334 ? 19.327 9.948 -19.951 1.00 76.69 334 HIS A C 1
ATOM 2612 O O . HIS A 1 334 ? 18.462 9.469 -19.211 1.00 76.69 334 HIS A O 1
ATOM 2618 N N . ASP A 1 335 ? 19.037 10.564 -21.096 1.00 76.38 335 ASP A N 1
ATOM 2619 C CA . ASP A 1 335 ? 17.673 10.766 -21.593 1.00 76.38 335 ASP A CA 1
ATOM 2620 C C . ASP A 1 335 ? 17.229 9.745 -22.653 1.00 76.38 335 ASP A C 1
ATOM 2622 O O . ASP A 1 335 ? 16.062 9.759 -23.047 1.00 76.38 335 ASP A O 1
ATOM 2626 N N . GLY A 1 336 ? 18.099 8.815 -23.056 1.00 89.38 336 GLY A N 1
ATOM 2627 C CA . GLY A 1 336 ? 17.759 7.776 -24.024 1.00 89.38 336 GLY A CA 1
ATOM 2628 C C . GLY A 1 336 ? 17.904 8.264 -25.462 1.00 89.38 336 GLY A C 1
ATOM 2629 O O . GLY A 1 336 ? 18.733 9.115 -25.774 1.00 89.38 336 GLY A O 1
ATOM 2630 N N . TRP A 1 337 ? 17.093 7.727 -26.366 1.00 91.88 337 TRP A N 1
ATOM 2631 C CA . TRP A 1 337 ? 17.033 8.183 -27.753 1.00 91.88 337 TRP A CA 1
ATOM 2632 C C . TRP A 1 337 ? 15.614 8.586 -28.145 1.00 91.88 337 TRP A C 1
ATOM 2634 O O . TRP A 1 337 ? 14.632 8.108 -27.576 1.00 91.88 337 TRP A O 1
ATOM 2644 N N . LYS A 1 338 ? 15.508 9.458 -29.151 1.00 92.44 338 LYS A N 1
ATOM 2645 C CA . LYS A 1 338 ? 14.237 9.849 -29.772 1.00 92.44 338 LYS A CA 1
ATOM 2646 C C . LYS A 1 338 ? 14.410 9.977 -31.280 1.00 92.44 338 LYS A C 1
ATOM 2648 O O . LYS A 1 338 ? 15.318 10.669 -31.747 1.00 92.44 338 LYS A O 1
ATOM 2653 N N . CYS A 1 339 ? 13.494 9.371 -32.030 1.00 91.19 339 CYS A N 1
ATOM 2654 C CA . CYS A 1 339 ? 13.278 9.633 -33.443 1.00 91.19 339 CYS A CA 1
ATOM 2655 C C . CYS A 1 339 ? 12.080 10.570 -33.640 1.00 91.19 339 CYS A C 1
ATOM 2657 O O . CYS A 1 339 ? 10.941 10.250 -33.316 1.00 91.19 339 CYS A O 1
ATOM 2659 N N . TRP A 1 340 ? 12.324 11.719 -34.257 1.00 89.81 340 TRP A N 1
ATOM 2660 C CA . TRP A 1 340 ? 11.293 12.698 -34.604 1.00 89.81 340 TRP A CA 1
ATOM 2661 C C . TRP A 1 340 ? 10.520 12.339 -35.875 1.00 89.81 340 TRP A C 1
ATOM 2663 O O . TRP A 1 340 ? 9.473 12.921 -36.134 1.00 89.81 340 TRP A O 1
ATOM 2673 N N . ALA A 1 341 ? 11.029 11.408 -36.689 1.00 89.94 341 ALA A N 1
ATOM 2674 C CA . ALA A 1 341 ? 10.350 10.986 -37.914 1.00 89.94 341 ALA A CA 1
ATOM 2675 C C . ALA A 1 341 ? 9.171 10.039 -37.644 1.00 89.94 341 ALA A C 1
ATOM 2677 O O . ALA A 1 341 ? 8.190 10.084 -38.383 1.00 89.94 341 ALA A O 1
ATOM 2678 N N . HIS A 1 342 ? 9.270 9.214 -36.599 1.00 88.56 342 HIS A N 1
ATOM 2679 C CA . HIS A 1 342 ? 8.255 8.220 -36.226 1.00 88.56 342 HIS A CA 1
ATOM 2680 C C . HIS A 1 342 ? 7.620 8.488 -34.856 1.00 88.56 342 HIS A C 1
ATOM 2682 O O . HIS A 1 342 ? 6.779 7.719 -34.418 1.00 88.56 342 HIS A O 1
ATOM 2688 N N . ASP A 1 343 ? 8.007 9.592 -34.211 1.00 90.62 343 ASP A N 1
ATOM 2689 C CA . ASP A 1 343 ? 7.572 9.979 -32.867 1.00 90.62 343 ASP A CA 1
ATOM 2690 C C . ASP A 1 343 ? 7.803 8.903 -31.791 1.00 90.62 343 ASP A C 1
ATOM 2692 O O . ASP A 1 343 ? 7.099 8.830 -30.789 1.00 90.62 343 ASP A O 1
ATOM 2696 N N . ASP A 1 344 ? 8.879 8.134 -31.922 1.00 90.44 344 ASP A N 1
ATOM 2697 C CA . ASP A 1 344 ? 9.211 7.028 -31.020 1.00 90.44 344 ASP A CA 1
ATOM 2698 C C . ASP A 1 344 ? 10.573 7.239 -30.347 1.00 90.44 344 ASP A C 1
ATOM 2700 O O . ASP A 1 344 ? 11.365 8.094 -30.761 1.00 90.44 344 ASP A O 1
ATOM 2704 N N . GLY A 1 345 ? 10.845 6.495 -29.282 1.00 91.19 345 GLY A N 1
ATOM 2705 C CA . GLY A 1 345 ? 12.082 6.577 -28.521 1.00 91.19 345 GLY A CA 1
ATOM 2706 C C . GLY A 1 345 ? 12.127 5.599 -27.353 1.00 91.19 345 GLY A C 1
ATOM 2707 O O . GLY A 1 345 ? 11.182 4.864 -27.084 1.00 91.19 345 GLY A O 1
ATOM 2708 N N . GLY A 1 346 ? 13.235 5.598 -26.619 1.00 92.50 346 GLY A N 1
ATOM 2709 C CA . GLY A 1 346 ? 13.383 4.722 -25.462 1.00 92.50 346 GLY A CA 1
ATOM 2710 C C . GLY A 1 346 ? 14.802 4.653 -24.919 1.00 92.50 346 GLY A C 1
ATOM 2711 O O . GLY A 1 346 ? 15.632 5.526 -25.169 1.00 92.50 346 GLY A O 1
ATOM 2712 N N . GLY A 1 347 ? 15.077 3.599 -24.153 1.00 93.62 347 GLY A N 1
ATOM 2713 C CA . GLY A 1 347 ? 16.412 3.295 -23.649 1.00 93.62 347 GLY A CA 1
ATOM 2714 C C . GLY A 1 347 ? 17.260 2.517 -24.658 1.00 93.62 347 GLY A C 1
ATOM 2715 O O . GLY A 1 347 ? 16.881 2.303 -25.812 1.00 93.62 347 GLY A O 1
ATOM 2716 N N . ALA A 1 348 ? 18.423 2.054 -24.201 1.00 96.00 348 ALA A N 1
ATOM 2717 C CA . ALA A 1 348 ? 19.354 1.271 -25.009 1.00 96.00 348 ALA A CA 1
ATOM 2718 C C . ALA A 1 348 ? 18.745 -0.028 -25.562 1.00 96.00 348 ALA A C 1
ATOM 2720 O O . ALA A 1 348 ? 18.997 -0.365 -26.713 1.00 96.00 348 ALA A O 1
ATOM 2721 N N . LEU A 1 349 ? 17.911 -0.733 -24.790 1.00 96.75 349 LEU A N 1
ATOM 2722 C CA . LEU A 1 349 ? 17.264 -1.968 -25.250 1.00 96.75 349 LEU A CA 1
ATOM 2723 C C . LEU A 1 349 ? 16.278 -1.700 -26.402 1.00 96.75 349 LEU A C 1
ATOM 2725 O O . LEU A 1 349 ? 16.321 -2.399 -27.410 1.00 96.75 349 LEU A O 1
ATOM 2729 N N . GLN A 1 350 ? 15.468 -0.639 -26.313 1.00 97.00 350 GLN A N 1
ATOM 2730 C CA . GLN A 1 350 ? 14.601 -0.204 -27.416 1.00 97.00 350 GLN A CA 1
ATOM 2731 C C . GLN A 1 350 ? 15.418 0.194 -28.650 1.00 97.00 350 GLN A C 1
ATOM 2733 O O . GLN A 1 350 ? 15.045 -0.136 -29.772 1.00 97.00 350 GLN A O 1
ATOM 2738 N N . LEU A 1 351 ? 16.569 0.849 -28.462 1.00 95.50 351 LEU A N 1
ATOM 2739 C CA . LEU A 1 351 ? 17.444 1.186 -29.585 1.00 95.50 351 LEU A CA 1
ATOM 2740 C C . LEU A 1 351 ? 18.013 -0.069 -30.253 1.00 95.50 351 LEU A C 1
ATOM 2742 O O . LEU A 1 351 ? 18.016 -0.158 -31.476 1.00 95.50 351 LEU A O 1
ATOM 2746 N N . ILE A 1 352 ? 18.477 -1.042 -29.463 1.00 96.88 352 ILE A N 1
ATOM 2747 C CA . ILE A 1 352 ? 18.975 -2.330 -29.967 1.00 96.88 352 ILE A CA 1
ATOM 2748 C C . ILE A 1 352 ? 17.875 -3.053 -30.745 1.00 96.88 352 ILE A C 1
ATOM 2750 O O . ILE A 1 352 ? 18.156 -3.587 -31.813 1.00 96.88 352 ILE A O 1
ATOM 2754 N N . ALA A 1 353 ? 16.628 -3.024 -30.265 1.00 96.69 353 ALA A N 1
ATOM 2755 C CA . ALA A 1 353 ? 15.498 -3.616 -30.974 1.00 96.69 353 ALA A CA 1
ATOM 2756 C C . ALA A 1 353 ? 15.352 -3.068 -32.398 1.00 96.69 353 ALA A C 1
ATOM 2758 O O . ALA A 1 353 ? 15.217 -3.840 -33.347 1.00 96.69 353 ALA A O 1
ATOM 2759 N N . VAL A 1 354 ? 15.451 -1.745 -32.546 1.00 95.88 354 VAL A N 1
ATOM 2760 C CA . VAL A 1 354 ? 15.383 -1.067 -33.847 1.00 95.88 354 VAL A CA 1
ATOM 2761 C C . VAL A 1 354 ? 16.622 -1.361 -34.694 1.00 95.88 354 VAL A C 1
ATOM 2763 O O . VAL A 1 354 ? 16.514 -1.654 -35.882 1.00 95.88 354 VAL A O 1
ATOM 2766 N N . MET A 1 355 ? 17.811 -1.319 -34.088 1.00 94.88 355 MET A N 1
ATOM 2767 C CA . MET A 1 355 ? 19.090 -1.574 -34.764 1.00 94.88 355 MET A CA 1
ATOM 2768 C C . MET A 1 355 ? 19.206 -2.997 -35.317 1.00 94.88 355 MET A C 1
ATOM 2770 O O . MET A 1 355 ? 19.812 -3.204 -36.368 1.00 94.88 355 MET A O 1
ATOM 2774 N N . GLU A 1 356 ? 18.633 -3.971 -34.616 1.00 94.94 356 GLU A N 1
ATOM 2775 C CA . GLU A 1 356 ? 18.669 -5.384 -34.989 1.00 94.94 356 GLU A CA 1
ATOM 2776 C C . GLU A 1 356 ? 17.454 -5.832 -35.814 1.00 94.94 356 GLU A C 1
ATOM 2778 O O . GLU A 1 356 ? 17.366 -7.008 -36.170 1.00 94.94 356 GLU A O 1
ATOM 2783 N N . GLY A 1 357 ? 16.531 -4.916 -36.132 1.00 94.62 357 GLY A N 1
ATOM 2784 C CA . GLY A 1 357 ? 15.318 -5.221 -36.893 1.00 94.62 357 GLY A CA 1
ATOM 2785 C C . GLY A 1 357 ? 14.335 -6.127 -36.149 1.00 94.62 357 GLY A C 1
ATOM 2786 O O . GLY A 1 357 ? 13.557 -6.830 -36.783 1.00 94.62 357 GLY A O 1
ATOM 2787 N N . ILE A 1 358 ? 14.388 -6.141 -34.813 1.00 95.44 358 ILE A N 1
ATOM 2788 C CA . ILE A 1 358 ? 13.417 -6.847 -33.964 1.00 95.44 358 ILE A CA 1
ATOM 2789 C C . ILE A 1 358 ? 12.090 -6.082 -33.969 1.00 95.44 358 ILE A C 1
ATOM 2791 O O . ILE A 1 358 ? 11.027 -6.689 -34.051 1.00 95.44 358 ILE A O 1
ATOM 2795 N N . ARG A 1 359 ? 12.164 -4.747 -33.931 1.00 94.69 359 ARG A N 1
ATOM 2796 C CA . ARG A 1 359 ? 11.024 -3.838 -34.066 1.00 94.69 359 ARG A CA 1
ATOM 2797 C C . ARG A 1 359 ? 11.328 -2.733 -35.062 1.00 94.69 359 ARG A C 1
ATOM 2799 O O . ARG A 1 359 ? 12.485 -2.369 -35.277 1.00 94.69 359 ARG A O 1
ATOM 2806 N N . ASP A 1 360 ? 10.272 -2.185 -35.647 1.00 93.81 360 ASP A N 1
ATOM 2807 C CA . ASP A 1 360 ? 10.373 -0.982 -36.460 1.00 93.81 360 ASP A CA 1
ATOM 2808 C C . ASP A 1 360 ? 10.582 0.251 -35.568 1.00 93.81 360 ASP A C 1
ATOM 2810 O O . ASP A 1 360 ? 10.170 0.299 -34.414 1.00 93.81 360 ASP A O 1
ATOM 2814 N N . CYS A 1 361 ? 11.195 1.297 -36.125 1.00 88.50 361 CYS A N 1
ATOM 2815 C CA . CYS A 1 361 ? 11.500 2.548 -35.418 1.00 88.50 361 CYS A CA 1
ATOM 2816 C C . CYS A 1 361 ? 10.265 3.291 -34.870 1.00 88.50 361 CYS A C 1
ATOM 2818 O O . CYS A 1 361 ? 10.448 4.232 -34.119 1.00 88.50 361 CYS A O 1
ATOM 2820 N N . GLY A 1 362 ? 9.043 2.938 -35.278 1.00 89.50 362 GLY A N 1
ATOM 2821 C CA . GLY A 1 362 ? 7.803 3.526 -34.753 1.00 89.50 362 GLY A CA 1
ATOM 2822 C C . GLY A 1 362 ? 7.054 2.637 -33.757 1.00 89.50 362 GLY A C 1
ATOM 2823 O O . GLY A 1 362 ? 5.916 2.957 -33.428 1.00 89.50 362 GLY A O 1
ATOM 2824 N N . ASP A 1 363 ? 7.644 1.504 -33.374 1.00 91.44 363 ASP A N 1
ATOM 2825 C CA . ASP A 1 363 ? 7.020 0.447 -32.571 1.00 91.44 363 ASP A CA 1
ATOM 2826 C C . ASP A 1 363 ? 8.033 -0.201 -31.607 1.00 91.44 363 ASP A C 1
ATOM 2828 O O . ASP A 1 363 ? 8.042 -1.409 -31.385 1.00 91.44 363 ASP A O 1
ATOM 2832 N N . ALA A 1 364 ? 8.982 0.584 -31.093 1.00 89.50 364 ALA A N 1
ATOM 2833 C CA . ALA A 1 364 ? 10.038 0.082 -30.218 1.00 89.50 364 ALA A CA 1
ATOM 2834 C C . ALA A 1 364 ? 9.702 0.232 -28.729 1.00 89.50 364 ALA A C 1
ATOM 2836 O O . ALA A 1 364 ? 10.314 -0.437 -27.893 1.00 89.50 364 ALA A O 1
ATOM 2837 N N . ALA A 1 365 ? 8.768 1.120 -28.379 1.00 85.06 365 ALA A N 1
ATOM 2838 C CA . ALA A 1 365 ? 8.483 1.498 -26.997 1.00 85.06 365 ALA A CA 1
ATOM 2839 C C . ALA A 1 365 ? 8.051 0.318 -26.103 1.00 85.06 365 ALA A C 1
ATOM 2841 O O . ALA A 1 365 ? 8.429 0.281 -24.929 1.00 85.06 365 ALA A O 1
ATOM 2842 N N . ASP A 1 366 ? 7.309 -0.644 -26.653 1.00 87.19 366 ASP A N 1
ATOM 2843 C CA . ASP A 1 366 ? 6.722 -1.788 -25.945 1.00 87.19 366 ASP A CA 1
ATOM 2844 C C . ASP A 1 366 ? 7.518 -3.095 -26.125 1.00 87.19 366 ASP A C 1
ATOM 2846 O O . ASP A 1 366 ? 7.059 -4.166 -25.742 1.00 87.19 366 ASP A O 1
ATOM 2850 N N . VAL A 1 367 ? 8.751 -3.037 -26.645 1.00 91.94 367 VAL A N 1
ATOM 2851 C CA . VAL A 1 367 ? 9.561 -4.246 -26.906 1.00 91.94 367 VAL A CA 1
ATOM 2852 C C . VAL A 1 367 ? 9.815 -5.109 -25.660 1.00 91.94 367 VAL A C 1
ATOM 2854 O O . VAL A 1 367 ? 10.136 -6.289 -25.761 1.00 91.94 367 VAL A O 1
ATOM 2857 N N . LEU A 1 368 ? 9.708 -4.517 -24.467 1.00 93.88 368 LEU A N 1
ATOM 2858 C CA . LEU A 1 368 ? 9.858 -5.216 -23.190 1.00 93.88 368 LEU A CA 1
ATOM 2859 C C . LEU A 1 368 ? 8.533 -5.726 -22.613 1.00 93.88 368 LEU A C 1
ATOM 2861 O O . LEU A 1 368 ? 8.551 -6.280 -21.517 1.00 93.88 368 LEU A O 1
ATOM 2865 N N . ASP A 1 369 ? 7.421 -5.549 -23.321 1.00 92.62 369 ASP A N 1
ATOM 2866 C CA . ASP A 1 369 ? 6.122 -6.119 -22.966 1.00 92.62 369 ASP A CA 1
ATOM 2867 C C . ASP A 1 369 ? 5.919 -7.484 -23.653 1.00 92.62 369 ASP A C 1
ATOM 2869 O O . ASP A 1 369 ? 5.227 -8.345 -23.109 1.00 92.62 369 ASP A O 1
ATOM 2873 N N . ASP A 1 370 ? 6.592 -7.726 -24.789 1.00 95.06 370 ASP A N 1
ATOM 2874 C CA . ASP A 1 370 ? 6.653 -9.026 -25.468 1.00 95.06 370 ASP A CA 1
ATOM 2875 C C . ASP A 1 370 ? 7.854 -9.863 -24.966 1.00 95.06 370 ASP A C 1
ATOM 2877 O O . ASP A 1 370 ? 9.013 -9.450 -25.111 1.00 95.06 370 ASP A O 1
ATOM 2881 N N . PRO A 1 371 ? 7.632 -11.049 -24.365 1.00 96.00 371 PRO A N 1
ATOM 2882 C CA . PRO A 1 371 ? 8.715 -11.860 -23.813 1.00 96.00 371 PRO A CA 1
ATOM 2883 C C . PRO A 1 371 ? 9.754 -12.325 -24.841 1.00 96.00 371 PRO A C 1
ATOM 2885 O O . PRO A 1 371 ? 10.949 -12.371 -24.524 1.00 96.00 371 PRO A O 1
ATOM 2888 N N . VAL A 1 372 ? 9.335 -12.660 -26.063 1.00 96.50 372 VAL A N 1
ATOM 2889 C CA . VAL A 1 372 ? 10.225 -13.156 -27.123 1.00 96.50 372 VAL A CA 1
ATOM 2890 C C . VAL A 1 372 ? 11.090 -12.029 -27.668 1.00 96.50 372 VAL A C 1
ATOM 2892 O O . VAL A 1 372 ? 12.295 -12.220 -27.859 1.00 96.50 372 VAL A O 1
ATOM 2895 N N . ASP A 1 373 ? 10.526 -10.846 -27.871 1.00 97.06 373 ASP A N 1
ATOM 2896 C CA . ASP A 1 373 ? 11.299 -9.688 -28.304 1.00 97.06 373 ASP A CA 1
ATOM 2897 C C . ASP A 1 373 ? 12.258 -9.223 -27.210 1.00 97.06 373 ASP A C 1
ATOM 2899 O O . ASP A 1 373 ? 13.439 -8.993 -27.490 1.00 97.06 373 ASP A O 1
ATOM 2903 N N . ALA A 1 374 ? 11.824 -9.209 -25.947 1.00 96.88 374 ALA A N 1
ATOM 2904 C CA . ALA A 1 374 ? 12.706 -8.921 -24.824 1.00 96.88 374 ALA A CA 1
ATOM 2905 C C . ALA A 1 374 ? 13.885 -9.908 -24.743 1.00 96.88 374 ALA A C 1
ATOM 2907 O O . ALA A 1 374 ? 15.024 -9.495 -24.500 1.00 96.88 374 ALA A O 1
ATOM 2908 N N . LEU A 1 375 ? 13.646 -11.204 -24.987 1.00 97.69 375 LEU A N 1
ATOM 2909 C CA . LEU A 1 375 ? 14.702 -12.215 -25.095 1.00 97.69 375 LEU A CA 1
ATOM 2910 C C . LEU A 1 375 ? 15.683 -11.881 -26.224 1.00 97.69 375 LEU A C 1
ATOM 2912 O O . LEU A 1 375 ? 16.893 -11.854 -25.989 1.00 97.69 375 LEU A O 1
ATOM 2916 N N . LYS A 1 376 ? 15.181 -11.625 -27.436 1.00 97.56 376 LYS A N 1
ATOM 2917 C CA . LYS A 1 376 ? 16.007 -11.312 -28.612 1.00 97.56 376 LYS A CA 1
ATOM 2918 C C . LYS A 1 376 ? 16.880 -10.083 -28.374 1.00 97.56 376 LYS A C 1
ATOM 2920 O O . LYS A 1 376 ? 18.087 -10.137 -28.604 1.00 97.56 376 LYS A O 1
ATOM 2925 N N . VAL A 1 377 ? 16.289 -9.009 -27.851 1.00 97.81 377 VAL A N 1
ATOM 2926 C CA . VAL A 1 377 ? 16.992 -7.761 -27.538 1.00 97.81 377 VAL A CA 1
ATOM 2927 C C . VAL A 1 377 ? 18.076 -7.991 -26.492 1.00 97.81 377 VAL A C 1
ATOM 2929 O O . VAL A 1 377 ? 19.190 -7.498 -26.650 1.00 97.81 377 VAL A O 1
ATOM 2932 N N . CYS A 1 378 ? 17.794 -8.770 -25.445 1.00 97.56 378 CYS A N 1
ATOM 2933 C CA . CYS A 1 378 ? 18.795 -9.077 -24.427 1.00 97.56 378 CYS A CA 1
ATOM 2934 C C . CYS A 1 378 ? 19.935 -9.942 -24.993 1.00 97.56 378 CYS A C 1
ATOM 2936 O O . CYS A 1 378 ? 21.105 -9.642 -24.759 1.00 97.56 378 CYS A O 1
ATOM 2938 N N . LEU A 1 379 ? 19.642 -10.958 -25.808 1.00 97.50 379 LEU A N 1
ATOM 2939 C CA . LEU A 1 379 ? 20.695 -11.738 -26.469 1.00 97.50 379 LEU A CA 1
ATOM 2940 C C . LEU A 1 379 ? 21.564 -10.852 -27.371 1.00 97.50 379 LEU A C 1
ATOM 2942 O O . LEU A 1 379 ? 22.787 -10.937 -27.301 1.00 97.50 379 LEU A O 1
ATOM 2946 N N . ALA A 1 380 ? 20.959 -9.959 -28.159 1.00 97.12 380 ALA A N 1
ATOM 2947 C CA . ALA A 1 380 ? 21.702 -9.004 -28.975 1.00 97.12 380 ALA A CA 1
ATOM 2948 C C . ALA A 1 380 ? 22.556 -8.057 -28.119 1.00 97.12 380 ALA A C 1
ATOM 2950 O O . ALA A 1 380 ? 23.728 -7.831 -28.424 1.00 97.12 380 ALA A O 1
ATOM 2951 N N . ALA A 1 381 ? 21.997 -7.533 -27.026 1.00 96.56 381 ALA A N 1
ATOM 2952 C CA . ALA A 1 381 ? 22.708 -6.659 -26.104 1.00 96.56 381 ALA A CA 1
ATOM 2953 C C . ALA A 1 381 ? 23.965 -7.332 -25.537 1.00 96.56 381 ALA A C 1
ATOM 2955 O O . ALA A 1 381 ? 25.045 -6.748 -25.612 1.00 96.56 381 ALA A O 1
ATOM 2956 N N . ARG A 1 382 ? 23.834 -8.572 -25.053 1.00 95.56 382 ARG A N 1
ATOM 2957 C CA . ARG A 1 382 ? 24.936 -9.377 -24.504 1.00 95.56 382 ARG A CA 1
ATOM 2958 C C . ARG A 1 382 ? 25.967 -9.778 -25.556 1.00 95.56 382 ARG A C 1
ATOM 2960 O O . ARG A 1 382 ? 27.159 -9.716 -25.304 1.00 95.56 382 ARG A O 1
ATOM 2967 N N . ASP A 1 383 ? 25.520 -10.209 -26.730 1.00 94.75 383 ASP A N 1
ATOM 2968 C CA . ASP A 1 383 ? 26.423 -10.846 -27.695 1.00 94.75 383 ASP A CA 1
ATOM 2969 C C . ASP A 1 383 ? 27.107 -9.833 -28.626 1.00 94.75 383 ASP A C 1
ATOM 2971 O O . ASP A 1 383 ? 28.142 -10.144 -29.223 1.00 94.75 383 ASP A O 1
ATOM 2975 N N . LYS A 1 384 ? 26.539 -8.627 -28.784 1.00 93.69 384 LYS A N 1
ATOM 2976 C CA . LYS A 1 384 ? 27.007 -7.630 -29.762 1.00 93.69 384 LYS A CA 1
ATOM 2977 C C . LYS A 1 384 ? 27.367 -6.272 -29.165 1.00 93.69 384 LYS A C 1
ATOM 2979 O O . LYS A 1 384 ? 28.289 -5.634 -29.674 1.00 93.69 384 LYS A O 1
ATOM 2984 N N . TYR A 1 385 ? 26.648 -5.809 -28.144 1.00 91.38 385 TYR A N 1
ATOM 2985 C CA . TYR A 1 385 ? 26.711 -4.405 -27.722 1.00 91.38 385 TYR A CA 1
ATOM 2986 C C . TYR A 1 385 ? 27.416 -4.175 -26.384 1.00 91.38 385 TYR A C 1
ATOM 2988 O O . TYR A 1 385 ? 28.000 -3.108 -26.195 1.00 91.38 385 TYR A O 1
ATOM 2996 N N . ALA A 1 386 ? 27.399 -5.146 -25.474 1.00 90.25 386 ALA A N 1
ATOM 2997 C CA . ALA A 1 386 ? 27.983 -5.018 -24.146 1.00 90.25 386 ALA A CA 1
ATOM 2998 C C . ALA A 1 386 ? 28.444 -6.369 -23.587 1.00 90.25 386 ALA A C 1
ATOM 3000 O O . ALA A 1 386 ? 27.881 -7.403 -23.913 1.00 90.25 386 ALA A O 1
ATOM 3001 N N . ASP A 1 387 ? 29.440 -6.347 -22.704 1.00 89.19 387 ASP A N 1
ATOM 3002 C CA . ASP A 1 387 ? 29.921 -7.537 -21.994 1.00 89.19 387 ASP A CA 1
ATOM 3003 C C . ASP A 1 387 ? 28.985 -7.856 -20.815 1.00 89.19 387 ASP A C 1
ATOM 3005 O O . ASP A 1 387 ? 29.109 -7.280 -19.734 1.00 89.19 387 ASP A O 1
ATOM 3009 N N . LEU A 1 388 ? 27.981 -8.704 -21.062 1.00 89.50 388 LEU A N 1
ATOM 3010 C CA . LEU A 1 388 ? 26.918 -9.056 -20.105 1.00 89.50 388 LEU A CA 1
ATOM 3011 C C . LEU A 1 388 ? 26.847 -10.573 -19.834 1.00 89.50 388 LEU A C 1
ATOM 3013 O O . LEU A 1 388 ? 25.791 -11.082 -19.444 1.00 89.50 388 LEU A O 1
ATOM 3017 N N . ASP A 1 389 ? 27.936 -11.311 -20.072 1.00 83.50 389 ASP A N 1
ATOM 3018 C CA . ASP A 1 389 ? 27.968 -12.783 -20.014 1.00 83.50 389 ASP A CA 1
ATOM 3019 C C . ASP A 1 389 ? 27.567 -13.336 -18.633 1.00 83.50 389 ASP A C 1
ATOM 3021 O O . ASP A 1 389 ? 26.771 -14.280 -18.520 1.00 83.50 389 ASP A O 1
ATOM 3025 N N . ASP A 1 390 ? 28.051 -12.692 -17.571 1.00 81.88 390 ASP A N 1
ATOM 3026 C CA . ASP A 1 390 ? 27.777 -13.068 -16.180 1.00 81.88 390 ASP A CA 1
ATOM 3027 C C . ASP A 1 390 ? 26.549 -12.351 -15.586 1.00 81.88 390 ASP A C 1
ATOM 3029 O O . ASP A 1 390 ? 26.104 -12.663 -14.475 1.00 81.88 390 ASP A O 1
ATOM 3033 N N . GLU A 1 391 ? 25.948 -11.424 -16.333 1.00 88.00 391 GLU A N 1
ATOM 3034 C CA . GLU A 1 391 ? 24.858 -10.587 -15.846 1.00 88.00 391 GLU A CA 1
ATOM 3035 C C . GLU A 1 391 ? 23.509 -11.309 -15.872 1.00 88.00 391 GLU A C 1
ATOM 3037 O O . GLU A 1 391 ? 23.261 -12.263 -16.621 1.00 88.00 391 GLU A O 1
ATOM 3042 N N . ARG A 1 392 ? 22.592 -10.883 -15.001 1.00 90.25 392 ARG A N 1
ATOM 3043 C CA . ARG A 1 392 ? 21.234 -11.443 -14.965 1.00 90.25 392 ARG A CA 1
ATOM 3044 C C . ARG A 1 392 ? 20.367 -10.692 -15.970 1.00 90.25 392 ARG A C 1
ATOM 3046 O O . ARG A 1 392 ? 20.211 -9.488 -15.783 1.00 90.25 392 ARG A O 1
ATOM 3053 N N . PRO A 1 393 ? 19.785 -11.345 -16.992 1.00 93.19 393 PRO A N 1
ATOM 3054 C CA . PRO A 1 393 ? 18.853 -10.667 -17.881 1.00 93.19 393 PRO A CA 1
ATOM 3055 C C . PRO A 1 393 ? 17.555 -10.315 -17.133 1.00 93.19 393 PRO A C 1
ATOM 3057 O O . PRO A 1 393 ? 17.261 -10.914 -16.089 1.00 93.19 393 PRO A O 1
ATOM 3060 N N . PRO A 1 394 ? 16.757 -9.376 -17.660 1.00 93.94 394 PRO A N 1
ATOM 3061 C CA . PRO A 1 394 ? 15.413 -9.107 -17.172 1.00 93.94 394 PRO A CA 1
ATOM 3062 C C . PRO A 1 394 ? 14.550 -10.371 -17.071 1.00 93.94 394 PRO A C 1
ATOM 3064 O O . PRO A 1 394 ? 14.618 -11.253 -17.926 1.00 93.94 394 PRO A O 1
ATOM 3067 N N . THR A 1 395 ? 13.670 -10.440 -16.067 1.00 93.31 395 THR A N 1
ATOM 3068 C CA . THR A 1 395 ? 12.731 -11.568 -15.908 1.00 93.31 395 THR A CA 1
ATOM 3069 C C . THR A 1 395 ? 11.865 -11.775 -17.148 1.00 93.31 395 THR A C 1
ATOM 3071 O O . THR A 1 395 ? 11.574 -12.914 -17.497 1.00 93.31 395 THR A O 1
ATOM 3074 N N . ILE A 1 396 ? 11.497 -10.699 -17.844 1.00 95.31 396 ILE A N 1
ATOM 3075 C CA . ILE A 1 396 ? 10.717 -10.784 -19.080 1.00 95.31 396 ILE A CA 1
ATOM 3076 C C . ILE A 1 396 ? 11.479 -11.505 -20.207 1.00 95.31 396 ILE A C 1
ATOM 3078 O O . ILE A 1 396 ? 10.909 -12.351 -20.883 1.00 95.31 396 ILE A O 1
ATOM 3082 N N . ALA A 1 397 ? 12.796 -11.307 -20.323 1.00 96.56 397 ALA A N 1
ATOM 3083 C CA . ALA A 1 397 ? 13.621 -12.065 -21.262 1.00 96.56 397 ALA A CA 1
ATOM 3084 C C . ALA A 1 397 ? 13.705 -13.552 -20.875 1.00 96.56 397 ALA A C 1
ATOM 3086 O O . ALA A 1 397 ? 13.742 -14.421 -21.741 1.00 96.56 397 ALA A O 1
ATOM 3087 N N . LEU A 1 398 ? 13.691 -13.872 -19.573 1.00 96.56 398 LEU A N 1
ATOM 3088 C CA . LEU A 1 398 ? 13.608 -15.261 -19.106 1.00 96.56 398 LEU A CA 1
ATOM 3089 C C . LEU A 1 398 ? 12.238 -15.892 -19.383 1.00 96.56 398 LEU A C 1
ATOM 3091 O O . LEU A 1 398 ? 12.190 -17.082 -19.678 1.00 96.56 398 LEU A O 1
ATOM 3095 N N . LYS A 1 399 ? 11.145 -15.119 -19.342 1.00 96.44 399 LYS A N 1
ATOM 3096 C CA . LYS A 1 399 ? 9.835 -15.573 -19.836 1.00 96.44 399 LYS A CA 1
ATOM 3097 C C . LYS A 1 399 ? 9.901 -15.888 -21.333 1.00 96.44 399 LYS A C 1
ATOM 3099 O O . LYS A 1 399 ? 9.455 -16.954 -21.729 1.00 96.44 399 LYS A O 1
ATOM 3104 N N . GLY A 1 400 ? 10.594 -15.069 -22.127 1.00 96.69 400 GLY A N 1
ATOM 3105 C CA . GLY A 1 400 ? 10.861 -15.378 -23.536 1.00 96.69 400 GLY A CA 1
ATOM 3106 C C . GLY A 1 400 ? 11.632 -16.681 -23.743 1.00 96.69 400 GLY A C 1
ATOM 3107 O O . GLY A 1 400 ? 11.351 -17.425 -24.678 1.00 96.69 400 GLY A O 1
ATOM 3108 N N . VAL A 1 401 ? 12.576 -17.014 -22.849 1.00 96.94 401 VAL A N 1
ATOM 3109 C CA . VAL A 1 401 ? 13.233 -18.335 -22.877 1.00 96.94 401 VAL A CA 1
ATOM 3110 C C . VAL A 1 401 ? 12.213 -19.441 -22.655 1.00 96.94 401 VAL A C 1
ATOM 3112 O O . VAL A 1 401 ? 12.269 -20.449 -23.353 1.00 96.94 401 VAL A O 1
ATOM 3115 N N . CYS A 1 402 ? 11.298 -19.267 -21.702 1.00 96.81 402 CYS A N 1
ATOM 3116 C CA . CYS A 1 402 ? 10.238 -20.236 -21.471 1.00 96.81 402 CYS A CA 1
ATOM 3117 C C . CYS A 1 402 ? 9.351 -20.409 -22.709 1.00 96.81 402 CYS A C 1
ATOM 3119 O O . CYS A 1 402 ? 9.134 -21.546 -23.111 1.00 96.81 402 CYS A O 1
ATOM 3121 N N . GLU A 1 403 ? 8.932 -19.322 -23.363 1.00 96.62 403 GLU A N 1
ATOM 3122 C CA . GLU A 1 403 ? 8.120 -19.393 -24.587 1.00 96.62 403 GLU A CA 1
ATOM 3123 C C . GLU A 1 403 ? 8.839 -20.131 -25.725 1.00 96.62 403 GLU A C 1
ATOM 3125 O O . GLU A 1 403 ? 8.296 -21.067 -26.308 1.00 96.62 403 GLU A O 1
ATOM 3130 N N . VAL A 1 404 ? 10.098 -19.780 -26.009 1.00 96.25 404 VAL A N 1
ATOM 3131 C CA . VAL A 1 404 ? 10.877 -20.416 -27.090 1.00 96.25 404 VAL A CA 1
ATOM 3132 C C . VAL A 1 404 ? 11.184 -21.891 -26.796 1.00 96.25 404 VAL A C 1
ATOM 3134 O O . VAL A 1 404 ? 11.393 -22.681 -27.716 1.00 96.25 404 VAL A O 1
ATOM 3137 N N . GLN A 1 405 ? 11.247 -22.273 -25.520 1.00 96.50 405 GLN A N 1
ATOM 3138 C CA . GLN A 1 405 ? 11.566 -23.634 -25.081 1.00 96.50 405 GLN A CA 1
ATOM 3139 C C . GLN A 1 405 ? 10.327 -24.457 -24.698 1.00 96.50 405 GLN A C 1
ATOM 3141 O O . GLN A 1 405 ? 10.499 -25.583 -24.228 1.00 96.50 405 GLN A O 1
ATOM 3146 N N . ASP A 1 406 ? 9.117 -23.925 -24.911 1.00 96.00 406 ASP A N 1
ATOM 3147 C CA . ASP A 1 406 ? 7.839 -24.572 -24.576 1.00 96.00 406 ASP A CA 1
ATOM 3148 C C . ASP A 1 406 ? 7.774 -25.000 -23.092 1.00 96.00 406 ASP A C 1
ATOM 3150 O O . ASP A 1 406 ? 7.434 -26.133 -22.746 1.00 96.00 406 ASP A O 1
ATOM 3154 N N . LEU A 1 407 ? 8.205 -24.101 -22.198 1.00 93.12 407 LEU A N 1
ATOM 3155 C CA . LEU A 1 407 ? 8.161 -24.287 -20.747 1.00 93.12 407 LEU A CA 1
ATOM 3156 C C . LEU A 1 407 ? 6.963 -23.543 -20.158 1.00 93.12 407 LEU A C 1
ATOM 3158 O O . LEU A 1 407 ? 6.823 -22.341 -20.365 1.00 93.12 407 LEU A O 1
ATOM 3162 N N . ASP A 1 408 ? 6.173 -24.230 -19.334 1.00 92.50 408 ASP A N 1
ATOM 3163 C CA . ASP A 1 408 ? 5.068 -23.608 -18.606 1.00 92.50 408 ASP A CA 1
ATOM 3164 C C . ASP A 1 408 ? 5.575 -22.582 -17.579 1.00 92.50 408 ASP A C 1
ATOM 3166 O O . ASP A 1 408 ? 6.494 -22.840 -16.789 1.00 92.50 408 ASP A O 1
ATOM 3170 N N . TYR A 1 409 ? 4.931 -21.417 -17.549 1.00 91.25 409 TYR A N 1
ATOM 3171 C CA . TYR A 1 409 ? 5.118 -20.413 -16.509 1.00 91.25 409 TYR A CA 1
ATOM 3172 C C . TYR A 1 409 ? 3.840 -19.603 -16.289 1.00 91.25 409 TYR A C 1
ATOM 3174 O O . TYR A 1 409 ? 2.945 -19.576 -17.128 1.00 91.25 409 TYR A O 1
ATOM 3182 N N . ASN A 1 410 ? 3.756 -18.931 -15.141 1.00 82.94 410 ASN A N 1
ATOM 3183 C CA . ASN A 1 410 ? 2.657 -18.015 -14.866 1.00 82.94 410 ASN A CA 1
ATOM 3184 C C . ASN A 1 410 ? 2.846 -16.711 -15.660 1.00 82.94 410 ASN A C 1
ATOM 3186 O O . ASN A 1 410 ? 3.803 -15.963 -15.422 1.00 82.94 410 ASN A O 1
ATOM 3190 N N . GLU A 1 411 ? 1.940 -16.448 -16.604 1.00 77.38 411 GLU A N 1
ATOM 3191 C CA . GLU A 1 411 ? 1.937 -15.235 -17.430 1.00 77.38 411 GLU A CA 1
ATOM 3192 C C . GLU A 1 411 ? 1.899 -13.975 -16.549 1.00 77.38 411 GLU A C 1
ATOM 3194 O O . GLU A 1 411 ? 2.716 -13.063 -16.721 1.00 77.38 411 GLU A O 1
ATOM 3199 N N . SER A 1 412 ? 1.046 -13.989 -15.522 1.00 66.50 412 SER A N 1
ATOM 3200 C CA . SER A 1 412 ? 0.947 -12.956 -14.491 1.00 66.50 412 SER A CA 1
ATOM 3201 C C . SER A 1 412 ? 1.942 -13.200 -13.351 1.00 66.50 412 SER A C 1
ATOM 3203 O O . SER A 1 412 ? 1.853 -14.180 -12.618 1.00 66.50 412 SER A O 1
ATOM 3205 N N . GLY A 1 413 ? 2.901 -12.293 -13.160 1.00 68.88 413 GLY A N 1
ATOM 3206 C CA . GLY A 1 413 ? 3.800 -12.331 -12.000 1.00 68.88 413 GLY A CA 1
ATOM 3207 C C . GLY A 1 413 ? 5.166 -12.985 -12.240 1.00 68.88 413 GLY A C 1
ATOM 3208 O O . GLY A 1 413 ? 5.702 -12.978 -13.354 1.00 68.88 413 GLY A O 1
ATOM 3209 N N . GLN A 1 414 ? 5.789 -13.445 -11.151 1.00 79.19 414 GLN A N 1
ATOM 3210 C CA . GLN A 1 414 ? 7.175 -13.921 -11.125 1.00 79.19 414 GLN A CA 1
ATOM 3211 C C . GLN A 1 414 ? 7.301 -15.377 -11.599 1.00 79.19 414 GLN A C 1
ATOM 3213 O O . GLN A 1 414 ? 6.401 -16.191 -11.410 1.00 79.19 414 GLN A O 1
ATOM 3218 N N . LEU A 1 415 ? 8.455 -15.723 -12.181 1.00 79.19 415 LEU A N 1
ATOM 3219 C CA . LEU A 1 415 ? 8.790 -17.118 -12.467 1.00 79.19 415 LEU A CA 1
ATOM 3220 C C . LEU A 1 415 ? 8.997 -17.878 -11.152 1.00 79.19 415 LEU A C 1
ATOM 3222 O O . LEU A 1 415 ? 9.760 -17.428 -10.293 1.00 79.19 415 LEU A O 1
ATOM 3226 N N . GLU A 1 416 ? 8.397 -19.064 -11.027 1.00 83.56 416 GLU A N 1
ATOM 3227 C CA . GLU A 1 416 ? 8.734 -19.982 -9.938 1.00 83.56 416 GLU A CA 1
ATOM 3228 C C . GLU A 1 416 ? 10.243 -20.251 -9.913 1.00 83.56 416 GLU A C 1
ATOM 3230 O O . GLU A 1 416 ? 10.901 -20.321 -10.952 1.00 83.56 416 GLU A O 1
ATOM 3235 N N . TYR A 1 417 ? 10.814 -20.443 -8.725 1.00 81.06 417 TYR A N 1
ATOM 3236 C CA . TYR A 1 417 ? 12.266 -20.549 -8.554 1.00 81.06 417 TYR A CA 1
ATOM 3237 C C . TYR A 1 417 ? 12.925 -21.651 -9.408 1.00 81.06 417 TYR A C 1
ATOM 3239 O O . TYR A 1 417 ? 14.037 -21.474 -9.915 1.00 81.06 417 TYR A O 1
ATOM 3247 N N . SER A 1 418 ? 12.251 -22.791 -9.573 1.00 81.81 418 SER A N 1
ATOM 3248 C CA . SER A 1 418 ? 12.672 -23.892 -10.450 1.00 81.81 418 SER A CA 1
ATOM 3249 C C . SER A 1 418 ? 12.707 -23.467 -11.917 1.00 81.81 418 SER A C 1
ATOM 3251 O O . SER A 1 418 ? 13.727 -23.668 -12.581 1.00 81.81 418 SER A O 1
ATOM 3253 N N . THR A 1 419 ? 11.631 -22.844 -12.397 1.00 88.62 419 THR A N 1
ATOM 3254 C CA . THR A 1 419 ? 11.500 -22.341 -13.770 1.00 88.62 419 THR A CA 1
ATOM 3255 C C . THR A 1 419 ? 12.506 -21.230 -14.040 1.00 88.62 419 THR A C 1
ATOM 3257 O O . THR A 1 419 ? 13.217 -21.278 -15.037 1.00 88.62 419 THR A O 1
ATOM 3260 N N . TYR A 1 420 ? 12.676 -20.297 -13.101 1.00 91.44 420 TYR A N 1
ATOM 3261 C CA . TYR A 1 420 ? 13.684 -19.242 -13.165 1.00 91.44 420 TYR A CA 1
ATOM 3262 C C . TYR A 1 420 ? 15.100 -19.805 -13.344 1.00 91.44 420 TYR A C 1
ATOM 3264 O O . TYR A 1 420 ? 15.835 -19.378 -14.235 1.00 91.44 420 TYR A O 1
ATOM 3272 N N . LYS A 1 421 ? 15.500 -20.786 -12.519 1.00 89.19 421 LYS A N 1
ATOM 3273 C CA . LYS A 1 421 ? 16.831 -21.407 -12.620 1.00 89.19 421 LYS A CA 1
ATOM 3274 C C . LYS A 1 421 ? 17.051 -22.092 -13.962 1.00 89.19 421 LYS A C 1
ATOM 3276 O O . LYS A 1 421 ? 18.135 -21.965 -14.528 1.00 89.19 421 LYS A O 1
ATOM 3281 N N . LEU A 1 422 ? 16.043 -22.817 -14.441 1.00 90.00 422 LEU A N 1
ATOM 3282 C CA . LEU A 1 422 ? 16.102 -23.504 -15.725 1.00 90.00 422 LEU A CA 1
ATOM 3283 C C . LEU A 1 422 ? 16.206 -22.500 -16.880 1.00 90.00 422 LEU A C 1
ATOM 3285 O O . LEU A 1 422 ? 17.128 -22.598 -17.686 1.00 90.00 422 LEU A O 1
ATOM 3289 N N . ALA A 1 423 ? 15.328 -21.495 -16.909 1.00 93.56 423 ALA A N 1
ATOM 3290 C CA . ALA A 1 423 ? 15.339 -20.432 -17.908 1.00 93.56 423 ALA A CA 1
ATOM 3291 C C . ALA A 1 423 ? 16.674 -19.672 -17.917 1.00 93.56 423 ALA A C 1
ATOM 3293 O O . ALA A 1 423 ? 17.217 -19.389 -18.982 1.00 93.56 423 ALA A O 1
ATOM 3294 N N . ARG A 1 424 ? 17.272 -19.400 -16.748 1.00 95.00 424 ARG A N 1
ATOM 3295 C CA . ARG A 1 424 ? 18.573 -18.715 -16.663 1.00 95.00 424 ARG A CA 1
ATOM 3296 C C . ARG A 1 424 ? 19.735 -19.549 -17.206 1.00 95.00 424 ARG A C 1
ATOM 3298 O O . ARG A 1 424 ? 20.636 -18.980 -17.829 1.00 95.00 424 ARG A O 1
ATOM 3305 N N . ASP A 1 425 ? 19.744 -20.856 -16.953 1.00 92.25 425 ASP A N 1
ATOM 3306 C CA . ASP A 1 425 ? 20.751 -21.778 -17.496 1.00 92.25 425 ASP A CA 1
ATOM 3307 C C . ASP A 1 425 ? 20.608 -21.925 -19.019 1.00 92.25 425 ASP A C 1
ATOM 3309 O O . ASP A 1 425 ? 21.604 -21.910 -19.741 1.00 92.25 425 ASP A O 1
ATOM 3313 N N . LEU A 1 426 ? 19.370 -21.992 -19.518 1.00 95.12 426 LEU A N 1
ATOM 3314 C CA . LEU A 1 426 ? 19.077 -22.016 -20.951 1.00 95.12 426 LEU A CA 1
ATOM 3315 C C . LEU A 1 426 ? 19.480 -20.703 -21.632 1.00 95.12 426 LEU A C 1
ATOM 3317 O O . LEU A 1 426 ? 20.197 -20.750 -22.629 1.00 95.12 426 LEU A O 1
ATOM 3321 N N . TYR A 1 427 ? 19.145 -19.547 -21.053 1.00 96.12 427 TYR A N 1
ATOM 3322 C CA . TYR A 1 427 ? 19.572 -18.232 -21.547 1.00 96.12 427 TYR A CA 1
ATOM 3323 C C . TYR A 1 427 ? 21.093 -18.150 -21.751 1.00 96.12 427 TYR A C 1
ATOM 3325 O O . TYR A 1 427 ? 21.568 -17.662 -22.775 1.00 96.12 427 TYR A O 1
ATOM 3333 N N . GLY A 1 428 ? 21.875 -18.675 -20.797 1.00 92.75 428 GLY A N 1
ATOM 3334 C CA . GLY A 1 428 ? 23.341 -18.700 -20.879 1.00 92.75 428 GLY A CA 1
ATOM 3335 C C . GLY A 1 428 ? 23.902 -19.587 -21.999 1.00 92.75 428 GLY A C 1
ATOM 3336 O O . GLY A 1 428 ? 25.077 -19.476 -22.331 1.00 92.75 428 GLY A O 1
ATOM 3337 N N . LYS A 1 429 ? 23.079 -20.466 -22.582 1.00 95.44 429 LYS A N 1
ATOM 3338 C CA . LYS A 1 429 ? 23.440 -21.351 -23.702 1.00 95.44 429 LYS A CA 1
ATOM 3339 C C . LYS A 1 429 ? 22.910 -20.855 -25.047 1.00 95.44 429 LYS A C 1
ATOM 3341 O O . LYS A 1 429 ? 23.381 -21.323 -26.082 1.00 95.44 429 LYS A O 1
ATOM 3346 N N . MET A 1 430 ? 21.923 -19.960 -25.041 1.00 95.94 430 MET A N 1
ATOM 3347 C CA . MET A 1 430 ? 21.397 -19.323 -26.249 1.00 95.94 430 MET A CA 1
ATOM 3348 C C . MET A 1 430 ? 22.393 -18.294 -26.779 1.00 95.94 430 MET A C 1
ATOM 3350 O O . MET A 1 430 ? 23.207 -17.773 -26.022 1.00 95.94 430 MET A O 1
ATOM 3354 N N . GLN A 1 431 ? 22.327 -18.003 -28.075 1.00 94.50 431 GLN A N 1
ATOM 3355 C CA . GLN A 1 431 ? 23.124 -16.972 -28.739 1.00 94.50 431 GLN A CA 1
ATOM 3356 C C . GLN A 1 431 ? 22.223 -16.161 -29.666 1.00 94.50 431 GLN A C 1
ATOM 3358 O O . GLN A 1 431 ? 21.272 -16.699 -30.238 1.00 94.50 431 GLN A O 1
ATOM 3363 N N . TRP A 1 432 ? 22.535 -14.883 -29.834 1.00 93.94 432 TRP A N 1
ATOM 3364 C CA . TRP A 1 432 ? 21.941 -14.035 -30.851 1.00 93.94 432 TRP A CA 1
ATOM 3365 C C . TRP A 1 432 ? 22.320 -14.541 -32.246 1.00 93.94 432 TRP A C 1
ATOM 3367 O O . TRP A 1 432 ? 23.499 -14.736 -32.549 1.00 93.94 432 TRP A O 1
ATOM 3377 N N . THR A 1 433 ? 21.321 -14.756 -33.107 1.00 89.62 433 THR A N 1
ATOM 3378 C CA . THR A 1 433 ? 21.524 -15.260 -34.482 1.00 89.62 433 THR A CA 1
ATOM 3379 C C . THR A 1 433 ? 21.019 -14.310 -35.578 1.00 89.62 433 THR A C 1
ATOM 3381 O O . THR A 1 433 ? 21.220 -14.600 -36.758 1.00 89.62 433 THR A O 1
ATOM 3384 N N . GLY A 1 434 ? 20.461 -13.148 -35.211 1.00 83.31 434 GLY A N 1
ATOM 3385 C CA . GLY A 1 434 ? 19.907 -12.138 -36.126 1.00 83.31 434 GLY A CA 1
ATOM 3386 C C . GLY A 1 434 ? 18.371 -12.067 -36.103 1.00 83.31 434 GLY A C 1
ATOM 3387 O O . GLY A 1 434 ? 17.712 -13.028 -35.717 1.00 83.31 434 GLY A O 1
ATOM 3388 N N . GLY A 1 435 ? 17.803 -10.929 -36.530 1.00 65.38 435 GLY A N 1
ATOM 3389 C CA . GLY A 1 435 ? 16.368 -10.603 -36.412 1.00 65.38 435 GLY A CA 1
ATOM 3390 C C . GLY A 1 435 ? 15.388 -11.497 -37.187 1.00 65.38 435 GLY A C 1
ATOM 3391 O O . GLY A 1 435 ? 14.207 -11.524 -36.858 1.00 65.38 435 GLY A O 1
ATOM 3392 N N . ASP A 1 436 ? 15.870 -12.287 -38.151 1.00 56.31 436 ASP A N 1
ATOM 3393 C CA . ASP A 1 436 ? 15.025 -13.046 -39.089 1.00 56.31 436 ASP A CA 1
ATOM 3394 C C . ASP A 1 436 ? 14.824 -14.537 -38.736 1.00 56.31 436 ASP A C 1
ATOM 3396 O O . ASP A 1 436 ? 14.243 -15.278 -39.533 1.00 56.31 436 ASP A O 1
ATOM 3400 N N . GLN A 1 437 ? 15.312 -15.027 -37.588 1.00 41.59 437 GLN A N 1
ATOM 3401 C CA . GLN A 1 437 ? 15.122 -16.433 -37.190 1.00 41.59 437 GLN A CA 1
ATOM 3402 C C . GLN A 1 437 ? 14.613 -16.563 -35.749 1.00 41.59 437 GLN A C 1
ATOM 3404 O O . GLN A 1 437 ? 15.387 -16.508 -34.795 1.00 41.59 437 GLN A O 1
ATOM 3409 N N . ALA A 1 438 ? 13.301 -16.779 -35.623 1.00 35.72 438 ALA A N 1
ATOM 3410 C CA . ALA A 1 438 ? 12.686 -17.535 -34.534 1.00 35.72 438 ALA A CA 1
ATOM 3411 C C . ALA A 1 438 ? 12.152 -18.853 -35.110 1.00 35.72 438 ALA A C 1
ATOM 3413 O O . ALA A 1 438 ? 11.531 -18.797 -36.201 1.00 35.72 438 ALA A O 1
#

Foldseek 3Di:
DDPPDDPPPDDDPPNPPDFQKEFPDDDPWWTKIQADPALLPTDFQDAPVLLVQCQQLLQKFKAQLVVRFTFALPPPQAEGEGQDDWPVRADPVDHRGHHCVSFVVLQNQDHDPRHDYPPPDDDGRIHIDGWQAALVRGDPLKKKKKKFAQQWDDPPPSMIIGGPVVVVLQVLQLFWKAQANVSRIMMGMARHAQDLQQEPHWLWADDVGTIMTMDMPNHHMDDDDDSSSTYRPGDSHHYHDHPSSVVSSPVSDDPVNTHDPVRSVVVVVVVLLCVLPVDPDDDADFCLSLDFQLQVQPAPPDDDQDPFQFFAGNQPAADPDHRNPHRQKGGDRRPFIAGNVLRDTDHNLLSLCCVQVVDPRNPSHCLLVQLLSLLLSVLCCCAPPDVCLVTDRDQSVLVSLCVVVVHDADPPDGGDPVSSVVSRVSSSVDHRDTNPDD

pLDDT: mean 84.31, std 16.7, range [29.0, 98.69]

Radius of gyration: 27.24 Å; chains: 1; bounding box: 60×50×76 Å

Sequence (438 aa):
MTTHSLPDRFPDDDTGIESPVEVLEITDEHVVLDLPDDVRDADRVIPQDLIEFGNEARSWFLWDMETKQPRAPMTKNGYAGTCAWGRDAVSMDARAGARYGDVAHCIDGHVDDDWWWDDDEDPTELWPMCIVPHADFSPEPGLVFVDLDDVIEPQGDGTGRMTREAWDIIQSLDGYAEVSSSKTGAHVFVRGQVPSKVDGKTVLKELDTGHVEVYGYPANGCVMGTTWLHINETPVAVPHNQDEVGAVIDDLLDEEEMLTDEEQAEQLFDRRKSRVRSGENGSSRSAYYDLDPEPIAHQPPFSTHESNGRGPHPVHGGTSTPDEDSTNFTVDRHDGWKCWAHDDGGGALQLIAVMEGIRDCGDAADVLDDPVDALKVCLAARDKYADLDDERPPTIALKGVCEVQDLDYNESGQLEYSTYKLARDLYGKMQWTGGDQA

Organism: Natrarchaeobius chitinivorans (NCBI:txid1679083)

Secondary structure (DSSP, 8-state):
---------PPPTTS----SBEEEEE-SSEEEEE--SSTTSS-----HHHHHHHHHHT-EEEEETTTTEEE--BTTTTB-PBPP-STTT--TTS---B-HHHHGGGTTS---TT-B--TT-----EEEEE-BPPGGG--SS-EEEEEEET-EEE-SSSEEEEEHHHHHHHHHHT-EEEE-TTSS-EEEEEES---GGGTTS-EEEE-SSSEEEEEETTS--B-------BBTTS-SS--B-HHHHHHHHHHHS-TTTSPPHHHHHHHHHHHHHHHHH---SSS---GGGG--HHHHH-STT----STTSEESBTTTB-SSS-GGG--SEEEETTTEEEETTTTEEESHHHHHHHHTTSS-TTS-TTTTTSHHHHHHHHHHIIIIIS--TTSPPPHHHHHHHHHHTT----SSSPPPHHHHHHHHHHHTT-----TT--